Protein AF-0000000086506359 (afdb_homodimer)

Foldseek 3Di:
DDQADEQDQAPLDDPQWQDWRAQAADDPVADDPGDHQPVSLVVCVVVPDQQLRYAYEDEQKKQKFFAPALVDAPGRGGTDPDFDAADPPRDTRIAQNLRVLQQQVQWDKDADPRSGWIWTGDRRMIITGDDLRSVLVVLVVSLVSNHNFYWYQAQVSAQQVCPRNVCRGSNVVVSRQVSQVVVVVVVCVVVVVPDDCPPPPPPDPPPPPDRCPPDDPPPPPRDDTGTDGCNVD/DDQADEQDQADLDDPQWQDWRAQQADDPVADDPGDHQPVSLVVCVVVPDQQLRYAYEDEQKKQKFFAPALVDAPGRGGTDPDFDAADPPRDTRIAQNLRVLQQQVQWDKDADPRSGWIWTGDRRMIIIGDDLRSVLVVLVVSLVSNHQFYWYAFQVSAQQVCPRNVCRGSNVVVSRQVSQVVVVVVVCVVVVPPDDCPPPPPPDPPPPPDDCPPPDPPPPPGGDTGTDGCNPD

pLDDT: mean 75.71, std 24.97, range [23.3, 98.69]

InterPro domains:
  IPR001223 Glycoside hydrolase family 18, catalytic domain [PF00704] (2-158)
  IPR001223 Glycoside hydrolase family 18, catalytic domain [PS51910] (1-183)
  IPR017853 Glycoside hydrolase superfamily [SSF51445] (2-178)
  IPR029070 Chitinase insertion domain superfamily [G3DSA:3.10.50.10] (62-129)
  IPR029070 Chitinase insertion domain superfamily [SSF54556] (66-129)
  IPR050314 Glycosyl hydrolase family 18 [PTHR11177] (21-198)

Secondary structure (DSSP, 8-state):
--SEEEEE----PPTTB---SS-SS--TTSSS----HHHHHHHHHHTT--GGGEEEEE---EEEEEBS-TT--STT-BB-S---B-SSS--TTEE-HHHHHHHHTTSEEEEETTTTEEEEEETTEEEE---HHHHHHHHHHHHHHT-SEEEES-GGGS-SSSSSSSS-SSHHHHHHHHHHHHHHHHHHHHHTTTS---------------STT-----SS----EEEEE----/--SEEEEE----PPTTB---SS-SS--TTSSS----HHHHHHHHHHTT--GGGEEEEE---EEEEEBS-TT--STT-BB-S---B-SSS--TTEE-HHHHHHHHTTSEEEEETTTTEEEEEETTEEEE---HHHHHHHHHHHHHHT-SEEEES-GGGS-SSSSSSSS-SSHHHHHHHHHHHHHHHHHHHHHTTTS---------------STT-----SS----EEEEE----

Organism: NCBI:txid100452

Sequence (466 aa):
FVDYVFVESKDLTIPRIASFYGPLYHNPKLPGKSNNVYISLRFWSNSGMPNSKLVMCVTALGHYVRLKDASKYQPGASCTNDVLSGSTYNLNESLAFPEVCEMMKSSQKYFDHIQKNPYLVRGTEWVGYTDTESLYERIKLMNRLGLAGIALTKMDEDDFSGNSCQAGKFPLLTFIRKATSRAIAAHKQMQSASAESTTRKQMGLLTCVGSDWFCGFQNGLLATLIAVGHFVMFVDYVFVESKDLTIPRIASFYGPLYHNPKLPGKSNNVYISLRFWSNSGMPNSKLVMCVTALGHYVRLKDASKYQPGASCTNDVLSGSTYNLNESLAFPEVCEMMKSSQKYFDHIQKNPYLVRGTEWVGYTDTESLYERIKLMNRLGLAGIALTKMDEDDFSGNSCQAGKFPLLTFIRKATSRAIAAHKQMQSASAESTTRKQMGLLTCVGSDWFCGFQNGLLATLIAVGHFVM

Radius of gyration: 22.86 Å; Cα contacts (8 Å, |Δi|>4): 946; chains: 2; bounding box: 61×58×54 Å

Nearest PDB structures (foldseek):
  4ay1-assembly2_B  TM=9.426E-01  e=1.175E-16  Homo sapiens
  5xep-assembly2_F  TM=9.222E-01  e=1.606E-15  Mus musculus
  2dsv-assembly1_A  TM=9.164E-01  e=2.642E-15  Ovis aries
  3alg-assembly1_A  TM=8.411E-01  e=9.790E-12  Nicotiana tabacum
  3alf-assembly1_A  TM=8.329E-01  e=1.042E-11  Nicotiana tabacum

Structure (mmCIF, N/CA/C/O backbone):
data_AF-0000000086506359-model_v1
#
loop_
_entity.id
_entity.type
_entity.pdbx_description
1 polymer 'GH18 domain-containing protein'
#
loop_
_atom_site.group_PDB
_atom_site.id
_atom_site.type_symbol
_atom_site.label_atom_id
_atom_site.label_alt_id
_atom_site.label_comp_id
_atom_site.label_asym_id
_atom_site.label_entity_id
_atom_site.label_seq_id
_atom_site.pdbx_PDB_ins_code
_atom_site.Cartn_x
_atom_site.Cartn_y
_atom_site.Cartn_z
_atom_site.occupancy
_atom_site.B_iso_or_equiv
_atom_site.auth_seq_id
_atom_site.auth_comp_id
_atom_site.auth_asym_id
_atom_site.auth_atom_id
_atom_site.pdbx_PDB_model_num
ATOM 1 N N . PHE A 1 1 ? 16.547 -10.945 5.848 1 55.19 1 PHE A N 1
ATOM 2 C CA . PHE A 1 1 ? 15.547 -11.648 5.051 1 55.19 1 PHE A CA 1
ATOM 3 C C . PHE A 1 1 ? 14.945 -10.719 4 1 55.19 1 PHE A C 1
ATOM 5 O O . PHE A 1 1 ? 14.852 -11.078 2.824 1 55.19 1 PHE A O 1
ATOM 12 N N . VAL A 1 2 ? 14.508 -9.539 4.363 1 65.94 2 VAL A N 1
ATOM 13 C CA . VAL A 1 2 ? 13.977 -8.531 3.451 1 65.94 2 VAL A CA 1
ATOM 14 C C . VAL A 1 2 ? 14.828 -7.27 3.521 1 65.94 2 VAL A C 1
ATOM 16 O O . VAL A 1 2 ? 15.594 -7.082 4.473 1 65.94 2 VAL A O 1
ATOM 19 N N . ASP A 1 3 ? 14.812 -6.527 2.449 1 72.19 3 ASP A N 1
ATOM 20 C CA . ASP A 1 3 ? 15.609 -5.305 2.443 1 72.19 3 ASP A CA 1
ATOM 21 C C . ASP A 1 3 ? 14.914 -4.199 3.236 1 72.19 3 ASP A C 1
ATOM 23 O O . ASP A 1 3 ? 15.562 -3.494 4.02 1 72.19 3 ASP A O 1
ATOM 27 N N . TYR A 1 4 ? 13.625 -4.176 3.066 1 78.38 4 TYR A N 1
ATOM 28 C CA . TYR A 1 4 ? 12.867 -3.146 3.77 1 78.38 4 TYR A CA 1
ATOM 29 C C . TYR A 1 4 ? 11.477 -3.646 4.137 1 78.38 4 TYR A C 1
ATOM 31 O O . TYR A 1 4 ? 10.906 -4.484 3.432 1 78.38 4 TYR A O 1
ATOM 39 N N . VAL A 1 5 ? 11.039 -3.088 5.223 1 78.69 5 VAL A N 1
ATOM 40 C CA . VAL A 1 5 ? 9.648 -3.277 5.645 1 78.69 5 VAL A CA 1
ATOM 41 C C . VAL A 1 5 ? 8.945 -1.926 5.727 1 78.69 5 VAL A C 1
ATOM 43 O O . VAL A 1 5 ? 9.398 -1.023 6.434 1 78.69 5 VAL A O 1
ATOM 46 N N . PHE A 1 6 ? 7.977 -1.829 4.945 1 80.62 6 PHE A N 1
ATOM 47 C CA . PHE A 1 6 ? 7.141 -0.635 4.984 1 80.62 6 PHE A CA 1
ATOM 48 C C . PHE A 1 6 ? 6 -0.806 5.98 1 80.62 6 PHE A C 1
ATOM 50 O O . PHE A 1 6 ? 5.137 -1.667 5.797 1 80.62 6 PHE A O 1
ATOM 57 N N . VAL A 1 7 ? 6.023 0.008 6.977 1 82 7 VAL A N 1
ATOM 58 C CA . VAL A 1 7 ? 5.047 -0.121 8.055 1 82 7 VAL A CA 1
ATOM 59 C C . VAL A 1 7 ? 3.924 0.895 7.855 1 82 7 VAL A C 1
ATOM 61 O O . VAL A 1 7 ? 4.117 2.092 8.078 1 82 7 VAL A O 1
ATOM 64 N N . GLU A 1 8 ? 2.857 0.382 7.344 1 79.31 8 GLU A N 1
ATOM 65 C CA . GLU A 1 8 ? 1.671 1.216 7.184 1 79.31 8 GLU A CA 1
ATOM 66 C C . GLU A 1 8 ? 0.712 1.04 8.359 1 79.31 8 GLU A C 1
ATOM 68 O O . GLU A 1 8 ? 0.239 -0.068 8.617 1 79.31 8 GLU A O 1
ATOM 73 N N . SER A 1 9 ? 0.662 2.104 9.125 1 70.31 9 SER A N 1
ATOM 74 C CA . SER A 1 9 ? -0.276 2.092 10.242 1 70.31 9 SER A CA 1
ATOM 75 C C . SER A 1 9 ? -1.608 2.725 9.852 1 70.31 9 SER A C 1
ATOM 77 O O . SER A 1 9 ? -1.731 3.951 9.812 1 70.31 9 SER A O 1
ATOM 79 N N . LYS A 1 10 ? -2.416 1.849 9.312 1 62.53 10 LYS A N 1
ATOM 80 C CA . LYS A 1 10 ? -3.697 2.391 8.867 1 62.53 10 LYS A CA 1
ATOM 81 C C . LYS A 1 10 ? -4.828 1.949 9.789 1 62.53 10 LYS A C 1
ATOM 83 O O . LYS A 1 10 ? -4.637 1.084 10.648 1 62.53 10 LYS A O 1
ATOM 88 N N . ASP A 1 11 ? -5.895 2.584 9.703 1 62.69 11 ASP A N 1
ATOM 89 C CA . ASP A 1 11 ? -7.16 2.266 10.359 1 62.69 11 ASP A CA 1
ATOM 90 C C . ASP A 1 11 ? -7.012 2.285 11.875 1 62.69 11 ASP A C 1
ATOM 92 O O . ASP A 1 11 ? -7.516 1.396 12.562 1 62.69 11 ASP A O 1
ATOM 96 N N . LEU A 1 12 ? -6.273 3.135 12.211 1 71.19 12 LEU A N 1
ATOM 97 C CA . LEU A 1 12 ? -6.086 3.262 13.648 1 71.19 12 LEU A CA 1
ATOM 98 C C . LEU A 1 12 ? -7.172 4.141 14.266 1 71.19 12 LEU A C 1
ATOM 100 O O . LEU A 1 12 ? -7.074 4.535 15.43 1 71.19 12 LEU A O 1
ATOM 104 N N . THR A 1 13 ? -8.211 4.344 13.492 1 74.38 13 THR A N 1
ATOM 105 C CA . THR A 1 13 ? -9.305 5.172 13.977 1 74.38 13 THR A CA 1
ATOM 106 C C . THR A 1 13 ? -10.164 4.402 14.977 1 74.38 13 THR A C 1
ATOM 108 O O . THR A 1 13 ? -10.148 3.17 15 1 74.38 13 THR A O 1
ATOM 111 N N . ILE A 1 14 ? -10.742 5.188 15.805 1 76.5 14 ILE A N 1
ATOM 112 C CA . ILE A 1 14 ? -11.719 4.66 16.75 1 76.5 14 ILE A CA 1
ATOM 113 C C . ILE A 1 14 ? -13.133 4.945 16.25 1 76.5 14 ILE A C 1
ATOM 115 O O . ILE A 1 14 ? -13.453 6.082 15.891 1 76.5 14 ILE A O 1
ATOM 119 N N . PRO A 1 15 ? -13.953 3.91 16.156 1 81.94 15 PRO A N 1
ATOM 120 C CA . PRO A 1 15 ? -15.305 4.117 15.633 1 81.94 15 PRO A CA 1
ATOM 121 C C . PRO A 1 15 ? -16.109 5.141 16.438 1 81.94 15 PRO A C 1
ATOM 123 O O . PRO A 1 15 ? -16.047 5.145 17.672 1 81.94 15 PRO A O 1
ATOM 126 N N . ARG A 1 16 ? -16.75 6.051 15.727 1 88.38 16 ARG A N 1
ATOM 127 C CA . ARG A 1 16 ? -17.734 6.988 16.25 1 88.38 16 ARG A CA 1
ATOM 128 C C . ARG A 1 16 ? -17.062 8.055 17.125 1 88.38 16 ARG A C 1
ATOM 130 O O . ARG A 1 16 ? -17.719 8.695 17.938 1 88.38 16 ARG A O 1
ATOM 137 N N . ILE A 1 17 ? -15.797 8.188 16.969 1 92.62 17 ILE A N 1
ATOM 138 C CA . ILE A 1 17 ? -15.078 9.227 17.688 1 92.62 17 ILE A CA 1
ATOM 139 C C . ILE A 1 17 ? -14.172 9.992 16.734 1 92.62 17 ILE A C 1
ATOM 141 O O . ILE A 1 17 ? -13.703 9.43 15.734 1 92.62 17 ILE A O 1
ATOM 145 N N . ALA A 1 18 ? -14.078 11.266 17.062 1 95.38 18 ALA A N 1
ATOM 146 C CA . ALA A 1 18 ? -13.109 12.055 16.312 1 95.38 18 ALA A CA 1
ATOM 147 C C . ALA A 1 18 ? -11.68 11.602 16.609 1 95.38 18 ALA A C 1
ATOM 149 O O . ALA A 1 18 ? -11.156 11.844 17.688 1 95.38 18 ALA A O 1
ATOM 150 N N . SER A 1 19 ? -11.102 10.938 15.648 1 93.81 19 SER A N 1
ATOM 151 C CA . SER A 1 19 ? -9.766 10.367 15.812 1 93.81 19 SER A CA 1
ATOM 152 C C . SER A 1 19 ? -8.977 10.422 14.516 1 93.81 19 SER A C 1
ATOM 154 O O . SER A 1 19 ? -9.492 10.859 13.484 1 93.81 19 SER A O 1
ATOM 156 N N . PHE A 1 20 ? -7.727 10.07 14.625 1 93.44 20 PHE A N 1
ATOM 157 C CA . PHE A 1 20 ? -6.824 10.219 13.492 1 93.44 20 PHE A CA 1
ATOM 158 C C . PHE A 1 20 ? -6.543 8.867 12.844 1 93.44 20 PHE A C 1
ATOM 160 O O . PHE A 1 20 ? -6.492 7.844 13.523 1 93.44 20 PHE A O 1
ATOM 167 N N . TYR A 1 21 ? -6.305 8.828 11.516 1 89.62 21 TYR A N 1
ATOM 168 C CA . TYR A 1 21 ? -5.859 7.621 10.828 1 89.62 21 TYR A CA 1
ATOM 169 C C . TYR A 1 21 ? -4.477 7.195 11.32 1 89.62 21 TYR A C 1
ATOM 171 O O . TYR A 1 21 ? -4.184 6 11.398 1 89.62 21 TYR A O 1
ATOM 179 N N . GLY A 1 22 ? -3.607 8.141 11.656 1 88.81 22 GLY A N 1
ATOM 180 C CA . GLY A 1 22 ? -2.24 7.832 12.047 1 88.81 22 GLY A CA 1
ATOM 181 C C . GLY A 1 22 ? -1.741 8.688 13.195 1 88.81 22 GLY A C 1
ATOM 182 O O . GLY A 1 22 ? -0.822 9.492 13.023 1 88.81 22 GLY A O 1
ATOM 183 N N . PRO A 1 23 ? -2.371 8.5 14.352 1 92.38 23 PRO A N 1
ATOM 184 C CA . PRO A 1 23 ? -1.786 9.203 15.5 1 92.38 23 PRO A CA 1
ATOM 185 C C . PRO A 1 23 ? -0.349 8.773 15.781 1 92.38 23 PRO A C 1
ATOM 187 O O . PRO A 1 23 ? -0.046 7.574 15.781 1 92.38 23 PRO A O 1
ATOM 190 N N . LEU A 1 24 ? 0.532 9.766 15.977 1 94.06 24 LEU A N 1
ATOM 191 C CA . LEU A 1 24 ? 1.942 9.43 16.141 1 94.06 24 LEU A CA 1
ATOM 192 C C . LEU A 1 24 ? 2.189 8.742 17.484 1 94.06 24 LEU A C 1
ATOM 194 O O . LEU A 1 24 ? 2.938 7.762 17.547 1 94.06 24 LEU A O 1
ATOM 198 N N . TYR A 1 25 ? 1.5 9.281 18.516 1 92.94 25 TYR A N 1
ATOM 199 C CA . TYR A 1 25 ? 1.675 8.734 19.859 1 92.94 25 TYR A CA 1
ATOM 200 C C . TYR A 1 25 ? 0.328 8.43 20.516 1 92.94 25 TYR A C 1
ATOM 202 O O . TYR A 1 25 ? -0.716 8.867 20.016 1 92.94 25 TYR A O 1
ATOM 210 N N . HIS A 1 26 ? 0.43 7.672 21.578 1 88.88 26 HIS A N 1
ATOM 211 C CA . HIS A 1 26 ? -0.75 7.312 22.359 1 88.88 26 HIS A CA 1
ATOM 212 C C . HIS A 1 26 ? -1.279 8.508 23.141 1 88.88 26 HIS A C 1
ATOM 214 O O . HIS A 1 26 ? -0.5 9.266 23.734 1 88.88 26 HIS A O 1
ATOM 220 N N . ASN A 1 27 ? -2.551 8.68 22.984 1 89.38 27 ASN A N 1
ATOM 221 C CA . ASN A 1 27 ? -3.24 9.609 23.875 1 89.38 27 ASN A CA 1
ATOM 222 C C . ASN A 1 27 ? -3.98 8.875 24.984 1 89.38 27 ASN A C 1
ATOM 224 O O . ASN A 1 27 ? -5.008 8.25 24.75 1 89.38 27 ASN A O 1
ATOM 228 N N . PRO A 1 28 ? -3.551 8.977 26.203 1 86.75 28 PRO A N 1
ATOM 229 C CA . PRO A 1 28 ? -4.16 8.227 27.312 1 86.75 28 PRO A CA 1
ATOM 230 C C . PRO A 1 28 ? -5.59 8.672 27.594 1 86.75 28 PRO A C 1
ATOM 232 O O . PRO A 1 28 ? -6.336 7.957 28.266 1 86.75 28 PRO A O 1
ATOM 235 N N . LYS A 1 29 ? -6.016 9.773 27.156 1 84.69 29 LYS A N 1
ATOM 236 C CA . LYS A 1 29 ? -7.355 10.297 27.422 1 84.69 29 LYS A CA 1
ATOM 237 C C . LYS A 1 29 ? -8.383 9.68 26.484 1 84.69 29 LYS A C 1
ATOM 239 O O . LYS A 1 29 ? -9.586 9.852 26.656 1 84.69 29 LYS A O 1
ATOM 244 N N . LEU A 1 30 ? -7.93 9.055 25.484 1 85.75 30 LEU A N 1
ATOM 245 C CA . LEU A 1 30 ? -8.836 8.438 24.531 1 85.75 30 LEU A CA 1
ATOM 246 C C . LE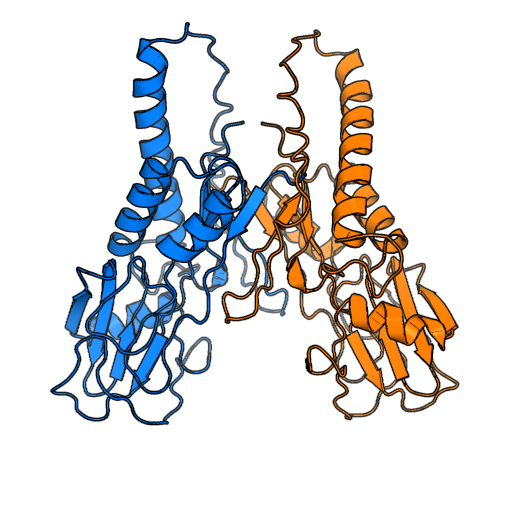U A 1 30 ? -9.086 6.977 24.891 1 85.75 30 LEU A C 1
ATOM 248 O O . LEU A 1 30 ? -8.211 6.305 25.422 1 85.75 30 LEU A O 1
ATOM 252 N N . PRO A 1 31 ? -10.227 6.531 24.594 1 76.06 31 PRO A N 1
ATOM 253 C CA . PRO A 1 31 ? -10.562 5.145 24.922 1 76.06 31 PRO A CA 1
ATOM 254 C C . PRO A 1 31 ? -9.789 4.137 24.078 1 76.06 31 PRO A C 1
ATOM 256 O O . PRO A 1 31 ? -9.391 4.445 22.953 1 76.06 31 PRO A O 1
ATOM 259 N N . GLY A 1 32 ? -9.555 2.926 24.75 1 62.41 32 GLY A N 1
ATOM 260 C CA . GLY A 1 32 ? -9.008 1.759 24.078 1 62.41 32 GLY A CA 1
ATOM 261 C C . GLY A 1 32 ? -7.496 1.764 24 1 62.41 32 GLY A C 1
ATOM 262 O O . GLY A 1 32 ? -6.852 2.734 24.406 1 62.41 32 GLY A O 1
ATOM 263 N N . LYS A 1 33 ? -6.895 0.643 24.031 1 57.53 33 LYS A N 1
ATOM 264 C CA . LYS A 1 33 ? -5.465 0.497 23.781 1 57.53 33 LYS A CA 1
ATOM 265 C C . LYS A 1 33 ? -5.105 0.974 22.375 1 57.53 33 LYS A C 1
ATOM 267 O O . LYS A 1 33 ? -5.363 0.276 21.391 1 57.53 33 LYS A O 1
ATOM 272 N N . SER A 1 34 ? -4.844 2.291 22.297 1 62.84 34 SER A N 1
ATOM 273 C CA . SER A 1 34 ? -4.871 2.816 20.922 1 62.84 34 SER A CA 1
ATOM 274 C C . SER A 1 34 ? -3.553 2.557 20.203 1 62.84 34 SER A C 1
ATOM 276 O O . SER A 1 34 ? -2.48 2.844 20.75 1 62.84 34 SER A O 1
ATOM 278 N N . ASN A 1 35 ? -3.631 1.765 19.234 1 74.62 35 ASN A N 1
ATOM 279 C CA . ASN A 1 35 ? -2.555 1.605 18.266 1 74.62 35 ASN A CA 1
ATOM 280 C C . ASN A 1 35 ? -2.166 2.939 17.641 1 74.62 35 ASN A C 1
ATOM 282 O O . ASN A 1 35 ? -3.016 3.812 17.453 1 74.62 35 ASN A O 1
ATOM 286 N N . ASN A 1 36 ? -0.891 3.182 17.688 1 85.75 36 ASN A N 1
ATOM 287 C CA . ASN A 1 36 ? -0.333 4.379 17.062 1 85.75 36 ASN A CA 1
ATOM 288 C C . ASN A 1 36 ? 0.908 4.051 16.234 1 85.75 36 ASN A C 1
ATOM 290 O O . ASN A 1 36 ? 1.372 2.91 16.219 1 85.75 36 ASN A O 1
ATOM 294 N N . VAL A 1 37 ? 1.368 5.027 15.547 1 88.56 37 VAL A N 1
ATOM 295 C CA . VAL A 1 37 ? 2.475 4.836 14.617 1 88.56 37 VAL A CA 1
ATOM 296 C C . VAL A 1 37 ? 3.723 4.395 15.383 1 88.56 37 VAL A C 1
ATOM 298 O O . VAL A 1 37 ? 4.406 3.453 14.977 1 88.56 37 VAL A O 1
ATOM 301 N N . TYR A 1 38 ? 3.977 5.004 16.531 1 90.25 38 TYR A N 1
ATOM 302 C CA . TYR A 1 38 ? 5.168 4.715 17.328 1 90.25 38 TYR A CA 1
ATOM 303 C C . TYR A 1 38 ? 5.168 3.264 17.797 1 90.25 38 TYR A C 1
ATOM 305 O O . TYR A 1 38 ? 6.16 2.551 17.625 1 90.25 38 TYR A O 1
ATOM 313 N N . ILE A 1 39 ? 4.105 2.846 18.312 1 83.69 39 ILE A N 1
ATOM 314 C CA . ILE A 1 39 ? 4.012 1.488 18.844 1 83.69 39 ILE A CA 1
ATOM 315 C C . ILE A 1 39 ? 4.141 0.484 17.688 1 83.69 39 ILE A C 1
ATOM 317 O O . ILE A 1 39 ? 4.734 -0.583 17.859 1 83.69 39 ILE A O 1
ATOM 321 N N . SER A 1 40 ? 3.562 0.804 16.562 1 82.94 40 SER A N 1
ATOM 322 C CA . SER A 1 40 ? 3.654 -0.071 15.406 1 82.94 40 SER A CA 1
ATOM 323 C C . SER A 1 40 ? 5.105 -0.256 14.969 1 82.94 40 SER A C 1
ATOM 325 O O . SER A 1 40 ? 5.535 -1.377 14.688 1 82.94 40 SER A O 1
ATOM 327 N N . LEU A 1 41 ? 5.836 0.79 14.906 1 84.88 41 LEU A N 1
ATOM 328 C CA . LEU A 1 41 ? 7.246 0.724 14.547 1 84.88 41 LEU A CA 1
ATOM 329 C C . LEU A 1 41 ? 8.039 -0.046 15.602 1 84.88 41 LEU A C 1
ATOM 331 O O . LEU A 1 41 ? 8.875 -0.884 15.258 1 84.88 41 LEU A O 1
ATOM 335 N N . ARG A 1 42 ? 7.738 0.146 16.844 1 84 42 ARG A N 1
ATOM 336 C CA . ARG A 1 42 ? 8.461 -0.507 17.938 1 84 42 ARG A CA 1
ATOM 337 C C . ARG A 1 42 ? 8.18 -2.006 17.953 1 84 42 ARG A C 1
ATOM 339 O O . ARG A 1 42 ? 9.047 -2.799 18.344 1 84 42 ARG A O 1
ATOM 346 N N . PHE A 1 43 ? 7.055 -2.301 17.578 1 78.75 43 PHE A N 1
ATOM 347 C CA . PHE A 1 43 ? 6.723 -3.717 17.5 1 78.75 43 PHE A CA 1
ATOM 348 C C . PHE A 1 43 ? 7.711 -4.449 16.594 1 78.75 43 PHE A C 1
ATOM 350 O O . PHE A 1 43 ? 8.242 -5.496 16.969 1 78.75 43 PHE A O 1
ATOM 357 N N . TRP A 1 44 ? 7.891 -3.898 15.414 1 78.69 44 TRP A N 1
ATOM 358 C CA . TRP A 1 44 ? 8.828 -4.504 14.477 1 78.69 44 TRP A CA 1
ATOM 359 C C . TRP A 1 44 ? 10.242 -4.504 15.039 1 78.69 44 TRP A C 1
ATOM 361 O O . TRP A 1 44 ? 10.938 -5.52 14.969 1 78.69 44 TRP A O 1
ATOM 371 N N . SER A 1 45 ? 10.609 -3.385 15.617 1 80.5 45 SER A N 1
ATOM 372 C CA . SER A 1 45 ? 11.945 -3.268 16.203 1 80.5 45 SER A CA 1
ATOM 373 C C . SER A 1 45 ? 12.148 -4.277 17.328 1 80.5 45 SER A C 1
ATOM 375 O O . SER A 1 45 ? 13.172 -4.953 17.375 1 80.5 45 SER A O 1
ATOM 377 N N . ASN A 1 46 ? 11.211 -4.414 18.156 1 78.94 46 ASN A N 1
ATOM 378 C CA . ASN A 1 46 ? 11.289 -5.312 19.297 1 78.94 46 ASN A CA 1
ATOM 379 C C . ASN A 1 46 ? 11.242 -6.777 18.875 1 78.94 46 ASN A C 1
ATOM 381 O O . ASN A 1 46 ? 11.648 -7.66 19.625 1 78.94 46 ASN A O 1
ATOM 385 N N . SER A 1 47 ? 10.75 -6.938 17.688 1 72.31 47 SER A N 1
ATOM 386 C CA . SER A 1 47 ? 10.664 -8.297 17.156 1 72.31 47 SER A CA 1
ATOM 387 C C . SER A 1 47 ? 11.938 -8.672 16.406 1 72.31 47 SER A C 1
ATOM 389 O O . SER A 1 47 ? 11.984 -9.703 15.727 1 72.31 47 SER A O 1
ATOM 391 N N . GLY A 1 48 ? 12.945 -7.738 16.406 1 74.69 48 GLY A N 1
ATOM 392 C CA . GLY A 1 48 ? 14.258 -8.086 15.883 1 74.69 48 GLY A CA 1
ATOM 393 C C . GLY A 1 48 ? 14.57 -7.418 14.555 1 74.69 48 GLY A C 1
ATOM 394 O O . GLY A 1 48 ? 15.68 -7.543 14.039 1 74.69 48 GLY A O 1
ATOM 395 N N . MET A 1 49 ? 13.617 -6.766 14.008 1 76.62 49 MET A N 1
ATOM 396 C CA . MET A 1 49 ? 13.867 -6.051 12.758 1 76.62 49 MET A CA 1
ATOM 397 C C . MET A 1 49 ? 14.719 -4.812 13 1 76.62 49 MET A C 1
ATOM 399 O O . MET A 1 49 ? 14.344 -3.934 13.781 1 76.62 49 MET A O 1
ATOM 403 N N . PRO A 1 50 ? 15.914 -4.801 12.359 1 82.69 50 PRO A N 1
ATOM 404 C CA . PRO A 1 50 ? 16.688 -3.572 12.508 1 82.69 50 PRO A CA 1
ATOM 405 C C . PRO A 1 50 ? 15.93 -2.328 12.07 1 82.69 50 PRO A C 1
ATOM 407 O O . PRO A 1 50 ? 15.258 -2.348 11.031 1 82.69 50 PRO A O 1
ATOM 410 N N . ASN A 1 51 ? 16.047 -1.252 12.789 1 86.12 51 ASN A N 1
ATOM 411 C CA . ASN A 1 51 ? 15.391 0.003 12.445 1 86.12 51 ASN A CA 1
ATOM 412 C C . ASN A 1 51 ? 15.797 0.5 11.062 1 86.12 51 ASN A C 1
ATOM 414 O O . ASN A 1 51 ? 14.992 1.103 10.352 1 86.12 51 ASN A O 1
ATOM 418 N N . SER A 1 52 ? 16.984 0.22 10.648 1 82.81 52 SER A N 1
ATOM 419 C CA . SER A 1 52 ? 17.531 0.689 9.383 1 82.81 52 SER A CA 1
ATOM 420 C C . SER A 1 52 ? 16.875 -0.01 8.203 1 82.81 52 SER A C 1
ATOM 422 O O . SER A 1 52 ? 17.125 0.341 7.047 1 82.81 52 SER A O 1
ATOM 424 N N . LYS A 1 53 ? 15.938 -0.916 8.492 1 78.31 53 LYS A N 1
ATOM 425 C CA . LYS A 1 53 ? 15.195 -1.599 7.438 1 78.31 53 LYS A CA 1
ATOM 426 C C . LYS A 1 53 ? 13.719 -1.218 7.469 1 78.31 53 LYS A C 1
ATOM 428 O O . LYS A 1 53 ? 12.938 -1.671 6.629 1 78.31 53 LYS A O 1
ATOM 433 N N . LEU A 1 54 ? 13.328 -0.437 8.375 1 83.94 54 LEU A N 1
ATOM 434 C CA . LEU A 1 54 ? 11.938 -0.039 8.531 1 83.94 54 LEU A CA 1
ATOM 435 C C . LEU A 1 54 ? 11.672 1.301 7.855 1 83.94 54 LEU A C 1
ATOM 437 O O . LEU A 1 54 ? 12.477 2.227 7.961 1 83.94 54 LEU A O 1
ATOM 441 N N . VAL A 1 55 ? 10.633 1.37 7.098 1 84.44 55 VAL A N 1
ATOM 442 C CA . VAL A 1 55 ? 10.156 2.604 6.48 1 84.44 55 VAL A CA 1
ATOM 443 C C . VAL A 1 55 ? 8.789 2.98 7.059 1 84.44 55 VAL A C 1
ATOM 445 O O . VAL A 1 55 ? 7.863 2.168 7.051 1 84.44 55 VAL A O 1
ATOM 448 N N . MET A 1 56 ? 8.703 4.113 7.574 1 87.56 56 MET A N 1
ATOM 449 C CA . MET A 1 56 ? 7.434 4.609 8.102 1 87.56 56 MET A CA 1
ATOM 450 C C . MET A 1 56 ? 6.523 5.074 6.965 1 87.56 56 MET A C 1
ATOM 452 O O . MET A 1 56 ? 6.895 5.957 6.191 1 87.56 56 MET A O 1
ATOM 456 N N . CYS A 1 57 ? 5.398 4.523 6.926 1 86.38 57 CYS A N 1
ATOM 457 C CA . CYS A 1 57 ? 4.434 4.949 5.922 1 86.38 57 CYS A CA 1
ATOM 458 C C . CYS A 1 57 ? 3.424 5.926 6.512 1 86.38 57 CYS A C 1
ATOM 460 O O . CYS A 1 57 ? 2.959 5.738 7.641 1 86.38 57 CYS A O 1
ATOM 462 N N . VAL A 1 58 ? 3.135 6.953 5.715 1 89.38 58 VAL A N 1
ATOM 463 C CA . VAL A 1 58 ? 2.188 7.973 6.156 1 89.38 58 VAL A CA 1
ATOM 464 C C . VAL A 1 58 ? 1.123 8.188 5.082 1 89.38 58 VAL A C 1
ATOM 466 O O . VAL A 1 58 ? 1.424 8.164 3.887 1 89.38 58 VAL A O 1
ATOM 469 N N . THR A 1 59 ? -0.076 8.367 5.504 1 88.5 59 THR A N 1
ATOM 470 C CA . THR A 1 59 ? -1.159 8.602 4.559 1 88.5 59 THR A CA 1
ATOM 471 C C . THR A 1 59 ? -1.418 10.102 4.395 1 88.5 59 THR A C 1
ATOM 473 O O . THR A 1 59 ? -1.255 10.867 5.344 1 88.5 59 THR A O 1
ATOM 476 N N . ALA A 1 60 ? -1.886 10.469 3.193 1 89.62 60 ALA A N 1
ATOM 477 C CA . ALA A 1 60 ? -2.311 11.844 2.941 1 89.62 60 ALA A CA 1
ATOM 478 C C . ALA A 1 60 ? -3.807 12.008 3.191 1 89.62 60 ALA A C 1
ATOM 480 O O . ALA A 1 60 ? -4.34 13.117 3.088 1 89.62 60 ALA A O 1
ATOM 481 N N . LEU A 1 61 ? -4.449 10.898 3.57 1 91.69 61 LEU A N 1
ATOM 482 C CA . LEU A 1 61 ? -5.879 10.953 3.842 1 91.69 61 LEU A CA 1
ATOM 483 C C . LEU A 1 61 ? -6.148 11.523 5.23 1 91.69 61 LEU A C 1
ATOM 485 O O . LEU A 1 61 ? -5.395 11.258 6.172 1 91.69 61 LEU A O 1
ATOM 489 N N . GLY A 1 62 ? -7.18 12.211 5.324 1 95.25 62 GLY A N 1
ATOM 490 C CA . GLY A 1 62 ? -7.711 12.633 6.609 1 95.25 62 GLY A CA 1
ATOM 491 C C . GLY A 1 62 ? -8.969 11.891 7.008 1 95.25 62 GLY A C 1
ATOM 492 O O . GLY A 1 62 ? -9.797 11.562 6.16 1 95.25 62 GLY A O 1
ATOM 493 N N . HIS A 1 63 ? -9.078 11.586 8.258 1 95.94 63 HIS A N 1
ATOM 494 C CA . HIS A 1 63 ? -10.305 11.008 8.789 1 95.94 63 HIS A CA 1
ATOM 495 C C . HIS A 1 63 ? -11.398 12.062 8.914 1 95.94 63 HIS A C 1
ATOM 497 O O . HIS A 1 63 ? -11.242 13.039 9.656 1 95.94 63 HIS A O 1
ATOM 503 N N . TYR A 1 64 ? -12.492 11.891 8.211 1 97.31 64 TYR A N 1
ATOM 504 C CA . TYR A 1 64 ? -13.547 12.883 8.047 1 97.31 64 TYR A CA 1
ATOM 505 C C . TYR A 1 64 ? -14.852 12.406 8.672 1 97.31 64 TYR A C 1
ATOM 507 O O . TYR A 1 64 ? -15.484 11.477 8.164 1 97.31 64 TYR A O 1
ATOM 515 N N . VAL A 1 65 ? -15.281 13.094 9.789 1 97.81 65 VAL A N 1
ATOM 516 C CA . VAL A 1 65 ? -16.438 12.625 10.539 1 97.81 65 VAL A CA 1
ATOM 517 C C . VAL A 1 65 ? -17.328 13.805 10.914 1 97.81 65 VAL A C 1
ATOM 519 O O . VAL A 1 65 ? -16.938 14.961 10.758 1 97.81 65 VAL A O 1
ATOM 522 N N . ARG A 1 66 ? -18.562 13.414 11.344 1 98.5 66 ARG A N 1
ATOM 523 C CA . ARG A 1 66 ? -19.5 14.422 11.844 1 98.5 66 ARG A CA 1
ATOM 524 C C . ARG A 1 66 ? -19.625 14.344 13.359 1 98.5 66 ARG A C 1
ATOM 526 O O . ARG A 1 66 ? -19.969 13.297 13.906 1 98.5 66 ARG A O 1
ATOM 533 N N . LEU A 1 67 ? -19.359 15.469 13.992 1 98.31 67 LEU A N 1
ATOM 534 C CA . LEU A 1 67 ? -19.5 15.578 15.438 1 98.31 67 LEU A CA 1
ATOM 535 C C . LEU A 1 67 ? -20.953 15.562 15.859 1 98.31 67 LEU A C 1
ATOM 537 O O . LEU A 1 67 ? -21.812 16.125 15.164 1 98.31 67 LEU A O 1
ATOM 541 N N . LYS A 1 68 ? -21.234 14.953 16.984 1 98.25 68 LYS A N 1
ATOM 542 C CA . LYS A 1 68 ? -22.578 15.031 17.562 1 98.25 68 LYS A CA 1
ATOM 543 C C . LYS A 1 68 ? -22.859 16.438 18.094 1 98.25 68 LYS A C 1
ATOM 545 O O . LYS A 1 68 ? -24 16.891 18.078 1 98.25 68 LYS A O 1
ATOM 550 N N . ASP A 1 69 ? -21.812 17.078 18.625 1 97.94 69 ASP A N 1
ATOM 551 C CA . ASP A 1 69 ? -21.875 18.406 19.234 1 97.94 69 ASP A CA 1
ATOM 552 C C . ASP A 1 69 ? -20.703 19.281 18.75 1 97.94 69 ASP A C 1
ATOM 554 O O . ASP A 1 69 ? -19.547 19 19.062 1 97.94 69 ASP A O 1
ATOM 558 N N . ALA A 1 70 ? -21.031 20.391 18.078 1 97 70 ALA A N 1
ATOM 559 C CA . ALA A 1 70 ? -20.031 21.25 17.484 1 97 70 ALA A CA 1
ATOM 560 C C . ALA A 1 70 ? -19.156 21.906 18.547 1 97 70 ALA A C 1
ATOM 562 O O . ALA A 1 70 ? -18.031 22.344 18.266 1 97 70 ALA A O 1
ATOM 563 N N . SER A 1 71 ? -19.641 22 19.734 1 97.44 71 SER A N 1
ATOM 564 C CA . SER A 1 71 ? -18.875 22.641 20.797 1 97.44 71 SER A CA 1
ATOM 565 C C . SER A 1 71 ? -17.844 21.688 21.391 1 97.44 71 SER A C 1
ATOM 567 O O . SER A 1 71 ? -16.938 22.125 22.109 1 97.44 71 SER A O 1
ATOM 569 N N . LYS A 1 72 ? -17.969 20.453 21.141 1 97.69 72 LYS A N 1
ATOM 570 C CA . LYS A 1 72 ? -17.016 19.422 21.547 1 97.69 72 LYS A CA 1
ATOM 571 C C . LYS A 1 72 ? -16.234 18.906 20.344 1 97.69 72 LYS A C 1
ATOM 573 O O . LYS A 1 72 ? -16.688 17.984 19.656 1 97.69 72 LYS A O 1
ATOM 578 N N . TYR A 1 73 ? -15.07 19.422 20.141 1 97.62 73 TYR A N 1
ATOM 579 C CA . TYR A 1 73 ? -14.422 19.125 18.875 1 97.62 73 TYR A CA 1
ATOM 580 C C . TYR A 1 73 ? -13.008 18.609 19.094 1 97.62 73 TYR A C 1
ATOM 582 O O . TYR A 1 73 ? -12.273 18.375 18.125 1 97.62 73 TYR A O 1
ATOM 590 N N . GLN A 1 74 ? -12.578 18.438 20.344 1 96.75 74 GLN A N 1
ATOM 591 C CA . GLN A 1 74 ? -11.258 17.875 20.594 1 96.75 74 GLN A CA 1
ATOM 592 C C . GLN A 1 74 ? -11.203 16.406 20.188 1 96.75 74 GLN A C 1
ATOM 594 O O . GLN A 1 74 ? -12.227 15.719 20.188 1 96.75 74 GLN A O 1
ATOM 599 N N . PRO A 1 75 ? -9.992 15.961 19.75 1 95.88 75 PRO A N 1
ATOM 600 C CA . PRO A 1 75 ? -9.898 14.516 19.5 1 95.88 75 PRO A CA 1
ATOM 601 C C . PRO A 1 75 ? -10.523 13.68 20.609 1 95.88 75 PRO A C 1
ATOM 603 O O . PRO A 1 75 ? -10.32 13.961 21.797 1 95.88 75 PRO A O 1
ATOM 606 N N . GLY A 1 76 ? -11.281 12.672 20.219 1 94.12 76 GLY A N 1
ATOM 607 C CA . GLY A 1 76 ? -12.016 11.875 21.188 1 94.12 76 GLY A CA 1
ATOM 608 C C . GLY A 1 76 ? -13.484 12.227 21.266 1 94.12 76 GLY A C 1
ATOM 609 O O . GLY A 1 76 ? -14.281 11.484 21.844 1 94.12 76 GLY A O 1
ATOM 610 N N . ALA A 1 77 ? -13.875 13.344 20.688 1 96.31 77 ALA A N 1
ATOM 611 C CA . ALA A 1 77 ? -15.273 13.773 20.703 1 96.31 77 ALA A CA 1
ATOM 612 C C . ALA A 1 77 ? -16.172 12.758 20.016 1 96.31 77 ALA A C 1
ATOM 614 O O . ALA A 1 77 ? -15.773 12.117 19.047 1 96.31 77 ALA A O 1
ATOM 615 N N . SER A 1 78 ? -17.438 12.648 20.484 1 96.31 78 SER A N 1
ATOM 616 C CA . SER A 1 78 ? -18.422 11.719 19.922 1 96.31 78 SER A CA 1
ATOM 617 C C . SER A 1 78 ? -18.891 12.18 18.547 1 96.31 78 SER A C 1
ATOM 619 O O . SER A 1 78 ? -19.094 13.375 18.328 1 96.31 78 SER A O 1
ATOM 621 N N . CYS A 1 79 ? -19.047 11.211 17.672 1 97.12 79 CYS A N 1
ATOM 622 C CA . CYS A 1 79 ? -19.453 11.492 16.312 1 97.12 79 CYS A CA 1
ATOM 623 C C . CYS A 1 79 ? -20.734 10.742 15.961 1 97.12 79 CYS A C 1
ATOM 625 O O . CYS A 1 79 ? -21.078 9.75 16.609 1 97.12 79 CYS A O 1
ATOM 627 N N . THR A 1 80 ? -21.406 11.219 14.992 1 97.38 80 THR A N 1
ATOM 628 C CA . THR A 1 80 ? -22.578 10.523 14.477 1 97.38 80 THR A CA 1
ATOM 629 C C . THR A 1 80 ? -22.172 9.336 13.602 1 97.38 80 THR A C 1
ATOM 631 O O . THR A 1 80 ? -20.984 9.094 13.406 1 97.38 80 THR A O 1
ATOM 634 N N . ASN A 1 81 ? -23.234 8.656 13.117 1 94 81 ASN A N 1
ATOM 635 C CA . ASN A 1 81 ? -22.969 7.523 12.234 1 94 81 ASN A CA 1
ATOM 636 C C . ASN A 1 81 ? -23 7.938 10.766 1 94 81 ASN A C 1
ATOM 638 O O . ASN A 1 81 ? -22.938 7.086 9.875 1 94 81 ASN A O 1
ATOM 642 N N . ASP A 1 82 ? -23.062 9.211 10.531 1 93.88 82 ASP A N 1
ATOM 643 C CA . ASP A 1 82 ? -23.094 9.688 9.148 1 93.88 82 ASP A CA 1
ATOM 644 C C . ASP A 1 82 ? -21.781 9.375 8.438 1 93.88 82 ASP A C 1
ATOM 646 O O . ASP A 1 82 ? -20.703 9.516 9.016 1 93.88 82 ASP A O 1
ATOM 650 N N . VAL A 1 83 ? -21.922 8.898 7.289 1 92.5 83 VAL A N 1
ATOM 651 C CA . VAL A 1 83 ? -20.734 8.68 6.453 1 92.5 83 VAL A CA 1
ATOM 652 C C . VAL A 1 83 ? -20.5 9.891 5.562 1 92.5 83 VAL A C 1
ATOM 654 O O . VAL A 1 83 ? -21.281 10.164 4.645 1 92.5 83 VAL A O 1
ATOM 657 N N . LEU A 1 84 ? -19.484 10.641 5.84 1 95.06 84 LEU A N 1
ATOM 658 C CA . LEU A 1 84 ? -19.141 11.828 5.07 1 95.06 84 LEU A CA 1
ATOM 659 C C . LEU A 1 84 ? -18.109 11.5 3.99 1 95.06 84 LEU A C 1
ATOM 661 O O . LEU A 1 84 ? -17.328 10.562 4.137 1 95.06 84 LEU A O 1
ATOM 665 N N . SER A 1 85 ? -18.156 12.25 2.885 1 94.94 85 SER A N 1
ATOM 666 C CA . SER A 1 85 ? -17.172 12.125 1.809 1 94.94 85 SER A CA 1
ATOM 667 C C . SER A 1 85 ? -16.922 13.477 1.136 1 94.94 85 SER A C 1
ATOM 669 O O . SER A 1 85 ? -17.766 14.375 1.217 1 94.94 85 SER A O 1
ATOM 671 N N . GLY A 1 86 ? -15.766 13.617 0.579 1 92.69 86 GLY A N 1
ATOM 672 C CA . GLY A 1 86 ? -15.484 14.797 -0.223 1 92.69 86 GLY A CA 1
ATOM 673 C C . GLY A 1 86 ? -16.125 14.75 -1.596 1 92.69 86 GLY A C 1
ATOM 674 O O . GLY A 1 86 ? -16.641 13.711 -2.016 1 92.69 86 GLY A O 1
ATOM 675 N N . SER A 1 87 ? -16.078 15.828 -2.238 1 89 87 SER A N 1
ATOM 676 C CA . SER A 1 87 ? -16.781 15.945 -3.516 1 89 87 SER A CA 1
ATOM 677 C C . SER A 1 87 ? -15.914 15.43 -4.664 1 89 87 SER A C 1
ATOM 679 O O . SER A 1 87 ? -16.438 15.008 -5.695 1 89 87 SER A O 1
ATOM 681 N N . THR A 1 88 ? -14.656 15.398 -4.504 1 84.75 88 THR A N 1
ATOM 682 C CA . THR A 1 88 ? -13.758 15.102 -5.613 1 84.75 88 THR A CA 1
ATOM 683 C C . THR A 1 88 ? -13.422 13.617 -5.648 1 84.75 88 THR A C 1
ATOM 685 O O . THR A 1 88 ? -13.562 12.961 -6.684 1 84.75 88 THR A O 1
ATOM 688 N N . TYR A 1 89 ? -13.047 12.984 -4.531 1 80.94 89 TYR A N 1
ATOM 689 C CA . TYR A 1 89 ? -12.578 11.602 -4.492 1 80.94 89 TYR A CA 1
ATOM 690 C C . TYR A 1 89 ? -13.672 10.664 -4.004 1 80.94 89 TYR A C 1
ATOM 692 O O . TYR A 1 89 ? -13.609 9.453 -4.227 1 80.94 89 TYR A O 1
ATOM 700 N N . ASN A 1 90 ? -14.602 11.172 -3.289 1 89.56 90 ASN A N 1
ATOM 701 C CA . ASN A 1 90 ? -15.766 10.43 -2.812 1 89.56 90 ASN A CA 1
ATOM 702 C C . ASN A 1 90 ? -15.359 9.211 -1.998 1 89.56 90 ASN A C 1
ATOM 704 O O . ASN A 1 90 ? -15.867 8.109 -2.229 1 89.56 90 ASN A O 1
ATOM 708 N N . LEU A 1 91 ? -14.398 9.367 -1.118 1 87.69 91 LEU A N 1
ATOM 709 C CA . LEU A 1 91 ? -13.969 8.312 -0.209 1 87.69 91 LEU A CA 1
ATOM 710 C C . LEU A 1 91 ? -14.758 8.359 1.094 1 87.69 91 LEU A C 1
ATOM 712 O O . LEU A 1 91 ? -14.898 9.422 1.703 1 87.69 91 LEU A O 1
ATOM 716 N N . ASN A 1 92 ? -15.242 7.215 1.557 1 90.06 92 ASN A N 1
ATOM 717 C CA . ASN A 1 92 ? -16 7.145 2.797 1 90.06 92 ASN A CA 1
ATOM 718 C C . ASN A 1 92 ? -15.156 7.539 4.004 1 90.06 92 ASN A C 1
ATOM 720 O O . ASN A 1 92 ? -14.078 6.988 4.211 1 90.06 92 ASN A O 1
ATOM 724 N N . GLU A 1 93 ? -15.656 8.57 4.734 1 94.06 93 GLU A N 1
ATOM 725 C CA . GLU A 1 93 ? -15.078 9.031 5.996 1 94.06 93 GLU A CA 1
ATOM 726 C C . GLU A 1 93 ? -13.648 9.523 5.809 1 94.06 93 GLU A C 1
ATOM 728 O O . GLU A 1 93 ? -12.812 9.391 6.707 1 94.06 93 GLU A O 1
ATOM 733 N N . SER A 1 94 ? -13.422 9.969 4.59 1 94.19 94 SER A N 1
ATOM 734 C CA . SER A 1 94 ? -12.055 10.391 4.305 1 94.19 94 SER A CA 1
ATOM 735 C C . SER A 1 94 ? -12.023 11.57 3.34 1 94.19 94 SER A C 1
ATOM 737 O O . SER A 1 94 ? -12.891 11.695 2.471 1 94.19 94 SER A O 1
ATOM 739 N N . LEU A 1 95 ? -11.07 12.422 3.533 1 96.38 95 LEU A N 1
ATOM 740 C CA . LEU A 1 95 ? -10.719 13.461 2.574 1 96.38 95 LEU A CA 1
ATOM 741 C C . LEU A 1 95 ? -9.273 13.305 2.102 1 96.38 95 LEU A C 1
ATOM 743 O O . LEU A 1 95 ? -8.375 13.094 2.912 1 96.38 95 LEU A O 1
ATOM 747 N N . ALA A 1 96 ? -9.117 13.336 0.799 1 91.62 96 ALA A N 1
ATOM 748 C CA . ALA A 1 96 ? -7.762 13.492 0.287 1 91.62 96 ALA A CA 1
ATOM 749 C C . ALA A 1 96 ? -7.215 14.883 0.598 1 91.62 96 ALA A C 1
ATOM 751 O O . ALA A 1 96 ? -7.977 15.797 0.938 1 91.62 96 ALA A O 1
ATOM 752 N N . PHE A 1 97 ? -5.918 15.031 0.491 1 95.62 97 PHE A N 1
ATOM 753 C CA . PHE A 1 97 ? -5.273 16.25 0.974 1 95.62 97 PHE A CA 1
ATOM 754 C C . PHE A 1 97 ? -5.785 17.469 0.215 1 95.62 97 PHE A C 1
ATOM 756 O O . PHE A 1 97 ? -6.008 18.531 0.807 1 95.62 97 PHE A O 1
ATOM 763 N N . PRO A 1 98 ? -6.039 17.422 -1.186 1 92.94 98 PRO A N 1
ATOM 764 C CA . PRO A 1 98 ? -6.613 18.594 -1.859 1 92.94 98 PRO A CA 1
ATOM 765 C C . PRO A 1 98 ? -7.973 18.984 -1.292 1 92.94 98 PRO A C 1
ATOM 767 O O . PRO A 1 98 ? -8.297 20.172 -1.241 1 92.94 98 PRO A O 1
ATOM 770 N N . GLU A 1 99 ? -8.719 18.031 -0.878 1 97.19 99 GLU A N 1
ATOM 771 C CA . GLU A 1 99 ? -10.023 18.297 -0.279 1 97.19 99 GLU A CA 1
ATOM 772 C C . GLU A 1 99 ? -9.867 18.922 1.11 1 97.19 99 GLU A C 1
ATOM 774 O O . GLU A 1 99 ? -10.656 19.781 1.503 1 97.19 99 GLU A O 1
ATOM 779 N N . VAL A 1 100 ? -8.875 18.422 1.846 1 98.25 100 VAL A N 1
ATOM 780 C CA . VAL A 1 100 ? -8.57 19.031 3.141 1 98.25 100 VAL A CA 1
ATOM 781 C C . VAL A 1 100 ? -8.234 20.5 2.961 1 98.25 100 VAL A C 1
ATOM 783 O O . VAL A 1 100 ? -8.711 21.359 3.717 1 98.25 100 VAL A O 1
ATOM 786 N N . CYS A 1 101 ? -7.438 20.812 1.972 1 97.62 101 CYS A N 1
ATOM 787 C CA . CYS A 1 101 ? -7.035 22.188 1.694 1 97.62 101 CYS A CA 1
ATOM 788 C C . CYS A 1 101 ? -8.25 23.062 1.372 1 97.62 101 CYS A C 1
ATOM 790 O O . CYS A 1 101 ? -8.32 24.203 1.803 1 97.62 101 CYS A O 1
ATOM 792 N N . GLU A 1 102 ? -9.141 22.531 0.661 1 97.12 102 GLU A N 1
ATOM 793 C CA . GLU A 1 102 ? -10.359 23.281 0.349 1 97.12 102 GLU A CA 1
ATOM 794 C C . GLU A 1 102 ? -11.18 23.547 1.607 1 97.12 102 GLU A C 1
ATOM 796 O O . GLU A 1 102 ? -11.68 24.656 1.803 1 97.12 102 GLU A O 1
ATOM 801 N N . MET A 1 103 ? -11.328 22.562 2.422 1 97.69 103 MET A N 1
ATOM 802 C CA . MET A 1 103 ? -12.078 22.719 3.662 1 97.69 103 MET A CA 1
ATOM 803 C C . MET A 1 103 ? -11.414 23.734 4.582 1 97.69 103 MET A C 1
ATOM 805 O O . MET A 1 103 ? -12.086 24.438 5.324 1 97.69 103 MET A O 1
ATOM 809 N N . MET A 1 104 ? -10.125 23.75 4.562 1 97.69 104 MET A N 1
ATOM 810 C CA . MET A 1 104 ? -9.328 24.594 5.445 1 97.69 104 MET A CA 1
ATOM 811 C C . MET A 1 104 ? -9.68 26.062 5.266 1 97.69 104 MET A C 1
ATOM 813 O O . MET A 1 104 ? -9.617 26.844 6.223 1 97.69 104 MET A O 1
ATOM 817 N N . LYS A 1 105 ? -10.141 26.484 4.152 1 96.06 105 LYS A N 1
ATOM 818 C CA . LYS A 1 105 ? -10.438 27.859 3.814 1 96.06 105 LYS A CA 1
ATOM 819 C C . LYS A 1 105 ? -11.586 28.406 4.66 1 96.06 105 LYS A C 1
ATOM 821 O O . LYS A 1 105 ? -11.719 29.625 4.832 1 96.06 105 LYS A O 1
ATOM 826 N N . SER A 1 106 ? -12.406 27.562 5.195 1 97.75 106 SER A N 1
ATOM 827 C CA . SER A 1 106 ? -13.57 28 5.953 1 97.75 106 SER A CA 1
ATOM 828 C C . SER A 1 106 ? -13.664 27.266 7.293 1 97.75 106 SER A C 1
ATOM 830 O O . SER A 1 106 ? -14.758 27.047 7.812 1 97.75 106 SER A O 1
ATOM 832 N N . SER A 1 107 ? -12.555 26.812 7.723 1 98.31 107 SER A N 1
ATOM 833 C CA . SER A 1 107 ? -12.531 26.031 8.953 1 98.31 107 SER A CA 1
ATOM 834 C C . SER A 1 107 ? -11.594 26.641 9.984 1 98.31 107 SER A C 1
ATOM 836 O O . SER A 1 107 ? -10.766 27.5 9.648 1 98.31 107 SER A O 1
ATOM 838 N N . GLN A 1 108 ? -11.805 26.234 11.242 1 98.12 108 GLN A N 1
ATOM 839 C CA . GLN A 1 108 ? -10.812 26.484 12.281 1 98.12 108 GLN A CA 1
ATOM 840 C C . GLN A 1 108 ? -9.789 25.344 12.344 1 98.12 108 GLN A C 1
ATOM 842 O O . GLN A 1 108 ? -10.156 24.172 12.281 1 98.12 108 GLN A O 1
ATOM 847 N N . LYS A 1 109 ? -8.562 25.734 12.414 1 98.31 109 LYS A N 1
ATOM 848 C CA . LYS A 1 109 ? -7.48 24.75 12.445 1 98.31 109 LYS A CA 1
ATOM 849 C C . LYS A 1 109 ? -6.93 24.594 13.859 1 98.31 109 LYS A C 1
ATOM 851 O O . LYS A 1 109 ? -6.699 25.578 14.555 1 98.31 109 LYS A O 1
ATOM 856 N N . TYR A 1 110 ? -6.711 23.359 14.273 1 98.31 110 TYR A N 1
ATOM 857 C CA . TYR A 1 110 ? -6.117 23 15.555 1 98.31 110 TYR A CA 1
ATOM 858 C C . TYR A 1 110 ? -5.008 21.969 15.375 1 98.31 110 TYR A C 1
ATOM 860 O O . TYR A 1 110 ? -4.852 21.391 14.297 1 98.31 110 TYR A O 1
ATOM 868 N N . PHE A 1 111 ? -4.18 21.797 16.438 1 97.69 111 PHE A N 1
ATOM 869 C CA . PHE A 1 111 ? -3.123 20.797 16.453 1 97.69 111 PHE A CA 1
ATOM 870 C C . PHE A 1 111 ? -3.131 20.031 17.766 1 97.69 111 PHE A C 1
ATOM 872 O O . PHE A 1 111 ? -3.146 20.625 18.844 1 97.69 111 PHE A O 1
ATOM 879 N N . ASP A 1 112 ? -3.268 18.781 17.625 1 97.38 112 ASP A N 1
ATOM 880 C CA . ASP A 1 112 ? -3.129 17.906 18.797 1 97.38 112 ASP A CA 1
ATOM 881 C C . ASP A 1 112 ? -1.657 17.688 19.141 1 97.38 112 ASP A C 1
ATOM 883 O O . ASP A 1 112 ? -0.959 16.953 18.438 1 97.38 112 ASP A O 1
ATOM 887 N N . HIS A 1 113 ? -1.223 18.172 20.281 1 95.75 113 HIS A N 1
ATOM 888 C CA . HIS A 1 113 ? 0.196 18.141 20.625 1 95.75 113 HIS A CA 1
ATOM 889 C C . HIS A 1 113 ? 0.595 16.797 21.219 1 95.75 113 HIS A C 1
ATOM 891 O O . HIS A 1 113 ? 1.784 16.484 21.344 1 95.75 113 HIS A O 1
ATOM 897 N N . ILE A 1 114 ? -0.355 16 21.547 1 94.69 114 ILE A N 1
ATOM 898 C CA . ILE A 1 114 ? -0.054 14.672 22.062 1 94.69 114 ILE A CA 1
ATOM 899 C C . ILE A 1 114 ? 0.139 13.695 20.906 1 94.69 114 ILE A C 1
ATOM 901 O O . ILE A 1 114 ? 1.207 13.094 20.766 1 94.69 114 ILE A O 1
ATOM 905 N N . GLN A 1 115 ? -0.815 13.648 20.047 1 94.88 115 GLN A N 1
ATOM 906 C CA . GLN A 1 115 ? -0.772 12.68 18.953 1 94.88 115 GLN A CA 1
ATOM 907 C C . GLN A 1 115 ? -0.065 13.258 17.734 1 94.88 115 GLN A C 1
ATOM 909 O O . GLN A 1 115 ? 0.179 12.547 16.766 1 94.88 115 GLN A O 1
ATOM 914 N N . LYS A 1 116 ? 0.268 14.547 17.797 1 96.88 116 LYS A N 1
ATOM 915 C CA . LYS A 1 116 ? 1.04 15.266 16.781 1 96.88 116 LYS A CA 1
ATOM 916 C C . LYS A 1 116 ? 0.329 15.25 15.438 1 96.88 116 LYS A C 1
ATOM 918 O O . LYS A 1 116 ? 0.951 14.984 14.406 1 96.88 116 LYS A O 1
ATOM 923 N N . ASN A 1 117 ? -0.955 15.484 15.453 1 96.56 117 ASN A N 1
ATOM 924 C CA . ASN A 1 117 ? -1.766 15.594 14.242 1 96.56 117 ASN A CA 1
ATOM 925 C C . ASN A 1 117 ? -2.609 16.875 14.25 1 96.56 117 ASN A C 1
ATOM 927 O O . ASN A 1 117 ? -3.135 17.266 15.297 1 96.56 117 ASN A O 1
ATOM 931 N N . PRO A 1 118 ? -2.764 17.5 13.07 1 98.19 118 PRO A N 1
ATOM 932 C CA . PRO A 1 118 ? -3.713 18.609 12.938 1 98.19 118 PRO A CA 1
ATOM 933 C C . PRO A 1 118 ? -5.145 18.141 12.695 1 98.19 118 PRO A C 1
ATOM 935 O O . PRO A 1 118 ? -5.359 16.984 12.289 1 98.19 118 PRO A O 1
ATOM 938 N N . TYR A 1 119 ? -6.086 19.031 12.984 1 98.62 119 TYR A N 1
ATOM 939 C CA . TYR A 1 119 ? -7.473 18.766 12.609 1 98.62 119 TYR A CA 1
ATOM 940 C C . TYR A 1 119 ? -8.219 20.078 12.336 1 98.62 119 TYR A C 1
ATOM 942 O O . TYR A 1 119 ? -7.824 21.141 12.82 1 98.62 119 TYR A O 1
ATOM 950 N N . LEU A 1 120 ? -9.195 19.984 11.492 1 98.69 120 LEU A N 1
ATOM 951 C CA . LEU A 1 120 ? -10.07 21.094 11.133 1 98.69 120 LEU A CA 1
ATOM 952 C C . LEU A 1 120 ? -11.469 20.891 11.711 1 98.69 120 LEU A C 1
ATOM 954 O O . LEU A 1 120 ? -11.945 19.766 11.82 1 98.69 120 LEU A O 1
ATOM 958 N N . VAL A 1 121 ? -12.086 22.031 12.062 1 98.69 121 VAL A N 1
ATOM 959 C CA . VAL A 1 121 ? -13.477 22.016 12.516 1 98.69 121 VAL A CA 1
ATOM 960 C C . VAL A 1 121 ? -14.281 23.047 11.734 1 98.69 121 VAL A C 1
ATOM 962 O O . VAL A 1 121 ? -13.898 24.219 11.664 1 98.69 121 VAL A O 1
ATOM 965 N N . ARG A 1 122 ? -15.312 22.641 11.094 1 98.38 122 ARG A N 1
ATOM 966 C CA . ARG A 1 122 ? -16.281 23.484 10.391 1 98.38 122 ARG A CA 1
ATOM 967 C C . ARG A 1 122 ? -17.703 23.078 10.742 1 98.38 122 ARG A C 1
ATOM 969 O O . ARG A 1 122 ? -18.266 22.156 10.148 1 98.38 122 ARG A O 1
ATOM 976 N N . GLY A 1 123 ? -18.266 23.859 11.742 1 97.94 123 GLY A N 1
ATOM 977 C CA . GLY A 1 123 ? -19.516 23.375 12.305 1 97.94 123 GLY A CA 1
ATOM 978 C C . GLY A 1 123 ? -19.391 22.016 12.977 1 97.94 123 GLY A C 1
ATOM 979 O O . GLY A 1 123 ? -18.594 21.859 13.906 1 97.94 123 GLY A O 1
ATOM 980 N N . THR A 1 124 ? -20.203 21.031 12.461 1 98.44 124 THR A N 1
ATOM 981 C CA . THR A 1 124 ? -20.125 19.688 13.023 1 98.44 124 THR A CA 1
ATOM 982 C C . THR A 1 124 ? -19.172 18.812 12.203 1 98.44 124 THR A C 1
ATOM 984 O O . THR A 1 124 ? -18.953 17.641 12.547 1 98.44 124 THR A O 1
ATOM 987 N N . GLU A 1 125 ? -18.625 19.391 11.211 1 98.5 125 GLU A N 1
ATOM 988 C CA . GLU A 1 125 ? -17.688 18.609 10.414 1 98.5 125 GLU A CA 1
ATOM 989 C C . GLU A 1 125 ? -16.281 18.672 11.016 1 98.5 125 GLU A C 1
ATOM 991 O O . GLU A 1 125 ? -15.828 19.719 11.469 1 98.5 125 GLU A O 1
ATOM 996 N N . TRP A 1 126 ? -15.648 17.516 11.086 1 98.62 126 TRP A N 1
ATOM 997 C CA . TRP A 1 126 ? -14.328 17.344 11.688 1 98.62 126 TRP A CA 1
ATOM 998 C C . TRP A 1 126 ? -13.438 16.484 10.789 1 98.62 126 TRP A C 1
ATOM 1000 O O . TRP A 1 126 ? -13.867 15.461 10.266 1 98.62 126 TRP A O 1
ATOM 1010 N N . VAL A 1 127 ? -12.172 16.969 10.586 1 98.44 127 VAL A N 1
ATOM 1011 C CA . VAL A 1 127 ? -11.234 16.125 9.836 1 98.44 127 VAL A CA 1
ATOM 1012 C C . VAL A 1 127 ? -9.859 16.156 10.508 1 98.44 127 VAL A C 1
ATOM 1014 O O . VAL A 1 127 ? -9.289 17.234 10.703 1 98.44 127 VAL A O 1
ATOM 1017 N N . GLY A 1 128 ? -9.406 15.039 11 1 97.31 128 GLY A N 1
ATOM 1018 C CA . GLY A 1 128 ? -8.008 14.852 11.383 1 97.31 128 GLY A CA 1
ATOM 1019 C C . GLY A 1 128 ? -7.133 14.414 10.227 1 97.31 128 GLY A C 1
ATOM 1020 O O . GLY A 1 128 ? -7.449 13.453 9.531 1 97.31 128 GLY A O 1
ATOM 1021 N N . TYR A 1 129 ? -6.051 15.164 10.039 1 96.81 129 TYR A N 1
ATOM 1022 C CA . TYR A 1 129 ? -5.312 14.938 8.805 1 96.81 129 TYR A CA 1
ATOM 1023 C C . TYR A 1 129 ? -3.812 15.086 9.031 1 96.81 129 TYR A C 1
ATOM 1025 O O . TYR A 1 129 ? -3.355 15.172 10.172 1 96.81 129 TYR A O 1
ATOM 1033 N N . THR A 1 130 ? -3.076 14.891 7.906 1 95.06 130 THR A N 1
ATOM 1034 C CA . THR A 1 130 ? -1.628 15.062 7.891 1 95.06 130 THR A CA 1
ATOM 1035 C C . THR A 1 130 ? -1.244 16.344 7.145 1 95.06 130 THR A C 1
ATOM 1037 O O . THR A 1 130 ? -1.809 16.641 6.094 1 95.06 130 THR A O 1
ATOM 1040 N N . ASP A 1 131 ? -0.35 17.094 7.75 1 94.88 131 ASP A N 1
ATOM 1041 C CA . ASP A 1 131 ? 0.209 18.266 7.07 1 94.88 131 ASP A CA 1
ATOM 1042 C C . ASP A 1 131 ? 1.719 18.344 7.281 1 94.88 131 ASP A C 1
ATOM 1044 O O . ASP A 1 131 ? 2.342 17.391 7.742 1 94.88 131 ASP A O 1
ATOM 1048 N N . THR A 1 132 ? 2.324 19.453 6.871 1 92.75 132 THR A N 1
ATOM 1049 C CA . THR A 1 132 ? 3.777 19.578 6.934 1 92.75 132 THR A CA 1
ATOM 1050 C C . THR A 1 132 ? 4.258 19.594 8.383 1 92.75 132 THR A C 1
ATOM 1052 O O . THR A 1 132 ? 5.34 19.094 8.688 1 92.75 132 THR A O 1
ATOM 1055 N N . GLU A 1 133 ? 3.436 20.094 9.289 1 93.56 133 GLU A N 1
ATOM 1056 C CA . GLU A 1 133 ? 3.82 20.109 10.695 1 93.56 133 GLU A CA 1
ATOM 1057 C C . GLU A 1 133 ? 3.84 18.703 11.289 1 93.56 133 GLU A C 1
ATOM 1059 O O . GLU A 1 133 ? 4.785 18.328 11.984 1 93.56 133 GLU A O 1
ATOM 1064 N N . SER A 1 134 ? 2.781 17.984 11.047 1 96.12 134 SER A N 1
ATOM 1065 C CA . SER A 1 134 ? 2.756 16.625 11.547 1 96.12 134 SER A CA 1
ATOM 1066 C C . SER A 1 134 ? 3.836 15.766 10.883 1 96.12 134 SER A C 1
ATOM 1068 O O . SER A 1 134 ? 4.406 14.875 11.516 1 96.12 134 SER A O 1
ATOM 1070 N N . LEU A 1 135 ? 4.117 16.016 9.633 1 93 135 LEU A N 1
ATOM 1071 C CA . LEU A 1 135 ? 5.18 15.305 8.938 1 93 135 LEU A CA 1
ATOM 1072 C C . LEU A 1 135 ? 6.539 15.617 9.555 1 93 135 LEU A C 1
ATOM 1074 O O . LEU A 1 135 ? 7.402 14.742 9.633 1 93 135 LEU A O 1
ATOM 1078 N N . TYR A 1 136 ? 6.727 16.828 9.922 1 91.62 136 TYR A N 1
ATOM 1079 C CA . TYR A 1 136 ? 7.973 17.188 10.594 1 91.62 136 TYR A CA 1
ATOM 1080 C C . TYR A 1 136 ? 8.188 16.344 11.844 1 91.62 136 TYR A C 1
ATOM 1082 O O . TYR A 1 136 ? 9.281 15.828 12.078 1 91.62 136 TYR A O 1
ATOM 1090 N N . GLU A 1 137 ? 7.168 16.156 12.625 1 94 137 GLU A N 1
ATOM 1091 C CA . GLU A 1 137 ? 7.254 15.344 13.836 1 94 137 GLU A CA 1
ATOM 1092 C C . GLU A 1 137 ? 7.566 13.883 13.492 1 94 137 GLU A C 1
ATOM 1094 O O . GLU A 1 137 ? 8.305 13.219 14.227 1 94 137 GLU A O 1
ATOM 1099 N N . ARG A 1 138 ? 7.027 13.469 12.445 1 92.25 138 ARG A N 1
ATOM 1100 C CA . ARG A 1 138 ? 7.27 12.102 12.008 1 92.25 138 ARG A CA 1
ATOM 1101 C C . ARG A 1 138 ? 8.703 11.93 11.508 1 92.25 138 ARG A C 1
ATOM 1103 O O . ARG A 1 138 ? 9.336 10.898 11.766 1 92.25 138 ARG A O 1
ATOM 1110 N N . ILE A 1 139 ? 9.172 12.898 10.812 1 88.69 139 ILE A N 1
ATOM 1111 C CA . ILE A 1 139 ? 10.547 12.844 10.328 1 88.69 139 ILE A CA 1
ATOM 1112 C C . ILE A 1 139 ? 11.508 12.891 11.508 1 88.69 139 ILE A C 1
ATOM 1114 O O . ILE A 1 139 ? 12.531 12.203 11.516 1 88.69 139 ILE A O 1
ATOM 1118 N N . LYS A 1 140 ? 11.203 13.688 12.5 1 90.12 140 LYS A N 1
ATOM 1119 C CA . LYS A 1 140 ? 12 13.695 13.727 1 90.12 140 LYS A CA 1
ATOM 1120 C C . LYS A 1 140 ? 12.055 12.305 14.359 1 90.12 140 LYS A C 1
ATOM 1122 O O . LYS A 1 140 ? 13.117 11.852 14.781 1 90.12 140 LYS A O 1
ATOM 1127 N N . LEU A 1 141 ? 10.891 11.703 14.461 1 92.38 141 LEU A N 1
ATOM 1128 C CA . LEU A 1 141 ? 10.828 10.352 15.008 1 92.38 141 LEU A CA 1
ATOM 1129 C C . LEU A 1 141 ? 11.656 9.383 14.164 1 92.38 141 LEU A C 1
ATOM 1131 O O . LEU A 1 141 ? 12.383 8.547 14.711 1 92.38 141 LEU A O 1
ATOM 1135 N N . MET A 1 142 ? 11.453 9.453 12.844 1 89.56 142 MET A N 1
ATOM 1136 C CA . MET A 1 142 ? 12.219 8.625 11.922 1 89.56 142 MET A CA 1
ATOM 1137 C C . MET A 1 142 ? 13.711 8.727 12.203 1 89.56 142 MET A C 1
ATOM 1139 O O . MET A 1 142 ? 14.406 7.711 12.289 1 89.56 142 MET A O 1
ATOM 1143 N N . ASN A 1 143 ? 14.195 9.945 12.375 1 86 143 ASN A N 1
ATOM 1144 C CA . ASN A 1 143 ? 15.609 10.188 12.641 1 86 143 ASN A CA 1
ATOM 1145 C C . ASN A 1 143 ? 16.016 9.648 14.008 1 86 143 ASN A C 1
ATOM 1147 O O . ASN A 1 143 ? 17.078 9.023 14.141 1 86 143 ASN A O 1
ATOM 1151 N N . ARG A 1 144 ? 15.25 9.844 14.961 1 90.5 144 ARG A N 1
ATOM 1152 C CA . ARG A 1 144 ? 15.539 9.398 16.312 1 90.5 144 ARG A CA 1
ATOM 1153 C C . ARG A 1 144 ? 15.656 7.879 16.375 1 90.5 144 ARG A C 1
ATOM 1155 O O . ARG A 1 144 ? 16.531 7.344 17.062 1 90.5 144 ARG A O 1
ATOM 1162 N N . LEU A 1 145 ? 14.828 7.188 15.633 1 90.81 145 LEU A N 1
ATOM 1163 C CA . LEU A 1 145 ? 14.805 5.73 15.664 1 90.81 145 LEU A CA 1
ATOM 1164 C C . LEU A 1 145 ? 15.82 5.145 14.688 1 90.81 145 LEU A C 1
ATOM 1166 O O . LEU A 1 145 ? 16.125 3.951 14.742 1 90.81 145 LEU A O 1
ATOM 1170 N N . GLY A 1 146 ? 16.297 5.996 13.797 1 87.69 146 GLY A N 1
ATOM 1171 C CA . GLY A 1 146 ? 17.219 5.496 12.789 1 87.69 146 GLY A CA 1
ATOM 1172 C C . GLY A 1 146 ? 16.531 4.648 11.727 1 87.69 146 GLY A C 1
ATOM 1173 O O . GLY A 1 146 ? 17.062 3.609 11.32 1 87.69 146 GLY A O 1
ATOM 1174 N N . LEU A 1 147 ? 15.312 5.035 11.305 1 86.56 147 LEU A N 1
ATOM 1175 C CA . LEU A 1 147 ? 14.57 4.293 10.289 1 86.56 147 LEU A CA 1
ATOM 1176 C C . LEU A 1 147 ? 15.188 4.492 8.906 1 86.56 147 LEU A C 1
ATOM 1178 O O . LEU A 1 147 ? 15.938 5.445 8.688 1 86.56 147 LEU A O 1
ATOM 1182 N N . ALA A 1 148 ? 14.844 3.564 8.039 1 81.38 148 ALA A N 1
ATOM 1183 C CA . ALA A 1 148 ? 15.344 3.617 6.664 1 81.38 148 ALA A CA 1
ATOM 1184 C C . ALA A 1 148 ? 14.75 4.805 5.91 1 81.38 148 ALA A C 1
ATOM 1186 O O . ALA A 1 148 ? 15.383 5.355 5.008 1 81.38 148 ALA A O 1
ATOM 1187 N N . GLY A 1 149 ? 13.539 5.121 6.293 1 82.94 149 GLY A N 1
ATOM 1188 C CA . GLY A 1 149 ? 12.906 6.219 5.578 1 82.94 149 GLY A CA 1
ATOM 1189 C C . GLY A 1 149 ? 11.453 6.418 5.961 1 82.94 149 GLY A C 1
ATOM 1190 O O . GLY A 1 149 ? 10.992 5.883 6.973 1 82.94 149 GLY A O 1
ATOM 1191 N N . ILE A 1 150 ? 10.836 7.289 5.203 1 87.19 150 ILE A N 1
ATOM 1192 C CA . ILE A 1 150 ? 9.422 7.617 5.309 1 87.19 150 ILE A CA 1
ATOM 1193 C C . ILE A 1 150 ? 8.789 7.629 3.918 1 87.19 150 ILE A C 1
ATOM 1195 O O . ILE A 1 150 ? 9.422 8.055 2.945 1 87.19 150 ILE A O 1
ATOM 1199 N N . ALA A 1 151 ? 7.586 7.129 3.869 1 84.31 151 ALA A N 1
ATOM 1200 C CA . ALA A 1 151 ? 6.918 7.016 2.576 1 84.31 151 ALA A CA 1
ATOM 1201 C C . ALA A 1 151 ? 5.469 7.488 2.666 1 84.31 151 ALA A C 1
ATOM 1203 O O . ALA A 1 151 ? 4.793 7.254 3.67 1 84.31 151 ALA A O 1
ATOM 1204 N N . LEU A 1 152 ? 5.105 8.156 1.6 1 85.56 152 LEU A N 1
ATOM 1205 C CA . LEU A 1 152 ? 3.686 8.438 1.43 1 85.56 152 LEU A CA 1
ATOM 1206 C C . LEU A 1 152 ? 2.965 7.254 0.795 1 85.56 152 LEU A C 1
ATOM 1208 O O . LEU A 1 152 ? 3.412 6.727 -0.224 1 85.56 152 LEU A O 1
ATOM 1212 N N . THR A 1 153 ? 1.928 6.848 1.356 1 79.62 153 THR A N 1
ATOM 1213 C CA . THR A 1 153 ? 1.268 5.605 0.966 1 79.62 153 THR A CA 1
ATOM 1214 C C . THR A 1 153 ? 0.694 5.719 -0.444 1 79.62 153 THR A C 1
ATOM 1216 O O . THR A 1 153 ? 0.746 4.762 -1.218 1 79.62 153 THR A O 1
ATOM 1219 N N . LYS A 1 154 ? 0.092 6.871 -0.736 1 77.06 154 LYS A N 1
ATOM 1220 C CA . LYS A 1 154 ? -0.489 7.113 -2.053 1 77.06 154 LYS A CA 1
ATOM 1221 C C . LYS A 1 154 ? -0.205 8.539 -2.527 1 77.06 154 LYS A C 1
ATOM 1223 O O . LYS A 1 154 ? -0.634 9.5 -1.894 1 77.06 154 LYS A O 1
ATOM 1228 N N . MET A 1 155 ? 0.394 8.609 -3.654 1 76.06 155 MET A N 1
ATOM 1229 C CA . MET A 1 155 ? 0.78 9.93 -4.148 1 76.06 155 MET A CA 1
ATOM 1230 C C . MET A 1 155 ? -0.439 10.703 -4.633 1 76.06 155 MET A C 1
ATOM 1232 O O . MET A 1 155 ? -0.486 11.93 -4.512 1 76.06 155 MET A O 1
ATOM 1236 N N . ASP A 1 156 ? -1.4 9.93 -5.129 1 74.25 156 ASP A N 1
ATOM 1237 C CA . ASP A 1 156 ? -2.551 10.609 -5.719 1 74.25 156 ASP A CA 1
ATOM 1238 C C . ASP A 1 156 ? -3.475 11.164 -4.637 1 74.25 156 ASP A C 1
ATOM 1240 O O . ASP A 1 156 ? -4.43 11.883 -4.938 1 74.25 156 ASP A O 1
ATOM 1244 N N . GLU A 1 157 ? -3.168 10.836 -3.424 1 82.88 157 GLU A N 1
ATOM 1245 C CA . GLU A 1 157 ? -3.906 11.406 -2.303 1 82.88 157 GLU A CA 1
ATOM 1246 C C . GLU A 1 157 ? -3.328 12.758 -1.897 1 82.88 157 GLU A C 1
ATOM 1248 O O . GLU A 1 157 ? -3.936 13.492 -1.11 1 82.88 157 GLU A O 1
ATOM 1253 N N . ASP A 1 158 ? -2.154 13.117 -2.4 1 87.06 158 ASP A N 1
ATOM 1254 C CA . ASP A 1 158 ? -1.551 14.438 -2.283 1 87.06 158 ASP A CA 1
ATOM 1255 C C . ASP A 1 158 ? -2.088 15.383 -3.357 1 87.06 158 ASP A C 1
ATOM 1257 O O . ASP A 1 158 ? -2.787 14.953 -4.277 1 87.06 158 ASP A O 1
ATOM 1261 N N . ASP A 1 159 ? -1.837 16.703 -3.189 1 87.62 159 ASP A N 1
ATOM 1262 C CA . ASP A 1 159 ? -2.266 17.672 -4.191 1 87.62 159 ASP A CA 1
ATOM 1263 C C . ASP A 1 159 ? -1.356 17.641 -5.418 1 87.62 159 ASP A C 1
ATOM 1265 O O . ASP A 1 159 ? -0.451 18.469 -5.551 1 87.62 159 ASP A O 1
ATOM 1269 N N . PHE A 1 160 ? -1.69 16.734 -6.32 1 78.25 160 PHE A N 1
ATOM 1270 C CA . PHE A 1 160 ? -0.836 16.5 -7.48 1 78.25 160 PHE A CA 1
ATOM 1271 C C . PHE A 1 160 ? -0.995 17.625 -8.508 1 78.25 160 PHE A C 1
ATOM 1273 O O . PHE A 1 160 ? -0.103 17.844 -9.32 1 78.25 160 PHE A O 1
ATOM 1280 N N . SER A 1 161 ? -2.08 18.328 -8.516 1 78.94 161 SER A N 1
ATOM 1281 C CA . SER A 1 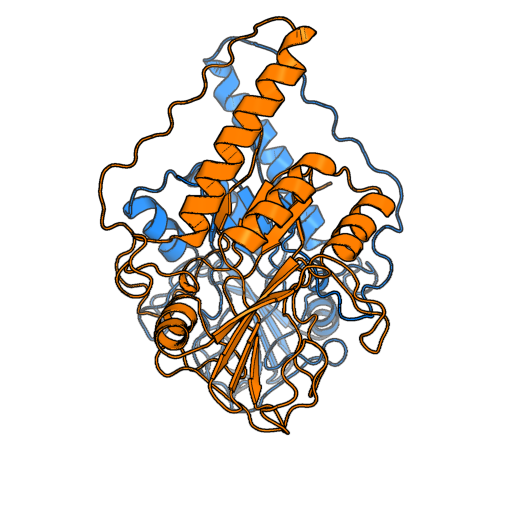161 ? -2.305 19.438 -9.438 1 78.94 161 SER A CA 1
ATOM 1282 C C . SER A 1 161 ? -1.589 20.703 -8.977 1 78.94 161 SER A C 1
ATOM 1284 O O . SER A 1 161 ? -1.207 21.531 -9.797 1 78.94 161 SER A O 1
ATOM 1286 N N . GLY A 1 162 ? -1.476 20.859 -7.664 1 86.5 162 GLY A N 1
ATOM 1287 C CA . GLY A 1 162 ? -0.895 22.047 -7.074 1 86.5 162 GLY A CA 1
A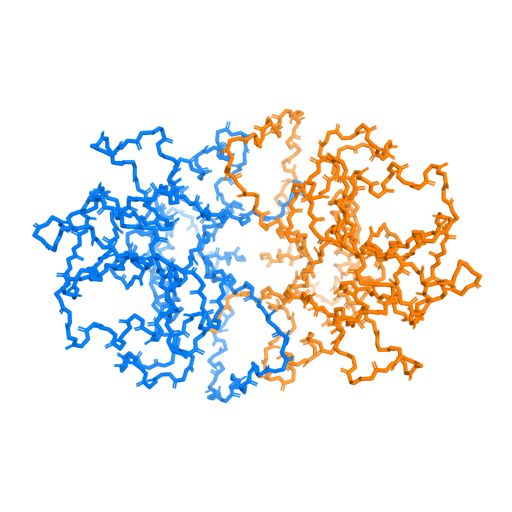TOM 1288 C C . GLY A 1 162 ? -1.866 23.219 -7.004 1 86.5 162 GLY A C 1
ATOM 1289 O O . GLY A 1 162 ? -1.49 24.312 -6.613 1 86.5 162 GLY A O 1
ATOM 1290 N N . ASN A 1 163 ? -3.119 23.016 -7.266 1 89.44 163 ASN A N 1
ATOM 1291 C CA . ASN A 1 163 ? -4.082 24.109 -7.379 1 89.44 163 ASN A CA 1
ATOM 1292 C C . ASN A 1 163 ? -4.953 24.219 -6.133 1 89.44 163 ASN A C 1
ATOM 1294 O O . ASN A 1 163 ? -5.602 25.234 -5.914 1 89.44 163 ASN A O 1
ATOM 1298 N N . SER A 1 164 ? -4.977 23.219 -5.293 1 92.69 164 SER A N 1
ATOM 1299 C CA . SER A 1 164 ? -5.898 23.188 -4.164 1 92.69 164 SER A CA 1
ATOM 1300 C C . SER A 1 164 ? -5.262 23.766 -2.912 1 92.69 164 SER A C 1
ATOM 1302 O O . SER A 1 164 ? -5.91 24.5 -2.164 1 92.69 164 SER A O 1
ATOM 1304 N N . CYS A 1 165 ? -4.012 23.484 -2.67 1 94.75 165 CYS A N 1
ATOM 1305 C CA . CYS A 1 165 ? -3.357 23.859 -1.42 1 94.75 165 CYS A CA 1
ATOM 1306 C C . CYS A 1 165 ? -2.502 25.109 -1.603 1 94.75 165 CYS A C 1
ATOM 1308 O O . CYS A 1 165 ? -1.998 25.672 -0.628 1 94.75 165 CYS A O 1
ATOM 1310 N N . GLN A 1 166 ? -2.32 25.562 -2.816 1 91.88 166 GLN A N 1
ATOM 1311 C CA . GLN A 1 166 ? -1.506 26.734 -3.131 1 91.88 166 GLN A CA 1
ATOM 1312 C C . GLN A 1 166 ? -0.095 26.594 -2.566 1 91.88 166 GLN A C 1
ATOM 1314 O O . GLN A 1 166 ? 0.445 27.531 -1.983 1 91.88 166 GLN A O 1
ATOM 1319 N N . ALA A 1 167 ? 0.427 25.469 -2.568 1 91.75 167 ALA A N 1
ATOM 1320 C CA . ALA A 1 167 ? 1.761 25.156 -2.059 1 91.75 167 ALA A CA 1
ATOM 1321 C C . ALA A 1 167 ? 2.564 24.359 -3.078 1 91.75 167 ALA A C 1
ATOM 1323 O O . ALA A 1 167 ? 3.445 23.578 -2.709 1 91.75 167 ALA A O 1
ATOM 1324 N N . GLY A 1 168 ? 2.129 24.516 -4.41 1 88.44 168 GLY A N 1
ATOM 1325 C CA . GLY A 1 168 ? 2.797 23.75 -5.457 1 88.44 168 GLY A CA 1
ATOM 1326 C C . GLY A 1 168 ? 2.307 22.328 -5.566 1 88.44 168 GLY A C 1
ATOM 1327 O O . GLY A 1 168 ? 1.425 21.906 -4.816 1 88.44 168 GLY A O 1
ATOM 1328 N N . LYS A 1 169 ? 2.883 21.547 -6.484 1 82.56 169 LYS A N 1
ATOM 1329 C CA . LYS A 1 169 ? 2.486 20.156 -6.703 1 82.56 169 LYS A CA 1
ATOM 1330 C C . LYS A 1 169 ? 3.053 19.25 -5.613 1 82.56 169 LYS A C 1
ATOM 1332 O O . LYS A 1 169 ? 4.199 19.406 -5.195 1 82.56 169 LYS A O 1
ATOM 1337 N N . PHE A 1 170 ? 2.295 18.312 -5.219 1 84.44 170 PHE A N 1
ATOM 1338 C CA . PHE A 1 170 ? 2.689 17.312 -4.242 1 84.44 170 PHE A CA 1
ATOM 1339 C C . PHE A 1 170 ? 3.328 17.969 -3.021 1 84.44 170 PHE A C 1
ATOM 1341 O O . PHE A 1 170 ? 4.445 17.625 -2.637 1 84.44 170 PHE A O 1
ATOM 1348 N N . PRO A 1 171 ? 2.598 18.859 -2.373 1 91.62 171 PRO A N 1
ATOM 1349 C CA . PRO A 1 171 ? 3.219 19.609 -1.279 1 91.62 171 PRO A CA 1
ATOM 1350 C C . PRO A 1 171 ? 3.695 18.719 -0.141 1 91.62 171 PRO A C 1
ATOM 1352 O O . PRO A 1 171 ? 4.73 18.984 0.471 1 91.62 171 PRO A O 1
ATOM 1355 N N . LEU A 1 172 ? 2.924 17.609 0.224 1 90.94 172 LEU A N 1
ATOM 1356 C CA . LEU A 1 172 ? 3.354 16.734 1.3 1 90.94 172 LEU A CA 1
ATOM 1357 C C . LEU A 1 172 ? 4.602 15.945 0.897 1 90.94 172 LEU A C 1
ATOM 1359 O O . LEU A 1 172 ? 5.559 15.859 1.668 1 90.94 172 LEU A O 1
ATOM 1363 N N . LEU A 1 173 ? 4.547 15.43 -0.256 1 85 173 LEU A N 1
ATOM 1364 C CA . LEU A 1 173 ? 5.688 14.672 -0.76 1 85 173 LEU A CA 1
ATOM 1365 C C . LEU A 1 173 ? 6.922 15.562 -0.882 1 85 173 LEU A C 1
ATOM 1367 O O . LEU A 1 173 ? 8.031 15.141 -0.545 1 85 173 LEU A O 1
ATOM 1371 N N . THR A 1 174 ? 6.742 16.75 -1.398 1 83.5 174 THR A N 1
ATOM 1372 C CA . THR A 1 174 ? 7.836 17.703 -1.528 1 83.5 174 THR A CA 1
ATOM 1373 C C . THR A 1 174 ? 8.438 18.031 -0.163 1 83.5 174 THR A C 1
ATOM 1375 O O . THR A 1 174 ? 9.656 18.125 -0.022 1 83.5 174 THR A O 1
ATOM 1378 N N . PHE A 1 175 ? 7.613 18.234 0.784 1 88.25 175 PHE A N 1
ATOM 1379 C CA . PHE A 1 175 ? 8.094 18.5 2.135 1 88.25 175 PHE A CA 1
ATOM 1380 C C . PHE A 1 175 ? 8.938 17.344 2.648 1 88.25 175 PHE A C 1
ATOM 1382 O O . PHE A 1 175 ? 10.008 17.547 3.221 1 88.25 175 PHE A O 1
ATOM 1389 N N . ILE A 1 176 ? 8.406 16.078 2.457 1 86.5 176 ILE A N 1
ATOM 1390 C CA . ILE A 1 176 ? 9.133 14.891 2.9 1 86.5 176 ILE A CA 1
ATOM 1391 C C . ILE A 1 176 ? 10.523 14.875 2.273 1 86.5 176 ILE A C 1
ATOM 1393 O O . ILE A 1 176 ? 11.523 14.672 2.969 1 86.5 176 ILE A O 1
ATOM 1397 N N . ARG A 1 177 ? 10.555 15.133 1.064 1 80.31 177 ARG A N 1
ATOM 1398 C CA . ARG A 1 177 ? 11.82 15.117 0.339 1 80.31 177 ARG A CA 1
ATOM 1399 C C . ARG A 1 177 ? 12.781 16.156 0.899 1 80.31 177 ARG A C 1
ATOM 1401 O O . ARG A 1 177 ? 13.938 15.836 1.204 1 80.31 177 ARG A O 1
ATOM 1408 N N . LYS A 1 178 ? 12.367 17.312 1.01 1 78.5 178 LYS A N 1
ATOM 1409 C CA . LYS A 1 178 ? 13.211 18.422 1.468 1 78.5 178 LYS A CA 1
ATOM 1410 C C . LYS A 1 178 ? 13.656 18.203 2.91 1 78.5 178 LYS A C 1
ATOM 1412 O O . LYS A 1 178 ? 14.828 18.406 3.242 1 78.5 178 LYS A O 1
ATOM 1417 N N . ALA A 1 179 ? 12.742 17.766 3.689 1 81 179 ALA A N 1
ATOM 1418 C CA . ALA A 1 179 ? 13.031 17.625 5.117 1 81 179 ALA A CA 1
ATOM 1419 C C . ALA A 1 179 ? 13.969 16.438 5.367 1 81 179 ALA A C 1
ATOM 1421 O O . ALA A 1 179 ? 14.789 16.484 6.289 1 81 179 ALA A O 1
ATOM 1422 N N . THR A 1 180 ? 13.789 15.375 4.594 1 78.88 180 THR A N 1
ATOM 1423 C CA . THR A 1 180 ? 14.641 14.211 4.793 1 78.88 180 THR A CA 1
ATOM 1424 C C . THR A 1 180 ? 16.047 14.461 4.242 1 78.88 180 THR A C 1
ATOM 1426 O O . THR A 1 180 ? 17.031 13.93 4.766 1 78.88 180 THR A O 1
ATOM 1429 N N . SER A 1 181 ? 16.172 15.125 3.117 1 67.5 181 SER A N 1
ATOM 1430 C CA . SER A 1 181 ? 17.469 15.469 2.561 1 67.5 181 SER A CA 1
ATOM 1431 C C . SER A 1 181 ? 18.281 16.312 3.539 1 67.5 181 SER A C 1
ATOM 1433 O O . SER A 1 181 ? 19.5 16.125 3.676 1 67.5 181 SER A O 1
ATOM 1435 N N . ARG A 1 182 ? 17.656 17.172 4.172 1 56.5 182 ARG A N 1
ATOM 1436 C CA . ARG A 1 182 ? 18.312 18.031 5.152 1 56.5 182 ARG A CA 1
ATOM 1437 C C . ARG A 1 182 ? 18.781 17.234 6.363 1 56.5 182 ARG A C 1
ATOM 1439 O O . ARG A 1 182 ? 19.875 17.453 6.879 1 56.5 182 ARG A O 1
ATOM 1446 N N . ALA A 1 183 ? 17.938 16.328 6.727 1 54.5 183 ALA A N 1
ATOM 1447 C CA . ALA A 1 183 ? 18.266 15.5 7.879 1 54.5 183 ALA A CA 1
ATOM 1448 C C . ALA A 1 183 ? 19.469 14.609 7.582 1 54.5 183 ALA A C 1
ATOM 1450 O O . ALA A 1 183 ? 20.328 14.414 8.438 1 54.5 183 ALA A O 1
ATOM 1451 N N . ILE A 1 184 ? 19.484 14.07 6.375 1 50.66 184 ILE A N 1
ATOM 1452 C CA . ILE A 1 184 ? 20.609 13.242 5.953 1 50.66 184 ILE A CA 1
ATOM 1453 C C . ILE A 1 184 ? 21.891 14.086 5.934 1 50.66 184 ILE A C 1
ATOM 1455 O O . ILE A 1 184 ? 22.938 13.633 6.391 1 50.66 184 ILE A O 1
ATOM 1459 N N . ALA A 1 185 ? 21.672 15.266 5.41 1 46.72 185 ALA A N 1
ATOM 1460 C CA . ALA A 1 185 ? 22.828 16.156 5.395 1 46.72 185 ALA A CA 1
ATOM 1461 C C . ALA A 1 185 ? 23.312 16.453 6.812 1 46.72 185 ALA A C 1
ATOM 1463 O O . ALA A 1 185 ? 24.516 16.484 7.062 1 46.72 185 ALA A O 1
ATOM 1464 N N . ALA A 1 186 ? 22.359 16.516 7.723 1 44.59 186 ALA A N 1
ATOM 1465 C CA . ALA A 1 186 ? 22.734 16.797 9.109 1 44.59 186 ALA A CA 1
ATOM 1466 C C . ALA A 1 186 ? 23.375 15.562 9.758 1 44.59 186 ALA A C 1
ATOM 1468 O O . ALA A 1 186 ? 24.328 15.688 10.531 1 44.59 186 ALA A O 1
ATOM 1469 N N . HIS A 1 187 ? 22.828 14.414 9.461 1 42.62 187 HIS A N 1
ATOM 1470 C CA . HIS A 1 187 ? 23.344 13.164 10.008 1 42.62 187 HIS A CA 1
ATOM 1471 C C . HIS A 1 187 ? 24.75 12.867 9.469 1 42.62 187 HIS A C 1
ATOM 1473 O O . HIS A 1 187 ? 25.609 12.398 10.211 1 42.62 187 HIS A O 1
ATOM 1479 N N . LYS A 1 188 ? 24.922 13.031 8.148 1 44.41 188 LYS A N 1
ATOM 1480 C CA . LYS A 1 188 ? 26.25 12.867 7.578 1 44.41 188 LYS A CA 1
ATOM 1481 C C . LYS A 1 188 ? 27.266 13.797 8.242 1 44.41 188 LYS A C 1
ATOM 1483 O O . LYS A 1 188 ? 28.422 13.438 8.43 1 44.41 188 LYS A O 1
ATOM 1488 N N . GLN A 1 189 ? 26.797 14.945 8.477 1 41 189 GLN A N 1
ATOM 1489 C CA . GLN A 1 189 ? 27.703 15.859 9.156 1 41 189 GLN A CA 1
ATOM 1490 C C . GLN A 1 189 ? 28.078 15.336 10.547 1 41 189 GLN A C 1
ATOM 1492 O O . GLN A 1 189 ? 29.203 15.523 11 1 41 189 GLN A O 1
ATOM 1497 N N . MET A 1 190 ? 27.125 14.648 11.117 1 36.41 190 MET A N 1
ATOM 1498 C CA . MET A 1 190 ? 27.469 14.141 12.445 1 36.41 190 MET A CA 1
ATOM 1499 C C . MET A 1 190 ? 28.344 12.898 12.352 1 36.41 190 MET A C 1
ATOM 1501 O O . MET A 1 190 ? 29.203 12.68 13.203 1 36.41 190 MET A O 1
ATOM 1505 N N . GLN A 1 191 ? 27.953 12.008 11.391 1 36.81 191 GLN A N 1
ATOM 1506 C CA . GLN A 1 191 ? 28.812 10.836 11.258 1 36.81 191 GLN A CA 1
ATOM 1507 C C . GLN A 1 191 ? 30.188 11.227 10.727 1 36.81 191 GLN A C 1
ATOM 1509 O O . GLN A 1 191 ? 31.156 10.469 10.883 1 36.81 191 GLN A O 1
ATOM 1514 N N . SER A 1 192 ? 30.281 12.18 9.859 1 36.12 192 SER A N 1
ATOM 1515 C CA . SER A 1 192 ? 31.594 12.562 9.359 1 36.12 192 SER A CA 1
ATOM 1516 C C . SER A 1 192 ? 32.531 12.945 10.5 1 36.12 192 SER A C 1
ATOM 1518 O O . SER A 1 192 ? 33.719 13.203 10.281 1 36.12 192 SER A O 1
ATOM 1520 N N . ALA A 1 193 ? 32.188 13.32 11.836 1 34.62 193 ALA A N 1
ATOM 1521 C CA . ALA A 1 193 ? 33.312 13.555 12.734 1 34.62 193 ALA A CA 1
ATOM 1522 C C . ALA A 1 193 ? 34.156 12.289 12.891 1 34.62 193 ALA A C 1
ATOM 1524 O O . ALA A 1 193 ? 35.344 12.367 13.164 1 34.62 193 ALA A O 1
ATOM 1525 N N . SER A 1 194 ? 33.656 11.094 13.109 1 30.22 194 SER A N 1
ATOM 1526 C CA . SER A 1 194 ? 34.625 10.039 13.328 1 30.22 194 SER A CA 1
ATOM 1527 C C . SER A 1 194 ? 35.094 9.43 12.008 1 30.22 194 SER A C 1
ATOM 1529 O O . SER A 1 194 ? 36.156 8.828 11.938 1 30.22 194 SER A O 1
ATOM 1531 N N . ALA A 1 195 ? 34.219 8.891 11.086 1 33.78 195 ALA A N 1
ATOM 1532 C CA . ALA A 1 195 ? 34.812 8.039 10.047 1 33.78 195 ALA A CA 1
ATOM 1533 C C . ALA A 1 195 ? 35.438 8.883 8.945 1 33.78 195 ALA A C 1
ATOM 1535 O O . ALA A 1 195 ? 35.062 10.031 8.727 1 33.78 195 ALA A O 1
ATOM 1536 N N . GLU A 1 196 ? 36.688 8.617 8.375 1 27.16 196 GLU A N 1
ATOM 1537 C CA . GLU A 1 196 ? 37.469 9.039 7.223 1 27.16 196 GLU A CA 1
ATOM 1538 C C . GLU A 1 196 ? 36.594 9.242 5.996 1 27.16 196 GLU A C 1
ATOM 1540 O O . GLU A 1 196 ? 35.562 8.578 5.84 1 27.16 196 GLU A O 1
ATOM 1545 N N . SER A 1 197 ? 36.781 10.312 5.105 1 29.36 197 SER A N 1
ATOM 1546 C CA . SER A 1 197 ? 36.25 11.031 3.959 1 29.36 197 SER A CA 1
ATOM 1547 C C . SER A 1 197 ? 35.906 10.07 2.826 1 29.36 197 SER A C 1
ATOM 1549 O O . SER A 1 197 ? 36.094 10.391 1.653 1 29.36 197 SER A O 1
ATOM 1551 N N . THR A 1 198 ? 35.688 8.734 2.986 1 26.75 198 THR A N 1
ATOM 1552 C CA . THR A 1 198 ? 35.594 8.156 1.651 1 26.75 198 THR A CA 1
ATOM 1553 C C . THR A 1 198 ? 34.375 8.727 0.917 1 26.75 198 THR A C 1
ATOM 1555 O O . THR A 1 198 ? 33.25 8.609 1.395 1 26.75 198 THR A O 1
ATOM 1558 N N . THR A 1 199 ? 34.625 9.773 0.137 1 24.95 199 THR A N 1
ATOM 1559 C CA . THR A 1 199 ? 33.812 10.578 -0.761 1 24.95 199 THR A CA 1
ATOM 1560 C C . THR A 1 199 ? 32.875 9.695 -1.593 1 24.95 199 THR A C 1
ATOM 1562 O O . THR A 1 199 ? 33.344 8.984 -2.492 1 24.95 199 THR A O 1
ATOM 1565 N N . ARG A 1 200 ? 32.219 8.836 -1.073 1 24.19 200 ARG A N 1
ATOM 1566 C CA . ARG A 1 200 ? 31.344 8.234 -2.072 1 24.19 200 ARG A CA 1
ATOM 1567 C C . ARG A 1 200 ? 30.5 9.305 -2.773 1 24.19 200 ARG A C 1
ATOM 1569 O O . ARG A 1 200 ? 29.922 10.172 -2.119 1 24.19 200 ARG A O 1
ATOM 1576 N N . LYS A 1 201 ? 30.859 9.664 -3.988 1 23.86 201 LYS A N 1
ATOM 1577 C CA . LYS A 1 201 ? 30.203 10.547 -4.941 1 23.86 201 LYS A CA 1
ATOM 1578 C C . LYS A 1 201 ? 28.688 10.43 -4.844 1 23.86 201 LYS A C 1
ATOM 1580 O O . LYS A 1 201 ? 28.141 9.328 -4.898 1 23.86 201 LYS A O 1
ATOM 1585 N N . GLN A 1 202 ? 28.078 11.273 -4.094 1 24.73 202 GLN A N 1
ATOM 1586 C CA . GLN A 1 202 ? 26.641 11.531 -4.09 1 24.73 202 GLN A CA 1
ATOM 1587 C C . GLN A 1 202 ? 26.078 11.555 -5.508 1 24.73 202 GLN A C 1
ATOM 1589 O O . GLN A 1 202 ? 26.562 12.305 -6.363 1 24.73 202 GLN A O 1
ATOM 1594 N N . MET A 1 203 ? 25.922 10.43 -6.09 1 24.09 203 MET A N 1
ATOM 1595 C CA . MET A 1 203 ? 25.266 10.523 -7.395 1 24.09 203 MET A CA 1
ATOM 1596 C C . MET A 1 203 ? 24.203 11.617 -7.398 1 24.09 203 MET A C 1
ATOM 1598 O O . MET A 1 203 ? 23.438 11.758 -6.438 1 24.09 203 MET A O 1
ATOM 1602 N N . GLY A 1 204 ? 24.516 12.742 -8.062 1 23.42 204 GLY A N 1
ATOM 1603 C CA . GLY A 1 204 ? 23.703 13.922 -8.305 1 23.42 204 GLY A CA 1
ATOM 1604 C C . GLY A 1 204 ? 22.219 13.609 -8.484 1 23.42 204 GLY A C 1
ATOM 1605 O O . GLY A 1 204 ? 21.875 12.531 -8.961 1 23.42 204 GLY A O 1
ATOM 1606 N N . LEU A 1 205 ? 21.453 14.188 -7.559 1 24.55 205 LEU A N 1
ATOM 1607 C CA . LEU A 1 205 ? 20 14.383 -7.633 1 24.55 205 LEU A CA 1
ATOM 1608 C C . LEU A 1 205 ? 19.578 14.727 -9.055 1 24.55 205 LEU A C 1
ATOM 1610 O O . LEU A 1 205 ? 19.969 15.758 -9.602 1 24.55 205 LEU A O 1
ATOM 1614 N N . LEU A 1 206 ? 19.641 13.812 -9.922 1 23.3 206 LEU A N 1
ATOM 1615 C CA . LEU A 1 206 ? 19.062 14.18 -11.211 1 23.3 206 LEU A CA 1
ATOM 1616 C C . LEU A 1 206 ? 17.797 15 -11.023 1 23.3 206 LEU A C 1
ATOM 1618 O O . LEU A 1 206 ? 16.875 14.578 -10.312 1 23.3 206 LEU A O 1
ATOM 1622 N N . THR A 1 207 ? 18.016 16.344 -10.953 1 23.77 207 THR A N 1
ATOM 1623 C CA . THR A 1 207 ? 16.953 17.344 -11.07 1 23.77 207 THR A CA 1
ATOM 1624 C C . THR A 1 207 ? 16 17 -12.211 1 23.77 207 THR A C 1
ATOM 1626 O O . THR A 1 207 ? 16.406 17.031 -13.383 1 23.77 207 THR A O 1
ATOM 1629 N N . CYS A 1 208 ? 15.391 15.891 -12.18 1 26.23 208 CYS A N 1
ATOM 1630 C CA . CYS A 1 208 ? 14.383 15.766 -13.219 1 26.23 208 CYS A CA 1
ATOM 1631 C C . CYS A 1 208 ? 13.5 17.016 -13.281 1 26.23 208 CYS A C 1
ATOM 1633 O O . CYS A 1 208 ? 12.898 17.391 -12.273 1 26.23 208 CYS A O 1
ATOM 1635 N N . VAL A 1 209 ? 13.875 18 -14.062 1 23.86 209 VAL A N 1
ATOM 1636 C CA . VAL A 1 209 ? 13.148 19.219 -14.398 1 23.86 209 VAL A CA 1
ATOM 1637 C C . VAL A 1 209 ? 11.688 18.891 -14.672 1 23.86 209 VAL A C 1
ATOM 1639 O O . VAL A 1 209 ? 10.805 19.734 -14.492 1 23.86 209 VAL A O 1
ATOM 1642 N N . GLY A 1 210 ? 11.469 18.156 -15.797 1 25.34 210 GLY A N 1
ATOM 1643 C CA . GLY A 1 210 ? 10.203 18.391 -16.469 1 25.34 210 GLY A CA 1
ATOM 1644 C C . GLY A 1 210 ? 9 17.984 -15.641 1 25.34 210 GLY A C 1
ATOM 1645 O O . GLY A 1 210 ? 9.117 17.141 -14.75 1 25.34 210 GLY A O 1
ATOM 1646 N N . SER A 1 211 ? 7.977 18.953 -15.617 1 27 211 SER A N 1
ATOM 1647 C CA . SER A 1 211 ? 6.691 19.188 -14.961 1 27 211 SER A CA 1
ATOM 1648 C C . SER A 1 211 ? 5.828 17.922 -14.984 1 27 211 SER A C 1
ATOM 1650 O O . SER A 1 211 ? 5.141 17.625 -14.008 1 27 211 SER A O 1
ATOM 1652 N N . ASP A 1 212 ? 5.445 17.5 -16.234 1 25.84 212 ASP A N 1
ATOM 1653 C CA . ASP A 1 212 ? 4.172 16.891 -16.609 1 25.84 212 ASP A CA 1
ATOM 1654 C C . ASP A 1 212 ? 4.137 15.406 -16.234 1 25.84 212 ASP A C 1
ATOM 1656 O O . ASP A 1 212 ? 3.971 14.547 -17.094 1 25.84 212 ASP A O 1
ATOM 1660 N N . TRP A 1 213 ? 4.977 15.102 -15.523 1 27.48 213 TRP A N 1
ATOM 1661 C CA . TRP A 1 213 ? 4.957 13.648 -15.375 1 27.48 213 TRP A CA 1
ATOM 1662 C C . TRP A 1 213 ? 3.564 13.164 -14.984 1 27.48 213 TRP A C 1
ATOM 1664 O O . TRP A 1 213 ? 3.291 11.961 -15.016 1 27.48 213 TRP A O 1
ATOM 1674 N N . PHE A 1 214 ? 2.904 13.922 -14.086 1 29.27 214 PHE A N 1
ATOM 1675 C CA . PHE A 1 214 ? 1.694 13.359 -13.5 1 29.27 214 PHE A CA 1
ATOM 1676 C C . PHE A 1 214 ? 0.544 13.383 -14.492 1 29.27 214 PHE A C 1
ATOM 1678 O O . PHE A 1 214 ? -0.132 14.398 -14.648 1 29.27 214 PHE A O 1
ATOM 1685 N N . CYS A 1 215 ? 0.726 13.18 -15.695 1 29.16 215 CYS A N 1
ATOM 1686 C CA . CYS A 1 215 ? -0.527 13.047 -16.438 1 29.16 215 CYS A CA 1
ATOM 1687 C C . CYS A 1 215 ? -1.557 12.273 -15.617 1 29.16 215 CYS A C 1
ATOM 1689 O O . CYS A 1 215 ? -1.206 11.336 -14.898 1 29.16 215 CYS A O 1
ATOM 1691 N N . GLY A 1 216 ? -2.752 12.836 -15.539 1 26.84 216 GLY A N 1
ATOM 1692 C CA . GLY A 1 216 ? -4.004 12.43 -14.922 1 26.84 216 GLY A CA 1
ATOM 1693 C C . GLY A 1 216 ? -4.234 10.93 -14.961 1 26.84 216 GLY A C 1
ATOM 1694 O O . GLY A 1 216 ? -4.141 10.312 -16.016 1 26.84 216 GLY A O 1
ATOM 1695 N N . PHE A 1 217 ? -3.857 10.25 -14 1 30.3 217 PHE A N 1
ATOM 1696 C CA . PHE A 1 217 ? -4.148 8.898 -13.531 1 30.3 217 PHE A CA 1
ATOM 1697 C C . PHE A 1 217 ? -5.629 8.578 -13.711 1 30.3 217 PHE A C 1
ATOM 1699 O O . PHE A 1 217 ? -6.41 8.703 -12.766 1 30.3 217 PHE A O 1
ATOM 1706 N N . GLN A 1 218 ? -6.32 9.047 -14.539 1 27.58 218 GLN A N 1
ATOM 1707 C CA . GLN A 1 218 ? -7.746 8.75 -14.648 1 27.58 218 GLN A CA 1
ATOM 1708 C C . GLN A 1 218 ? -8.008 7.25 -14.547 1 27.58 218 GLN A C 1
ATOM 1710 O O . GLN A 1 218 ? -9.016 6.828 -13.977 1 27.58 218 GLN A O 1
ATOM 1715 N N . ASN A 1 219 ? -7.461 6.531 -15.422 1 28.09 219 ASN A N 1
ATOM 1716 C CA . ASN A 1 219 ? -8.023 5.242 -15.805 1 28.09 219 ASN A CA 1
ATOM 1717 C C . ASN A 1 219 ? -7.492 4.113 -14.93 1 28.09 219 ASN A C 1
ATOM 1719 O O . ASN A 1 219 ? -6.645 3.33 -15.359 1 28.09 219 ASN A O 1
ATOM 1723 N N . GLY A 1 220 ? -7.852 4.066 -13.602 1 29.55 220 GLY A N 1
ATOM 1724 C CA . GLY A 1 220 ? -7.793 2.896 -12.742 1 29.55 220 GLY A CA 1
ATOM 1725 C C . GLY A 1 220 ? -6.379 2.508 -12.359 1 29.55 220 GLY A C 1
ATOM 1726 O O . GLY A 1 220 ? -6.164 1.479 -11.711 1 29.55 220 GLY A O 1
ATOM 1727 N N . LEU A 1 221 ? -5.551 2.98 -13.102 1 28.98 221 LEU A N 1
ATOM 1728 C CA . LEU A 1 221 ? -4.234 2.469 -12.742 1 28.98 221 LEU A CA 1
ATOM 1729 C C . LEU A 1 221 ? -3.789 3.025 -11.391 1 28.98 221 LEU A C 1
ATOM 1731 O O . LEU A 1 221 ? -3.455 4.207 -11.281 1 28.98 221 LEU A O 1
ATOM 1735 N N . LEU A 1 222 ? -4.695 2.973 -10.281 1 32 222 LEU A N 1
ATOM 1736 C CA . LEU A 1 222 ? -4.445 3.41 -8.914 1 32 222 LEU A CA 1
ATOM 1737 C C . LEU A 1 222 ? -3.043 3.014 -8.461 1 32 222 LEU A C 1
ATOM 1739 O O . LEU A 1 222 ? -2.744 1.825 -8.32 1 32 222 LEU A O 1
ATOM 1743 N N . ALA A 1 223 ? -2.145 3.584 -8.922 1 34.56 223 ALA A N 1
ATOM 1744 C CA . ALA A 1 223 ? -0.732 3.432 -8.586 1 34.56 223 ALA A CA 1
ATOM 1745 C C . ALA A 1 223 ? -0.526 3.443 -7.074 1 34.56 223 ALA A C 1
ATOM 1747 O O . ALA A 1 223 ? -1.426 3.824 -6.32 1 34.56 223 ALA A O 1
ATOM 1748 N N . THR A 1 224 ? 0.822 3.838 -6.688 1 37.56 224 THR A N 1
ATOM 1749 C CA . THR A 1 224 ? 2.189 3.479 -6.328 1 37.56 224 THR A CA 1
ATOM 1750 C C . THR A 1 224 ? 2.6 4.152 -5.023 1 37.56 224 THR A C 1
ATOM 1752 O O . THR A 1 224 ? 2.299 5.328 -4.805 1 37.56 224 THR A O 1
ATOM 1755 N N . LEU A 1 225 ? 2.521 3.254 -3.975 1 39.09 225 LEU A N 1
ATOM 1756 C CA . LEU A 1 225 ? 3.303 3.672 -2.816 1 39.09 225 LEU A CA 1
ATOM 1757 C C . LEU A 1 225 ? 4.625 4.297 -3.248 1 39.09 225 LEU A C 1
ATOM 1759 O O . LEU A 1 225 ? 5.285 3.791 -4.16 1 39.09 225 LEU A O 1
ATOM 1763 N N . ILE A 1 226 ? 4.758 5.664 -3.076 1 37.03 226 ILE A N 1
ATOM 1764 C CA . ILE A 1 226 ? 6.023 6.34 -3.324 1 37.03 226 ILE A CA 1
ATOM 1765 C C . ILE A 1 226 ? 6.828 6.426 -2.029 1 37.03 226 ILE A C 1
ATOM 1767 O O . ILE A 1 226 ? 6.32 6.895 -1.007 1 37.03 226 ILE A O 1
ATOM 1771 N N . ALA A 1 227 ? 7.797 5.492 -1.867 1 37.75 227 ALA A N 1
ATOM 1772 C CA . ALA A 1 227 ? 8.695 5.582 -0.715 1 37.75 227 ALA A CA 1
ATOM 1773 C C . ALA A 1 227 ? 9.844 6.543 -0.99 1 37.75 227 ALA A C 1
ATOM 1775 O O . ALA A 1 227 ? 10.422 6.535 -2.08 1 37.75 227 ALA A O 1
ATOM 1776 N N . VAL A 1 228 ? 9.891 7.777 -0.263 1 36.94 228 VAL A N 1
ATOM 1777 C CA . VAL A 1 228 ? 11.062 8.648 -0.188 1 36.94 228 VAL A CA 1
ATOM 1778 C C . VAL A 1 228 ? 11.859 8.336 1.074 1 36.94 228 VAL A C 1
ATOM 1780 O O . VAL A 1 228 ? 11.289 8.148 2.148 1 36.94 228 VAL A O 1
ATOM 1783 N N . GLY A 1 229 ? 13.016 7.766 1.237 1 35.41 229 GLY A N 1
ATOM 1784 C CA . GLY A 1 229 ? 13.844 7.691 2.43 1 35.41 229 GLY A CA 1
ATOM 1785 C C . GLY A 1 229 ? 15.328 7.832 2.137 1 35.41 229 GLY A C 1
ATOM 1786 O O . GLY A 1 229 ? 15.711 8.281 1.054 1 35.41 229 GLY A O 1
ATOM 1787 N N . HIS A 1 230 ? 16.141 8.039 3.342 1 29.95 230 HIS A N 1
ATOM 1788 C CA . HIS A 1 230 ? 17.594 7.945 3.346 1 29.95 230 HIS A CA 1
ATOM 1789 C C . HIS A 1 230 ? 18.062 6.586 2.834 1 29.95 230 HIS A C 1
ATOM 1791 O O . HIS A 1 230 ? 18.625 5.793 3.59 1 29.95 230 HIS A O 1
ATOM 1797 N N . PHE A 1 231 ? 17.344 6.18 1.911 1 30.45 231 PHE A N 1
ATOM 1798 C CA . PHE A 1 231 ? 17.859 4.914 1.408 1 30.45 231 PHE A CA 1
ATOM 1799 C C . 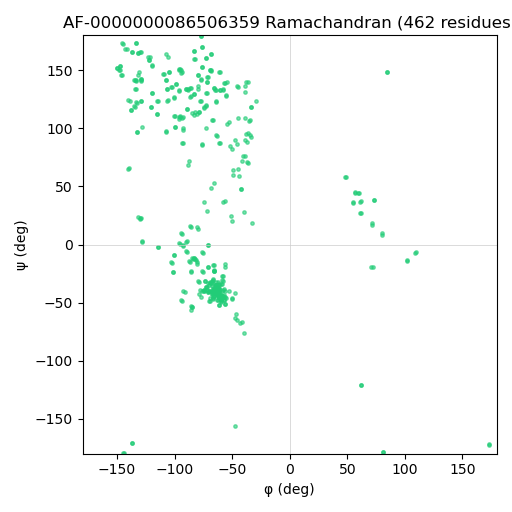PHE A 1 231 ? 19.359 5.02 1.139 1 30.45 231 PHE A C 1
ATOM 1801 O O . PHE A 1 231 ? 19.797 5.887 0.382 1 30.45 231 PHE A O 1
ATOM 1808 N N . VAL A 1 232 ? 20.047 5.301 2.121 1 25.12 232 VAL A N 1
ATOM 1809 C CA . VAL A 1 232 ? 21.5 5.473 1.963 1 25.12 232 VAL A CA 1
ATOM 1810 C C . VAL A 1 232 ? 22.078 4.281 1.205 1 25.12 232 VAL A C 1
ATOM 1812 O O . VAL A 1 232 ? 21.891 3.129 1.604 1 25.12 232 VAL A O 1
ATOM 1815 N N . MET A 1 233 ? 21.938 4.402 -0.019 1 23.84 233 MET A N 1
ATOM 1816 C CA . MET A 1 233 ? 22.906 3.551 -0.719 1 23.84 233 MET A CA 1
ATOM 1817 C C . MET A 1 233 ? 24.281 3.67 -0.099 1 23.84 233 MET A C 1
ATOM 1819 O O . MET A 1 233 ? 24.703 4.758 0.308 1 23.84 233 MET A O 1
ATOM 1823 N N . PHE B 1 1 ? 13.672 13.164 -7.469 1 56.31 1 PHE B N 1
ATOM 1824 C CA . PHE B 1 1 ? 12.664 13.68 -6.559 1 56.31 1 PHE B CA 1
ATOM 1825 C C . PHE B 1 1 ? 12.367 12.68 -5.445 1 56.31 1 PHE B C 1
ATOM 1827 O O . PHE B 1 1 ? 12.367 13.039 -4.266 1 56.31 1 PHE B O 1
ATOM 1834 N N . VAL B 1 2 ? 12.117 11.445 -5.738 1 66.75 2 VAL B N 1
ATOM 1835 C CA . VAL B 1 2 ? 11.883 10.375 -4.777 1 66.75 2 VAL B CA 1
ATOM 1836 C C . VAL B 1 2 ? 12.93 9.273 -4.953 1 66.75 2 VAL B C 1
ATOM 1838 O O . VAL B 1 2 ? 13.594 9.203 -5.992 1 66.75 2 VAL B O 1
ATOM 1841 N N . ASP B 1 3 ? 13.18 8.562 -3.895 1 72.75 3 ASP B N 1
ATOM 1842 C CA . ASP B 1 3 ? 14.172 7.5 -3.99 1 72.75 3 ASP B CA 1
ATOM 1843 C C . ASP B 1 3 ? 13.602 6.285 -4.719 1 72.75 3 ASP B C 1
ATOM 1845 O O . ASP B 1 3 ? 14.273 5.695 -5.57 1 72.75 3 ASP B O 1
ATOM 1849 N N . TYR B 1 4 ? 12.367 6.043 -4.395 1 78.69 4 TYR B N 1
ATOM 1850 C CA . TYR B 1 4 ? 11.727 4.895 -5.027 1 78.69 4 TYR B CA 1
ATOM 1851 C C . TYR B 1 4 ? 10.234 5.145 -5.238 1 78.69 4 TYR B C 1
ATOM 1853 O O . TYR B 1 4 ? 9.609 5.879 -4.473 1 78.69 4 TYR B O 1
ATOM 1861 N N . VAL B 1 5 ? 9.781 4.504 -6.281 1 79 5 VAL B N 1
ATOM 1862 C CA . VAL B 1 5 ? 8.352 4.449 -6.551 1 79 5 VAL B CA 1
ATOM 1863 C C . VAL B 1 5 ? 7.883 2.996 -6.574 1 79 5 VAL B C 1
ATOM 1865 O O . VAL B 1 5 ? 8.414 2.18 -7.332 1 79 5 VAL B O 1
ATOM 1868 N N . PHE B 1 6 ? 7.027 2.738 -5.699 1 80.75 6 PHE B N 1
ATOM 1869 C CA . PHE B 1 6 ? 6.41 1.418 -5.664 1 80.75 6 PHE B CA 1
ATOM 1870 C C . PHE B 1 6 ? 5.16 1.384 -6.539 1 80.75 6 PHE B C 1
ATOM 1872 O O . PHE B 1 6 ? 4.191 2.096 -6.27 1 80.75 6 PHE B O 1
ATOM 1879 N N . VAL B 1 7 ? 5.211 0.571 -7.547 1 82.06 7 VAL B N 1
ATOM 1880 C CA . VAL B 1 7 ? 4.117 0.522 -8.516 1 82.06 7 VAL B CA 1
ATOM 1881 C C . VAL B 1 7 ? 3.213 -0.67 -8.211 1 82.06 7 VAL B C 1
ATOM 1883 O O . VAL B 1 7 ? 3.584 -1.818 -8.469 1 82.06 7 VAL B O 1
ATOM 1886 N N . GLU B 1 8 ? 2.141 -0.34 -7.586 1 79.25 8 GLU B N 1
ATOM 1887 C CA . GLU B 1 8 ? 1.133 -1.361 -7.316 1 79.25 8 GLU B CA 1
ATOM 1888 C C . GLU B 1 8 ? 0.042 -1.359 -8.383 1 79.25 8 GLU B C 1
ATOM 1890 O O . GLU B 1 8 ? -0.627 -0.346 -8.594 1 79.25 8 GLU B O 1
ATOM 1895 N N . SER B 1 9 ? 0.078 -2.43 -9.141 1 69.69 9 SER B N 1
ATOM 1896 C CA . SER B 1 9 ? -0.959 -2.582 -10.156 1 69.69 9 SER B CA 1
ATOM 1897 C C . SER B 1 9 ? -2.135 -3.396 -9.625 1 69.69 9 SER B C 1
ATOM 1899 O O . SER B 1 9 ? -2.074 -4.629 -9.586 1 69.69 9 SER B O 1
ATOM 1901 N N . LYS B 1 10 ? -3.027 -2.646 -9.016 1 61.88 10 LYS B N 1
ATOM 1902 C CA . LYS B 1 10 ? -4.16 -3.357 -8.43 1 61.88 10 LYS B CA 1
ATOM 1903 C C . LYS B 1 10 ? -5.422 -3.164 -9.258 1 61.88 10 LYS B C 1
ATOM 1905 O O . LYS B 1 10 ? -5.465 -2.305 -10.148 1 61.88 10 LYS B O 1
ATOM 1910 N N . ASP B 1 11 ? -6.332 -4 -9.062 1 62.41 11 ASP B N 1
ATOM 1911 C CA . ASP B 1 11 ? -7.688 -3.916 -9.594 1 62.41 11 ASP B CA 1
ATOM 1912 C C . ASP B 1 11 ? -7.676 -3.936 -11.125 1 62.41 11 ASP B C 1
ATOM 1914 O O . ASP B 1 11 ? -8.367 -3.145 -11.766 1 62.41 11 ASP B O 1
ATOM 1918 N N . LEU B 1 12 ? -6.84 -4.672 -11.523 1 70.88 12 LEU B N 1
ATOM 1919 C CA . LEU B 1 12 ? -6.77 -4.789 -12.977 1 70.88 12 LEU B CA 1
ATOM 1920 C C . LEU B 1 12 ? -7.742 -5.852 -13.484 1 70.88 12 LEU B C 1
ATOM 1922 O O . LEU B 1 12 ? -7.688 -6.238 -14.656 1 70.88 12 LEU B O 1
ATOM 1926 N N . THR B 1 13 ? -8.648 -6.203 -12.602 1 74.56 13 THR B N 1
ATOM 1927 C CA . THR B 1 13 ? -9.633 -7.211 -12.977 1 74.56 13 THR B CA 1
ATOM 1928 C C . THR B 1 13 ? -10.703 -6.609 -13.883 1 74.56 13 THR B C 1
ATOM 1930 O O . THR B 1 13 ? -10.898 -5.395 -13.898 1 74.56 13 THR B O 1
ATOM 1933 N N . ILE B 1 14 ? -11.227 -7.488 -14.656 1 76.44 14 ILE B N 1
ATOM 1934 C CA . ILE B 1 14 ? -12.375 -7.141 -15.492 1 76.44 14 ILE B CA 1
ATOM 1935 C C . ILE B 1 14 ? -13.656 -7.664 -14.844 1 76.44 14 ILE B C 1
ATOM 1937 O O . ILE B 1 14 ? -13.742 -8.836 -14.469 1 76.44 14 ILE B O 1
ATOM 1941 N N . PRO B 1 15 ? -14.633 -6.785 -14.656 1 81.69 15 PRO B N 1
ATOM 1942 C CA . PRO B 1 15 ? -15.867 -7.215 -13.992 1 81.69 15 PRO B CA 1
ATOM 1943 C C . PRO B 1 15 ? -16.547 -8.367 -14.727 1 81.69 15 PRO B C 1
ATOM 1945 O O . PRO B 1 15 ? -16.625 -8.375 -15.953 1 81.69 15 PRO B O 1
ATOM 1948 N N . ARG B 1 16 ? -16.953 -9.383 -13.969 1 88.12 16 ARG B N 1
ATOM 1949 C CA . ARG B 1 16 ? -17.812 -10.477 -14.398 1 88.12 16 ARG B CA 1
ATOM 1950 C C . ARG B 1 16 ? -17.062 -11.422 -15.336 1 88.12 16 ARG B C 1
ATOM 1952 O O . ARG B 1 16 ? -17.688 -12.18 -16.078 1 88.12 16 ARG B O 1
ATOM 1959 N N . ILE B 1 17 ? -15.789 -11.336 -15.336 1 92.5 17 ILE B N 1
ATOM 1960 C CA . ILE B 1 17 ? -14.992 -12.273 -16.125 1 92.5 17 ILE B CA 1
ATOM 1961 C C . ILE B 1 17 ? -13.875 -12.852 -15.266 1 92.5 17 ILE B C 1
ATOM 1963 O O . ILE B 1 17 ? -13.406 -12.203 -14.328 1 92.5 17 ILE B O 1
ATOM 1967 N N . ALA B 1 18 ? -13.57 -14.07 -15.617 1 95.31 18 ALA B N 1
ATOM 1968 C CA . ALA B 1 18 ? -12.406 -14.68 -14.977 1 95.31 18 ALA B CA 1
ATOM 1969 C C . ALA B 1 18 ? -11.117 -13.984 -15.414 1 95.31 18 ALA B C 1
ATOM 1971 O O . ALA B 1 18 ? -10.695 -14.125 -16.562 1 95.31 18 ALA B O 1
ATOM 1972 N N . SER B 1 19 ? -10.562 -13.227 -14.516 1 93.75 19 SER B N 1
ATOM 1973 C CA . SER B 1 19 ? -9.367 -12.445 -14.812 1 93.75 19 SER B CA 1
ATOM 1974 C C . SER B 1 19 ? -8.453 -12.352 -13.602 1 93.75 19 SER B C 1
ATOM 1976 O O . SER B 1 19 ? -8.781 -12.859 -12.523 1 93.75 19 SER B O 1
ATOM 1978 N N . PHE B 1 20 ? -7.309 -11.789 -13.836 1 93.31 20 PHE B N 1
ATOM 1979 C CA . PHE B 1 20 ? -6.281 -11.766 -12.805 1 93.31 20 PHE B CA 1
ATOM 1980 C C . PHE B 1 20 ? -6.172 -10.383 -12.172 1 93.31 20 PHE B C 1
ATOM 1982 O O . PHE B 1 20 ? -6.371 -9.375 -12.852 1 93.31 20 PHE B O 1
ATOM 1989 N N . TYR B 1 21 ? -5.809 -10.289 -10.875 1 89.44 21 TYR B N 1
ATOM 1990 C CA . TYR B 1 21 ? -5.508 -9.016 -10.234 1 89.44 21 TYR B CA 1
ATOM 1991 C C . TYR B 1 21 ? -4.277 -8.367 -10.859 1 89.44 21 TYR B C 1
ATOM 1993 O O . TYR B 1 21 ? -4.203 -7.141 -10.969 1 89.44 21 TYR B O 1
ATOM 2001 N N . GLY B 1 22 ? -3.305 -9.148 -11.281 1 88.62 22 GLY B N 1
ATOM 2002 C CA . GLY B 1 22 ? -2.059 -8.609 -11.812 1 88.62 22 GLY B CA 1
ATOM 2003 C C . GLY B 1 22 ? -1.541 -9.375 -13.016 1 88.62 22 GLY B C 1
ATOM 2004 O O . GLY B 1 22 ? -0.486 -10.008 -12.945 1 88.62 22 GLY B O 1
ATOM 2005 N N . PRO B 1 23 ? -2.312 -9.312 -14.109 1 92.19 23 PRO B N 1
ATOM 2006 C CA . PRO B 1 23 ? -1.735 -9.914 -15.312 1 92.19 23 PRO B CA 1
ATOM 2007 C C . PRO B 1 23 ? -0.431 -9.242 -15.734 1 92.19 23 PRO B C 1
ATOM 2009 O O . PRO B 1 23 ? -0.342 -8.016 -15.758 1 92.19 23 PRO B O 1
ATOM 2012 N N . LEU B 1 24 ? 0.586 -10.07 -16.031 1 93.88 24 LEU B N 1
ATOM 2013 C CA . LEU B 1 24 ? 1.894 -9.5 -16.328 1 93.88 24 LEU B CA 1
ATOM 2014 C C . LEU B 1 24 ? 1.878 -8.789 -17.688 1 93.88 24 LEU B C 1
ATOM 2016 O O . LEU B 1 24 ? 2.432 -7.699 -17.828 1 93.88 24 LEU B O 1
ATOM 2020 N N . TYR B 1 25 ? 1.19 -9.461 -18.656 1 92.81 25 TYR B N 1
ATOM 2021 C CA . TYR B 1 25 ? 1.126 -8.906 -20 1 92.81 25 TYR B CA 1
ATOM 2022 C C . TYR B 1 25 ? -0.313 -8.844 -20.5 1 92.81 25 TYR B C 1
ATOM 2024 O O . TYR B 1 25 ? -1.208 -9.445 -19.906 1 92.81 25 TYR B O 1
ATOM 2032 N N . HIS B 1 26 ? -0.461 -8.086 -21.578 1 88.69 26 HIS B N 1
ATOM 2033 C CA . HIS B 1 26 ? -1.763 -7.938 -22.219 1 88.69 26 HIS B CA 1
ATOM 2034 C C . HIS B 1 26 ? -2.158 -9.211 -22.953 1 88.69 26 HIS B C 1
ATOM 2036 O O . HIS B 1 26 ? -1.326 -9.828 -23.625 1 88.69 26 HIS B O 1
ATOM 2042 N N . ASN B 1 27 ? -3.352 -9.609 -22.656 1 89.19 27 ASN B N 1
ATOM 2043 C CA . ASN B 1 27 ? -3.963 -10.648 -23.484 1 89.19 27 ASN B CA 1
ATOM 2044 C C . ASN B 1 27 ? -4.926 -10.055 -24.5 1 89.19 27 ASN B C 1
ATOM 2046 O O . ASN B 1 27 ? -6.016 -9.602 -24.141 1 89.19 27 ASN B O 1
ATOM 2050 N N . PRO B 1 28 ? -4.613 -10.086 -25.766 1 86.62 28 PRO B N 1
ATOM 2051 C CA . PRO B 1 28 ? -5.449 -9.461 -26.797 1 86.62 28 PRO B CA 1
ATOM 2052 C C . PRO B 1 28 ? -6.809 -10.141 -26.938 1 86.62 28 PRO B C 1
ATOM 2054 O O . PRO B 1 28 ? -7.73 -9.562 -27.516 1 86.62 28 PRO B O 1
ATOM 2057 N N . LYS B 1 29 ? -6.988 -11.305 -26.469 1 84.38 29 LYS B N 1
ATOM 2058 C CA . LYS B 1 29 ? -8.242 -12.047 -26.609 1 84.38 29 LYS B CA 1
ATOM 2059 C C . LYS B 1 29 ? -9.258 -11.609 -25.547 1 84.38 29 LYS B C 1
ATOM 2061 O O . LYS B 1 29 ? -10.43 -11.992 -25.609 1 84.38 29 LYS B O 1
ATOM 2066 N N . LEU B 1 30 ? -8.812 -10.906 -24.609 1 85.56 30 LEU B N 1
ATOM 2067 C CA . LEU B 1 30 ? -9.711 -10.453 -23.547 1 85.56 30 LEU B CA 1
ATOM 2068 C C . LEU B 1 30 ? -10.25 -9.055 -23.859 1 85.56 30 LEU B C 1
ATOM 2070 O O . LEU B 1 30 ? -9.562 -8.25 -24.5 1 85.56 30 LEU B O 1
ATOM 2074 N N . PRO B 1 31 ? -11.414 -8.82 -23.438 1 75.75 31 PRO B N 1
ATOM 2075 C CA . PRO B 1 31 ? -12.016 -7.512 -23.719 1 75.75 31 PRO B CA 1
ATOM 2076 C C . PRO B 1 31 ? -11.344 -6.379 -22.953 1 75.75 31 PRO B C 1
ATOM 2078 O O . PRO B 1 31 ? -10.773 -6.609 -21.875 1 75.75 31 PRO B O 1
ATOM 2081 N N . GLY B 1 32 ? -11.391 -5.133 -23.625 1 62.28 32 GLY B N 1
ATOM 2082 C CA . GLY B 1 32 ? -10.984 -3.889 -23 1 62.28 32 GLY B CA 1
ATOM 2083 C C . GLY B 1 32 ? -9.492 -3.635 -23.078 1 62.28 32 GLY B C 1
ATOM 2084 O O . GLY B 1 32 ? -8.742 -4.488 -23.562 1 62.28 32 GLY B O 1
ATOM 2085 N N . LYS B 1 33 ? -9.094 -2.422 -23.141 1 57.53 33 LYS B N 1
ATOM 2086 C CA . LYS B 1 33 ? -7.688 -2.037 -23.047 1 57.53 33 LYS B CA 1
ATOM 2087 C C . LYS B 1 33 ? -7.105 -2.455 -21.688 1 57.53 33 LYS B C 1
ATOM 2089 O O . LYS B 1 33 ? -7.398 -1.843 -20.672 1 57.53 33 LYS B O 1
ATOM 2094 N N . SER B 1 34 ? -6.625 -3.699 -21.672 1 62.56 34 SER B N 1
ATOM 2095 C CA . SER B 1 34 ? -6.414 -4.242 -20.328 1 62.56 34 SER B CA 1
ATOM 2096 C C . SER B 1 34 ? -5.102 -3.75 -19.734 1 62.56 34 SER B C 1
ATOM 2098 O O . SER B 1 34 ? -4.047 -3.855 -20.375 1 62.56 34 SER B O 1
ATOM 2100 N N . ASN B 1 35 ? -5.211 -2.973 -18.75 1 74.31 35 ASN B N 1
ATOM 2101 C CA . ASN B 1 35 ? -4.094 -2.617 -17.891 1 74.31 35 ASN B CA 1
ATOM 2102 C C . ASN B 1 35 ? -3.412 -3.855 -17.312 1 74.31 35 ASN B C 1
ATOM 2104 O O . ASN B 1 35 ? -4.07 -4.863 -17.047 1 74.31 35 ASN B O 1
ATOM 2108 N N . ASN B 1 36 ? -2.129 -3.867 -17.5 1 85.12 36 ASN B N 1
ATOM 2109 C CA . ASN B 1 36 ? -1.308 -4.941 -16.953 1 85.12 36 ASN B CA 1
ATOM 2110 C C . ASN B 1 36 ? -0.063 -4.398 -16.25 1 85.12 36 ASN B C 1
ATOM 2112 O O . ASN B 1 36 ? 0.195 -3.193 -16.281 1 85.12 36 ASN B O 1
ATOM 2116 N N . VAL B 1 37 ? 0.624 -5.266 -15.641 1 88.38 37 VAL B N 1
ATOM 2117 C CA . VAL B 1 37 ? 1.771 -4.879 -14.828 1 88.38 37 VAL B CA 1
ATOM 2118 C C . VAL B 1 37 ? 2.838 -4.234 -15.711 1 88.38 37 VAL B C 1
ATOM 2120 O O . VAL B 1 37 ? 3.387 -3.186 -15.367 1 88.38 37 VAL B O 1
ATOM 2123 N N . TYR B 1 38 ? 3.076 -4.797 -16.906 1 90 38 TYR B N 1
ATOM 2124 C CA . TYR B 1 38 ? 4.109 -4.312 -17.812 1 90 38 TYR B CA 1
ATOM 2125 C C . TYR B 1 38 ? 3.814 -2.887 -18.266 1 90 38 TYR B C 1
ATOM 2127 O O . TYR B 1 38 ? 4.68 -2.014 -18.188 1 90 38 TYR B O 1
ATOM 2135 N N . ILE B 1 39 ? 2.639 -2.66 -18.656 1 83.25 39 ILE B N 1
ATOM 2136 C CA . ILE B 1 39 ? 2.26 -1.344 -19.156 1 83.25 39 ILE B CA 1
ATOM 2137 C C . ILE B 1 39 ? 2.33 -0.323 -18.016 1 83.25 39 ILE B C 1
ATOM 2139 O O . ILE B 1 39 ? 2.711 0.83 -18.234 1 83.25 39 ILE B O 1
ATOM 2143 N N . SER B 1 40 ? 1.943 -0.735 -16.844 1 82.94 40 SER B N 1
ATOM 2144 C CA . SER B 1 40 ? 2.004 0.152 -15.688 1 82.94 40 SER B CA 1
ATOM 2145 C C . SER B 1 40 ? 3.436 0.589 -15.398 1 82.94 40 SER B C 1
ATOM 2147 O O . SER B 1 40 ? 3.691 1.768 -15.148 1 82.94 40 SER B O 1
ATOM 2149 N N . LEU B 1 41 ? 4.336 -0.307 -15.43 1 84.62 41 LEU B N 1
ATOM 2150 C CA . LEU B 1 41 ? 5.746 0.006 -15.219 1 84.62 41 LEU B CA 1
ATOM 2151 C C . LEU B 1 41 ? 6.281 0.893 -16.328 1 84.62 41 LEU B C 1
ATOM 2153 O O . LEU B 1 41 ? 6.992 1.866 -16.078 1 84.62 41 LEU B O 1
ATOM 2157 N N . ARG B 1 42 ? 5.891 0.646 -17.547 1 83.75 42 ARG B N 1
ATOM 2158 C CA . ARG B 1 42 ? 6.367 1.406 -18.688 1 83.75 42 ARG B CA 1
ATOM 2159 C C . ARG B 1 42 ? 5.836 2.834 -18.672 1 83.75 42 ARG B C 1
ATOM 2161 O O . ARG B 1 42 ? 6.504 3.76 -19.141 1 83.75 42 ARG B O 1
ATOM 2168 N N . PHE B 1 43 ? 4.711 2.947 -18.172 1 78.75 43 PHE B N 1
ATOM 2169 C CA . PHE B 1 43 ? 4.148 4.285 -18.031 1 78.75 43 PHE B CA 1
ATOM 2170 C C . PHE B 1 43 ? 5.082 5.188 -17.234 1 78.75 43 PHE B C 1
ATOM 2172 O O . PHE B 1 43 ? 5.383 6.309 -17.656 1 78.75 43 PHE B O 1
ATOM 2179 N N . TRP B 1 44 ? 5.477 4.68 -16.109 1 78.62 44 TRP B N 1
ATOM 2180 C CA . TRP B 1 44 ? 6.391 5.445 -15.258 1 78.62 44 TRP B CA 1
ATOM 2181 C C . TRP B 1 44 ? 7.719 5.688 -15.969 1 78.62 44 TRP B C 1
ATOM 2183 O O . TRP B 1 44 ? 8.234 6.805 -15.961 1 78.62 44 TRP B O 1
ATOM 2193 N N . SER B 1 45 ? 8.219 4.633 -16.578 1 80.5 45 SER B N 1
ATOM 2194 C CA . SER B 1 45 ? 9.477 4.738 -17.297 1 80.5 45 SER B CA 1
ATOM 2195 C C . SER B 1 45 ? 9.383 5.762 -18.438 1 80.5 45 SER B C 1
ATOM 2197 O O . SER B 1 45 ? 10.273 6.605 -18.594 1 80.5 45 SER B O 1
ATOM 2199 N N . ASN B 1 46 ? 8.352 5.727 -19.156 1 79.12 46 ASN B N 1
ATOM 2200 C CA . ASN B 1 46 ? 8.156 6.613 -20.297 1 79.12 46 ASN B CA 1
ATOM 2201 C C . ASN B 1 46 ? 7.902 8.055 -19.844 1 79.12 46 ASN B C 1
ATOM 2203 O O . ASN B 1 46 ? 8.07 8.984 -20.641 1 79.12 46 ASN B O 1
ATOM 2207 N N . SER B 1 47 ? 7.527 8.141 -18.625 1 72.56 47 SER B N 1
ATOM 2208 C CA . SER B 1 47 ? 7.273 9.469 -18.078 1 72.56 47 SER B CA 1
ATOM 2209 C C . SER B 1 47 ? 8.531 10.062 -17.453 1 72.56 47 SER B C 1
ATOM 2211 O O . SER B 1 47 ? 8.477 11.086 -16.766 1 72.56 47 SER B O 1
ATOM 2213 N N . GLY B 1 48 ? 9.672 9.312 -17.547 1 74.81 48 GLY B N 1
ATOM 2214 C CA . GLY B 1 48 ? 10.953 9.891 -17.172 1 74.81 48 GLY B CA 1
ATOM 2215 C C . GLY B 1 48 ? 11.508 9.289 -15.891 1 74.81 48 GLY B C 1
ATOM 2216 O O . GLY B 1 48 ? 12.633 9.609 -15.484 1 74.81 48 GLY B O 1
ATOM 2217 N N . MET B 1 49 ? 10.75 8.484 -15.258 1 76.81 49 MET B N 1
ATOM 2218 C CA . MET B 1 49 ? 11.25 7.836 -14.047 1 76.81 49 MET B CA 1
ATOM 2219 C C . MET B 1 49 ? 12.273 6.762 -14.398 1 76.81 49 MET B C 1
ATOM 2221 O O . MET B 1 49 ? 11.977 5.828 -15.141 1 76.81 49 MET B O 1
ATOM 2225 N N . PRO B 1 50 ? 13.516 6.957 -13.867 1 83.19 50 PRO B N 1
ATOM 2226 C CA . PRO B 1 50 ? 14.477 5.879 -14.109 1 83.19 50 PRO B CA 1
ATOM 2227 C C . PRO B 1 50 ? 13.992 4.527 -13.602 1 83.19 50 PRO B C 1
ATOM 2229 O O . PRO B 1 50 ? 13.438 4.441 -12.508 1 83.19 50 PRO B O 1
ATOM 2232 N N . ASN B 1 51 ? 14.211 3.477 -14.352 1 86.12 51 ASN B N 1
ATOM 2233 C CA . ASN B 1 51 ? 13.805 2.131 -13.953 1 86.12 51 ASN B CA 1
ATOM 2234 C C . ASN B 1 51 ? 14.438 1.719 -12.633 1 86.12 51 ASN B C 1
ATOM 2236 O O . ASN B 1 51 ? 13.828 0.989 -11.844 1 86.12 51 ASN B O 1
ATOM 2240 N N . SER B 1 52 ? 15.609 2.205 -12.328 1 82.88 52 SER B N 1
ATOM 2241 C CA . SER B 1 52 ? 16.359 1.846 -11.133 1 82.88 52 SER B CA 1
ATOM 2242 C C . SER B 1 52 ? 15.711 2.434 -9.883 1 82.88 52 SER B C 1
ATOM 2244 O O . SER B 1 52 ? 16.141 2.139 -8.758 1 82.88 52 SER B O 1
ATOM 2246 N N . LYS B 1 53 ? 14.602 3.162 -10.07 1 78.5 53 LYS B N 1
ATOM 2247 C CA . LYS B 1 53 ? 13.875 3.719 -8.93 1 78.5 53 LYS B CA 1
ATOM 2248 C C . LYS B 1 53 ? 12.484 3.092 -8.812 1 78.5 53 LYS B C 1
ATOM 2250 O O . LYS B 1 53 ? 11.727 3.412 -7.895 1 78.5 53 LYS B O 1
ATOM 2255 N N . LEU B 1 54 ? 12.148 2.252 -9.688 1 83.94 54 LEU B N 1
ATOM 2256 C CA . LEU B 1 54 ? 10.836 1.62 -9.703 1 83.94 54 LEU B CA 1
ATOM 2257 C C . LEU B 1 54 ? 10.875 0.26 -9.016 1 83.94 54 LEU B C 1
ATOM 2259 O O . LEU B 1 54 ? 11.82 -0.51 -9.211 1 83.94 54 LEU B O 1
ATOM 2263 N N . VAL B 1 55 ? 9.945 0.02 -8.164 1 84.38 55 VAL B N 1
ATOM 2264 C CA . VAL B 1 55 ? 9.758 -1.271 -7.508 1 84.38 55 VAL B CA 1
ATOM 2265 C C . VAL B 1 55 ? 8.43 -1.882 -7.941 1 84.38 55 VAL B C 1
ATOM 2267 O O . VAL B 1 55 ? 7.379 -1.244 -7.832 1 84.38 55 VAL B O 1
ATOM 2270 N N . MET B 1 56 ? 8.477 -3.021 -8.461 1 87.5 56 MET B N 1
ATOM 2271 C CA . MET B 1 56 ? 7.266 -3.732 -8.852 1 87.5 56 MET B CA 1
ATOM 2272 C C . MET B 1 56 ? 6.574 -4.34 -7.637 1 87.5 56 MET B C 1
ATOM 2274 O O . MET B 1 56 ? 7.172 -5.137 -6.91 1 87.5 56 MET B O 1
ATOM 2278 N N . CYS B 1 57 ? 5.387 -3.998 -7.469 1 86.38 57 CYS B N 1
ATOM 2279 C CA . CYS B 1 57 ? 4.613 -4.574 -6.371 1 86.38 57 CYS B CA 1
ATOM 2280 C C . CYS B 1 57 ? 3.73 -5.711 -6.867 1 86.38 57 CYS B C 1
ATOM 2282 O O . CYS B 1 57 ? 3.119 -5.609 -7.934 1 86.38 57 CYS B O 1
ATOM 2284 N N . VAL B 1 58 ? 3.701 -6.77 -6.055 1 89.25 58 VAL B N 1
ATOM 2285 C CA . VAL B 1 58 ? 2.902 -7.938 -6.406 1 89.25 58 VAL B CA 1
ATOM 2286 C C . VAL B 1 58 ? 2.008 -8.32 -5.23 1 89.25 58 VAL B C 1
ATOM 2288 O O . VAL B 1 58 ? 2.42 -8.234 -4.07 1 89.25 58 VAL B O 1
ATOM 2291 N N . THR B 1 59 ? 0.819 -8.719 -5.535 1 88.31 59 THR B N 1
ATOM 2292 C CA . THR B 1 59 ? -0.102 -9.133 -4.48 1 88.31 59 THR B CA 1
ATOM 2293 C C . THR B 1 59 ? -0.08 -10.648 -4.309 1 88.31 59 THR B C 1
ATOM 2295 O O . THR B 1 59 ? 0.123 -11.391 -5.273 1 88.31 59 THR B O 1
ATOM 2298 N N . ALA B 1 60 ? -0.355 -11.078 -3.07 1 89.38 60 ALA B N 1
ATOM 2299 C CA . ALA B 1 60 ? -0.51 -12.508 -2.789 1 89.38 60 ALA B CA 1
ATOM 2300 C C . ALA B 1 60 ? -1.974 -12.93 -2.885 1 89.38 60 ALA B C 1
ATOM 2302 O O . ALA B 1 60 ? -2.295 -14.109 -2.744 1 89.38 60 ALA B O 1
ATOM 2303 N N . LEU B 1 61 ? -2.828 -11.945 -3.18 1 91.56 61 LEU B N 1
ATOM 2304 C CA . LEU B 1 61 ? -4.25 -12.25 -3.307 1 91.56 61 LEU B CA 1
ATOM 2305 C C . LEU B 1 61 ? -4.555 -12.867 -4.664 1 91.56 61 LEU B C 1
ATOM 2307 O O . LEU B 1 61 ? -3.961 -12.484 -5.676 1 91.56 61 LEU B O 1
ATOM 2311 N N . GLY B 1 62 ? -5.469 -13.727 -4.656 1 95.19 62 GLY B N 1
ATOM 2312 C CA . GLY B 1 62 ? -6.047 -14.242 -5.887 1 95.19 62 GLY B CA 1
ATOM 2313 C C . GLY B 1 62 ? -7.449 -13.727 -6.148 1 95.19 62 GLY B C 1
ATOM 2314 O O . GLY B 1 62 ? -8.234 -13.547 -5.215 1 95.19 62 GLY B O 1
ATOM 2315 N N . HIS B 1 63 ? -7.73 -13.453 -7.383 1 95.81 63 HIS B N 1
ATOM 2316 C CA . HIS B 1 63 ? -9.086 -13.094 -7.785 1 95.81 63 HIS B CA 1
ATOM 2317 C C . HIS B 1 63 ? -9.992 -14.32 -7.812 1 95.81 63 HIS B C 1
ATOM 2319 O O . HIS B 1 63 ? -9.742 -15.266 -8.57 1 95.81 63 HIS B O 1
ATOM 2325 N N . TYR B 1 64 ? -11.016 -14.336 -6.992 1 97.25 64 TYR B N 1
ATOM 2326 C CA . TYR B 1 64 ? -11.859 -15.5 -6.73 1 97.25 64 TYR B CA 1
ATOM 2327 C C . TYR B 1 64 ? -13.289 -15.258 -7.215 1 97.25 64 TYR B C 1
ATOM 2329 O O . TYR B 1 64 ? -14.016 -14.453 -6.637 1 97.25 64 TYR B O 1
ATOM 2337 N N . VAL B 1 65 ? -13.711 -16.016 -8.281 1 97.75 65 VAL B N 1
ATOM 2338 C CA . VAL B 1 65 ? -15 -15.75 -8.914 1 97.75 65 VAL B CA 1
ATOM 2339 C C . VAL B 1 65 ? -15.711 -17.078 -9.203 1 97.75 65 VAL B C 1
ATOM 2341 O O . VAL B 1 65 ? -15.109 -18.141 -9.102 1 97.75 65 VAL B O 1
ATOM 2344 N N . ARG B 1 66 ? -17.016 -16.906 -9.492 1 98.5 66 ARG B N 1
ATOM 2345 C CA . ARG B 1 66 ? -17.812 -18.062 -9.898 1 98.5 66 ARG B CA 1
ATOM 2346 C C . ARG B 1 66 ? -18.109 -18.031 -11.398 1 98.5 66 ARG B C 1
ATOM 2348 O O . ARG B 1 66 ? -18.688 -17.062 -11.898 1 98.5 66 ARG B O 1
ATOM 2355 N N . LEU B 1 67 ? -17.734 -19.094 -12.07 1 98.31 67 LEU B N 1
ATOM 2356 C CA . LEU B 1 67 ? -17.984 -19.234 -13.5 1 98.31 67 LEU B CA 1
ATOM 2357 C C . LEU B 1 67 ? -19.469 -19.469 -13.766 1 98.31 67 LEU B C 1
ATOM 2359 O O . LEU B 1 67 ? -20.141 -20.172 -12.992 1 98.31 67 LEU B O 1
ATOM 2363 N N . LYS B 1 68 ? -19.969 -18.922 -14.859 1 98.25 68 LYS B N 1
ATOM 2364 C C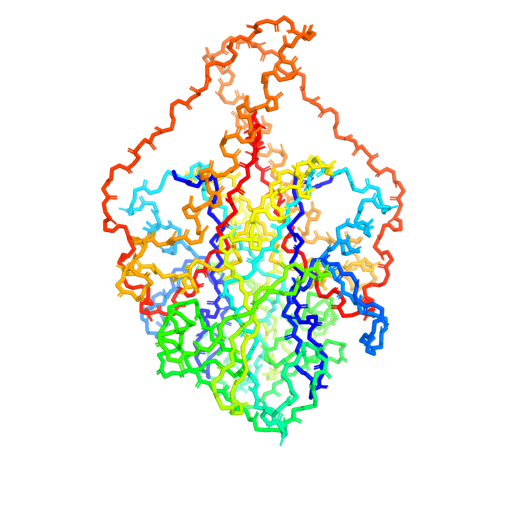A . LYS B 1 68 ? -21.328 -19.25 -15.289 1 98.25 68 LYS B CA 1
ATOM 2365 C C . LYS B 1 68 ? -21.422 -20.672 -15.812 1 98.25 68 LYS B C 1
ATOM 2367 O O . LYS B 1 68 ? -22.469 -21.328 -15.688 1 98.25 68 LYS B O 1
ATOM 2372 N N . ASP B 1 69 ? -20.328 -21.141 -16.438 1 97.94 69 ASP B N 1
ATOM 2373 C CA . ASP B 1 69 ? -20.219 -22.469 -17.047 1 97.94 69 ASP B CA 1
ATOM 2374 C C . ASP B 1 69 ? -18.891 -23.125 -16.688 1 97.94 69 ASP B C 1
ATOM 2376 O O . ASP B 1 69 ? -17.828 -22.656 -17.125 1 97.94 69 ASP B O 1
ATOM 2380 N N . ALA B 1 70 ? -18.969 -24.266 -16.016 1 97 70 ALA B N 1
ATOM 2381 C CA . ALA B 1 70 ? -17.766 -24.938 -15.531 1 97 70 ALA B CA 1
ATOM 2382 C C . ALA B 1 70 ? -16.906 -25.438 -16.688 1 97 70 ALA B C 1
ATOM 2384 O O . ALA B 1 70 ? -15.703 -25.688 -16.516 1 97 70 ALA B O 1
ATOM 2385 N N . SER B 1 71 ? -17.484 -25.625 -17.812 1 97.44 71 SER B N 1
ATOM 2386 C CA . SER B 1 71 ? -16.734 -26.141 -18.969 1 97.44 71 SER B CA 1
ATOM 2387 C C . SER B 1 71 ? -15.945 -25.031 -19.641 1 97.44 71 SER B C 1
ATOM 2389 O O . SER B 1 71 ? -15.047 -25.297 -20.453 1 97.44 71 SER B O 1
ATOM 2391 N N . LYS B 1 72 ? -16.25 -23.828 -19.375 1 97.69 72 LYS B N 1
ATOM 2392 C CA . LYS B 1 72 ? -15.523 -22.656 -19.859 1 97.69 72 LYS B CA 1
ATOM 2393 C C . LYS B 1 72 ? -14.719 -22 -18.734 1 97.69 72 LYS B C 1
ATOM 2395 O O . LYS B 1 72 ? -15.25 -21.172 -18 1 97.69 72 LYS B O 1
ATOM 2400 N N . TYR B 1 73 ? -13.484 -22.312 -18.672 1 97.56 73 TYR B N 1
ATOM 2401 C CA . TYR B 1 73 ? -12.766 -21.906 -17.469 1 97.56 73 TYR B CA 1
ATOM 2402 C C . TYR B 1 73 ? -11.492 -21.141 -17.828 1 97.56 73 TYR B C 1
ATOM 2404 O O . TYR B 1 73 ? -10.711 -20.781 -16.938 1 97.56 73 TYR B O 1
ATOM 2412 N N . GLN B 1 74 ? -11.219 -20.906 -19.109 1 96.75 74 GLN B N 1
ATOM 2413 C CA . GLN B 1 74 ? -10.055 -20.125 -19.484 1 96.75 74 GLN B CA 1
ATOM 2414 C C . GLN B 1 74 ? -10.211 -18.656 -19.062 1 96.75 74 GLN B C 1
ATOM 2416 O O . GLN B 1 74 ? -11.328 -18.156 -18.969 1 96.75 74 GLN B O 1
ATOM 2421 N N . PRO B 1 75 ? -9.055 -18.016 -18.766 1 95.81 75 PRO B N 1
ATOM 2422 C CA . PRO B 1 75 ? -9.18 -16.578 -18.5 1 95.81 75 PRO B CA 1
ATOM 2423 C C . PRO B 1 75 ? -10.055 -15.867 -19.531 1 95.81 75 PRO B C 1
ATOM 2425 O O . PRO B 1 75 ? -9.922 -16.109 -20.734 1 95.81 75 PRO B O 1
ATOM 2428 N N . GLY B 1 76 ? -10.938 -14.992 -19.062 1 94.19 76 GLY B N 1
ATOM 2429 C CA . GLY B 1 76 ? -11.891 -14.344 -19.953 1 94.19 76 GLY B CA 1
ATOM 2430 C C . GLY B 1 76 ? -13.281 -14.945 -19.875 1 94.19 76 GLY B C 1
ATOM 2431 O O . GLY B 1 76 ? -14.242 -14.352 -20.375 1 94.19 76 GLY B O 1
ATOM 2432 N N . ALA B 1 77 ? -13.406 -16.109 -19.266 1 96.25 77 ALA B N 1
ATOM 2433 C CA . ALA B 1 77 ? -14.703 -16.781 -19.156 1 96.25 77 ALA B CA 1
ATOM 2434 C C . ALA B 1 77 ? -15.695 -15.922 -18.359 1 96.25 77 ALA B C 1
ATOM 2436 O O . ALA B 1 77 ? -15.305 -15.211 -17.438 1 96.25 77 ALA B O 1
ATOM 2437 N N . SER B 1 78 ? -17 -16.031 -18.703 1 96.25 78 SER B N 1
ATOM 2438 C CA . SER B 1 78 ? -18.047 -15.289 -18.031 1 96.25 78 SER B CA 1
ATOM 2439 C C . SER B 1 78 ? -18.297 -15.812 -16.625 1 96.25 78 SER B C 1
ATOM 2441 O O . SER B 1 78 ? -18.281 -17.031 -16.391 1 96.25 78 SER B O 1
ATOM 2443 N N . CYS B 1 79 ? -18.516 -14.867 -15.719 1 97.06 79 CYS B N 1
ATOM 2444 C CA . CYS B 1 79 ? -18.734 -15.203 -14.32 1 97.06 79 CYS B CA 1
ATOM 2445 C C . CYS B 1 79 ? -20.078 -14.68 -13.836 1 97.06 79 CYS B C 1
ATOM 2447 O O . CYS B 1 79 ? -20.656 -13.766 -14.43 1 97.06 79 CYS B O 1
ATOM 2449 N N . THR B 1 80 ? -20.562 -15.258 -12.805 1 97.31 80 THR B N 1
ATOM 2450 C CA . THR B 1 80 ? -21.781 -14.766 -12.172 1 97.31 80 THR B CA 1
ATOM 2451 C C . THR B 1 80 ? -21.5 -13.523 -11.336 1 97.31 80 THR B C 1
ATOM 2453 O O . THR B 1 80 ? -20.344 -13.07 -11.258 1 97.31 80 THR B O 1
ATOM 2456 N N . ASN B 1 81 ? -22.594 -13.023 -10.742 1 94 81 ASN B N 1
ATOM 2457 C CA . ASN B 1 81 ? -22.438 -11.852 -9.883 1 94 81 ASN B CA 1
ATOM 2458 C C . ASN B 1 81 ? -22.266 -12.258 -8.422 1 94 81 ASN B C 1
ATOM 2460 O O . ASN B 1 81 ? -22.234 -11.398 -7.539 1 94 81 ASN B O 1
ATOM 2464 N N . ASP B 1 82 ? -22.078 -13.516 -8.18 1 93.94 82 ASP B N 1
ATOM 2465 C CA . ASP B 1 82 ? -21.875 -13.977 -6.809 1 93.94 82 ASP B CA 1
ATOM 2466 C C . ASP B 1 82 ? -20.578 -13.445 -6.23 1 93.94 82 ASP B C 1
ATOM 2468 O O . ASP B 1 82 ? -19.547 -13.406 -6.918 1 93.94 82 ASP B O 1
ATOM 2472 N N . VAL B 1 83 ? -20.672 -12.984 -5.07 1 92.56 83 VAL B N 1
ATOM 2473 C CA . VAL B 1 83 ? -19.469 -12.562 -4.355 1 92.56 83 VAL B CA 1
ATOM 2474 C C . VAL B 1 83 ? -18.938 -13.719 -3.512 1 92.56 83 VAL B C 1
ATOM 2476 O O . VAL B 1 83 ? -19.562 -14.109 -2.521 1 92.56 83 VAL B O 1
ATOM 2479 N N . LEU B 1 84 ? -17.828 -14.273 -3.895 1 95 84 LEU B N 1
ATOM 2480 C CA . LEU B 1 84 ? -17.219 -15.383 -3.18 1 95 84 LEU B CA 1
ATOM 2481 C C . LEU B 1 84 ? -16.156 -14.883 -2.203 1 95 84 LEU B C 1
ATOM 2483 O O . LEU B 1 84 ? -15.57 -13.82 -2.412 1 95 84 LEU B O 1
ATOM 2487 N N . SER B 1 85 ? -15.953 -15.625 -1.113 1 94.88 85 SER B N 1
ATOM 2488 C CA . SER B 1 85 ? -14.906 -15.336 -0.14 1 94.88 85 SER B CA 1
ATOM 2489 C C . SER B 1 85 ? -14.359 -16.609 0.487 1 94.88 85 SER B C 1
ATOM 2491 O O . SER B 1 85 ? -15.031 -17.641 0.484 1 94.88 85 SER B O 1
ATOM 2493 N N . GLY B 1 86 ? -13.141 -16.547 0.926 1 92.62 86 GLY B N 1
ATOM 2494 C CA . GLY B 1 86 ? -12.578 -17.656 1.684 1 92.62 86 GLY B CA 1
ATOM 2495 C C . GLY B 1 86 ? -13.078 -17.719 3.115 1 92.62 86 GLY B C 1
ATOM 2496 O O . GLY B 1 86 ? -13.719 -16.781 3.594 1 92.62 86 GLY B O 1
ATOM 2497 N N . SER B 1 87 ? -12.781 -18.75 3.746 1 88.88 87 SER B N 1
ATOM 2498 C CA . SER B 1 87 ? -13.305 -18.984 5.09 1 88.88 87 SER B CA 1
ATOM 2499 C C . SER B 1 87 ? -12.43 -18.312 6.145 1 88.88 87 SER B C 1
ATOM 2501 O O . SER B 1 87 ? -12.906 -17.969 7.23 1 88.88 87 SER B O 1
ATOM 2503 N N . THR B 1 88 ? -11.227 -18.078 5.848 1 84.44 88 THR B N 1
ATOM 2504 C CA . THR B 1 88 ? -10.281 -17.609 6.859 1 84.44 88 THR B CA 1
ATOM 2505 C C . THR B 1 88 ? -10.203 -16.094 6.875 1 84.44 88 THR B C 1
ATOM 2507 O O . THR B 1 88 ? -10.344 -15.469 7.926 1 84.44 88 THR B O 1
ATOM 2510 N N . TYR B 1 89 ? -10.047 -15.414 5.742 1 80.69 89 TYR B N 1
ATOM 2511 C CA . TYR B 1 89 ? -9.828 -13.977 5.668 1 80.69 89 TYR B CA 1
ATOM 2512 C C . TYR B 1 89 ? -11.117 -13.242 5.301 1 80.69 89 TYR B C 1
ATOM 2514 O O . TYR B 1 89 ? -11.242 -12.039 5.527 1 80.69 89 TYR B O 1
ATOM 2522 N N . ASN B 1 90 ? -12.023 -13.914 4.68 1 89.38 90 ASN B N 1
ATOM 2523 C CA . ASN B 1 90 ? -13.344 -13.398 4.332 1 89.38 90 ASN B CA 1
ATOM 2524 C C . ASN B 1 90 ? -13.234 -12.125 3.496 1 89.38 90 ASN B C 1
ATOM 2526 O O . ASN B 1 90 ? -13.898 -11.125 3.791 1 89.38 90 ASN B O 1
ATOM 2530 N N . LEU B 1 91 ? -12.367 -12.117 2.518 1 87.62 91 LEU B N 1
ATOM 2531 C CA . LEU B 1 91 ? -12.219 -11.008 1.58 1 87.62 91 LEU B CA 1
ATOM 2532 C C . LEU B 1 91 ? -13.125 -11.203 0.365 1 87.62 91 LEU B C 1
ATOM 2534 O O . LEU B 1 91 ? -13.141 -12.273 -0.235 1 87.62 91 LEU B O 1
ATOM 2538 N N . ASN B 1 92 ? -13.836 -10.156 -0.025 1 89.94 92 ASN B N 1
ATOM 2539 C CA . ASN B 1 92 ? -14.727 -10.234 -1.179 1 89.94 92 ASN B CA 1
ATOM 2540 C C . ASN B 1 92 ? -13.953 -10.484 -2.469 1 89.94 92 ASN B C 1
ATOM 2542 O O . ASN B 1 92 ? -13.008 -9.758 -2.783 1 89.94 92 ASN B O 1
ATOM 2546 N N . GLU B 1 93 ? -14.328 -11.586 -3.162 1 93.94 93 GLU B N 1
ATOM 2547 C CA . GLU B 1 93 ? -13.812 -11.945 -4.484 1 93.94 93 GLU B CA 1
ATOM 2548 C C . GLU B 1 93 ? -12.312 -12.188 -4.449 1 93.94 93 GLU B C 1
ATOM 2550 O O . GLU B 1 93 ? -11.609 -11.93 -5.43 1 93.94 93 GLU B O 1
ATOM 2555 N N . SER B 1 94 ? -11.883 -12.594 -3.256 1 94.12 94 SER B N 1
ATOM 2556 C CA . SER B 1 94 ? -10.438 -12.766 -3.121 1 94.12 94 SER B CA 1
ATOM 2557 C C . SER B 1 94 ? -10.109 -13.914 -2.178 1 94.12 94 SER B C 1
ATOM 2559 O O . SER B 1 94 ? -10.844 -14.18 -1.224 1 94.12 94 SER B O 1
ATOM 2561 N N . LEU B 1 95 ? -9.047 -14.586 -2.479 1 96.56 95 LEU B N 1
ATOM 2562 C CA . LEU B 1 95 ? -8.43 -15.547 -1.572 1 96.56 95 LEU B CA 1
ATOM 2563 C C . LEU B 1 95 ? -6.992 -15.133 -1.246 1 96.56 95 LEU B C 1
ATOM 2565 O O . LEU B 1 95 ? -6.227 -14.773 -2.143 1 96.56 95 LEU B O 1
ATOM 2569 N N . ALA B 1 96 ? -6.699 -15.125 0.034 1 91.44 96 ALA B N 1
ATOM 2570 C CA . ALA B 1 96 ? -5.289 -15.039 0.401 1 91.44 96 ALA B CA 1
ATOM 2571 C C . ALA B 1 96 ? -4.547 -16.312 0.027 1 91.44 96 ALA B C 1
ATOM 2573 O O . ALA B 1 96 ? -5.168 -17.359 -0.233 1 91.44 96 ALA B O 1
ATOM 2574 N N . PHE B 1 97 ? -3.238 -16.25 -0.006 1 95.44 97 PHE B N 1
ATOM 2575 C CA . PHE B 1 97 ? -2.449 -17.344 -0.567 1 95.44 97 PHE B CA 1
ATOM 2576 C C . PHE B 1 97 ? -2.662 -18.625 0.225 1 95.44 97 PHE B C 1
ATOM 2578 O O . PHE B 1 97 ? -2.758 -19.703 -0.355 1 95.44 97 PHE B O 1
ATOM 2585 N N . PRO B 1 98 ? -2.771 -18.609 1.652 1 92.5 98 PRO B N 1
ATOM 2586 C CA . PRO B 1 98 ? -3.062 -19.844 2.367 1 92.5 98 PRO B CA 1
ATOM 2587 C C . PRO B 1 98 ? -4.383 -20.484 1.938 1 92.5 98 PRO B C 1
ATOM 2589 O O . PRO B 1 98 ? -4.508 -21.703 1.909 1 92.5 98 PRO B O 1
ATOM 2592 N N . GLU B 1 99 ? -5.332 -19.656 1.611 1 97.06 99 GLU B N 1
ATOM 2593 C CA . GLU B 1 99 ? -6.621 -20.172 1.147 1 97.06 99 GLU B CA 1
ATOM 2594 C C . GLU B 1 99 ? -6.512 -20.75 -0.257 1 97.06 99 GLU B C 1
ATOM 2596 O O . GLU B 1 99 ? -7.176 -21.734 -0.577 1 97.06 99 GLU B O 1
ATOM 2601 N N . VAL B 1 100 ? -5.695 -20.109 -1.091 1 98.25 100 VAL B N 1
ATOM 2602 C CA . VAL B 1 100 ? -5.426 -20.656 -2.416 1 98.25 100 VAL B CA 1
ATOM 2603 C C . VAL B 1 100 ? -4.824 -22.047 -2.287 1 98.25 100 VAL B C 1
ATOM 2605 O O . VAL B 1 100 ? -5.223 -22.969 -2.998 1 98.25 100 VAL B O 1
ATOM 2608 N N . CYS B 1 101 ? -3.883 -22.219 -1.381 1 97.56 101 CYS B N 1
ATOM 2609 C CA . CYS B 1 101 ? -3.225 -23.5 -1.162 1 97.56 101 CYS B CA 1
ATOM 2610 C C . CYS B 1 101 ? -4.23 -24.562 -0.727 1 97.56 101 CYS B C 1
ATOM 2612 O O . CYS B 1 101 ? -4.152 -25.719 -1.16 1 97.56 101 CYS B O 1
ATOM 2614 N N . GLU B 1 102 ? -5.129 -24.188 0.079 1 97 102 GLU B N 1
ATOM 2615 C CA . GLU B 1 102 ? -6.16 -25.141 0.506 1 97 102 GLU B CA 1
ATOM 2616 C C . GLU B 1 102 ? -7.043 -25.547 -0.665 1 97 102 GLU B C 1
ATOM 2618 O O . GLU B 1 102 ? -7.355 -26.734 -0.821 1 97 102 GLU B O 1
ATOM 2623 N N . MET B 1 103 ? -7.441 -24.609 -1.457 1 97.62 103 MET B N 1
ATOM 2624 C CA . MET B 1 103 ? -8.281 -24.906 -2.615 1 97.62 103 MET B CA 1
ATOM 2625 C C . MET B 1 103 ? -7.543 -25.797 -3.609 1 97.62 103 MET B C 1
ATOM 2627 O O . MET B 1 103 ? -8.164 -26.609 -4.289 1 97.62 103 MET B O 1
ATOM 2631 N N . MET B 1 104 ? -6.273 -25.594 -3.719 1 97.69 104 MET B N 1
ATOM 2632 C CA . MET B 1 104 ? -5.434 -26.281 -4.691 1 97.69 104 MET B CA 1
ATOM 2633 C C . MET B 1 104 ? -5.508 -27.797 -4.492 1 97.69 104 MET B C 1
ATOM 2635 O O . MET B 1 104 ? -5.41 -28.562 -5.453 1 97.69 104 MET B O 1
ATOM 2639 N N . LYS B 1 105 ? -5.77 -28.281 -3.336 1 96 105 LYS B N 1
ATOM 2640 C CA . LYS B 1 105 ? -5.781 -29.703 -2.984 1 96 105 LYS B CA 1
ATOM 2641 C C . LYS B 1 105 ? -6.898 -30.438 -3.719 1 96 105 LYS B C 1
ATOM 2643 O O . LYS B 1 105 ? -6.832 -31.656 -3.893 1 96 105 LYS B O 1
ATOM 2648 N N . SER B 1 106 ? -7.906 -29.75 -4.152 1 97.69 106 SER B N 1
ATOM 2649 C CA . SER B 1 106 ? -9.047 -30.391 -4.793 1 97.69 106 SER B CA 1
ATOM 2650 C C . SER B 1 106 ? -9.398 -29.719 -6.113 1 97.69 106 SER B C 1
ATOM 2652 O O . SER B 1 106 ? -10.562 -29.688 -6.516 1 97.69 106 SER B O 1
ATOM 2654 N N . SER B 1 107 ? -8.453 -29.062 -6.641 1 98.25 107 SER B N 1
ATOM 2655 C CA . SER B 1 107 ? -8.688 -28.281 -7.855 1 98.25 107 SER B CA 1
ATOM 2656 C C . SER B 1 107 ? -7.77 -28.75 -8.984 1 98.25 107 SER B C 1
ATOM 2658 O O . SER B 1 107 ? -6.781 -29.438 -8.75 1 98.25 107 SER B O 1
ATOM 2660 N N . GLN B 1 108 ? -8.172 -28.391 -10.211 1 98.12 108 GLN B N 1
ATOM 2661 C CA . GLN B 1 108 ? -7.262 -28.469 -11.352 1 98.12 108 GLN B CA 1
ATOM 2662 C C . GLN B 1 108 ? -6.469 -27.188 -11.516 1 98.12 108 GLN B C 1
ATOM 2664 O O . GLN B 1 108 ? -7.023 -26.078 -11.414 1 98.12 108 GLN B O 1
ATOM 2669 N N . LYS B 1 109 ? -5.207 -27.344 -11.695 1 98.31 109 LYS B N 1
ATOM 2670 C CA . LYS B 1 109 ? -4.324 -26.188 -11.836 1 98.31 109 LYS B CA 1
ATOM 2671 C C . LYS B 1 109 ? -3.959 -25.953 -13.297 1 98.31 109 LYS B C 1
ATOM 2673 O O . LYS B 1 109 ? -3.637 -26.891 -14.023 1 98.31 109 LYS B O 1
ATOM 2678 N N . TYR B 1 110 ? -4.004 -24.703 -13.727 1 98.31 110 TYR B N 1
ATOM 2679 C CA . TYR B 1 110 ? -3.613 -24.266 -15.055 1 98.31 110 TYR B CA 1
ATOM 2680 C C . TYR B 1 110 ? -2.688 -23.047 -14.984 1 98.31 110 TYR B C 1
ATOM 2682 O O . TYR B 1 110 ? -2.521 -22.453 -13.922 1 98.31 110 TYR B O 1
ATOM 2690 N N . PHE B 1 111 ? -2.012 -22.75 -16.109 1 97.62 111 PHE B N 1
ATOM 2691 C CA . PHE B 1 111 ? -1.15 -21.578 -16.234 1 97.62 111 PHE B CA 1
ATOM 2692 C C . PHE B 1 111 ? -1.431 -20.828 -17.531 1 97.62 111 PHE B C 1
ATOM 2694 O O . PHE B 1 111 ? -1.459 -21.422 -18.609 1 97.62 111 PHE B O 1
ATOM 2701 N N . ASP B 1 112 ? -1.771 -19.609 -17.375 1 97.31 112 ASP B N 1
ATOM 2702 C CA . ASP B 1 112 ? -1.902 -18.75 -18.547 1 97.31 112 ASP B CA 1
ATOM 2703 C C . ASP B 1 112 ? -0.536 -18.281 -19.031 1 97.31 112 ASP B C 1
ATOM 2705 O O . ASP B 1 112 ? 0.093 -17.422 -18.406 1 97.31 112 ASP B O 1
ATOM 2709 N N . HIS B 1 113 ? -0.137 -18.703 -20.219 1 95.75 113 HIS B N 1
ATOM 2710 C CA . HIS B 1 113 ? 1.213 -18.438 -20.703 1 95.75 113 HIS B CA 1
ATOM 2711 C C . HIS B 1 113 ? 1.312 -17.047 -21.328 1 95.75 113 HIS B C 1
ATOM 2713 O O . HIS B 1 113 ? 2.412 -16.547 -21.562 1 95.75 113 HIS B O 1
ATOM 2719 N N . ILE B 1 114 ? 0.2 -16.438 -21.547 1 94.69 114 ILE B N 1
ATOM 2720 C CA . ILE B 1 114 ? 0.214 -15.07 -22.078 1 94.69 114 ILE B CA 1
ATOM 2721 C C . ILE B 1 114 ? 0.359 -14.07 -20.938 1 94.69 114 ILE B C 1
ATOM 2723 O O . ILE B 1 114 ? 1.318 -13.297 -20.906 1 94.69 114 ILE B O 1
ATOM 2727 N N . GLN B 1 115 ? -0.49 -14.172 -19.984 1 94.88 115 GLN B N 1
ATOM 2728 C CA . GLN B 1 115 ? -0.5 -13.203 -18.891 1 94.88 115 GLN B CA 1
ATOM 2729 C C . GLN B 1 115 ? 0.42 -13.648 -17.75 1 94.88 115 GLN B C 1
ATOM 2731 O O . GLN B 1 115 ? 0.638 -12.898 -16.797 1 94.88 115 GLN B O 1
ATOM 2736 N N . LYS B 1 116 ? 0.969 -14.859 -17.875 1 96.75 116 LYS B N 1
ATOM 2737 C CA . LYS B 1 116 ? 1.951 -15.422 -16.953 1 96.75 116 LYS B CA 1
ATOM 2738 C C . LYS B 1 116 ? 1.389 -15.516 -15.531 1 96.75 116 LYS B C 1
ATOM 2740 O O . LYS B 1 116 ? 2.059 -15.141 -14.57 1 96.75 116 LYS B O 1
ATOM 2745 N N . ASN B 1 117 ? 0.168 -15.969 -15.414 1 96.56 117 ASN B N 1
ATOM 2746 C CA . ASN B 1 117 ? -0.483 -16.203 -14.125 1 96.56 117 ASN B CA 1
ATOM 2747 C C . ASN B 1 117 ? -1.092 -17.594 -14.055 1 96.56 117 ASN B C 1
ATOM 2749 O O . ASN B 1 117 ? -1.645 -18.094 -15.047 1 96.56 117 ASN B O 1
ATOM 2753 N N . PRO B 1 118 ? -1.013 -18.25 -12.883 1 98.12 118 PRO B N 1
ATOM 2754 C CA . PRO B 1 118 ? -1.738 -19.5 -12.656 1 98.12 118 PRO B CA 1
ATOM 2755 C C . PRO B 1 118 ? -3.199 -19.266 -12.266 1 98.12 118 PRO B C 1
ATOM 2757 O O . PRO B 1 118 ? -3.562 -18.172 -11.828 1 98.12 118 PRO B O 1
ATOM 2760 N N . TYR B 1 119 ? -3.996 -20.328 -12.469 1 98.62 119 TYR B N 1
ATOM 2761 C CA . TYR B 1 119 ? -5.359 -20.297 -11.953 1 98.62 119 TYR B CA 1
ATOM 2762 C C . TYR B 1 119 ? -5.84 -21.703 -11.609 1 98.62 119 TYR B C 1
ATOM 2764 O O . TYR B 1 119 ? -5.324 -22.688 -12.148 1 98.62 119 TYR B O 1
ATOM 2772 N N . LEU B 1 120 ? -6.727 -21.781 -10.672 1 98.69 120 LEU B N 1
ATOM 2773 C CA . LEU B 1 120 ? -7.355 -23.031 -10.234 1 98.69 120 LEU B CA 1
ATOM 2774 C C . LEU B 1 120 ? -8.82 -23.062 -10.664 1 98.69 120 LEU B C 1
ATOM 2776 O O . LEU B 1 120 ? -9.492 -22.031 -10.703 1 98.69 120 LEU B O 1
ATOM 2780 N N . VAL B 1 121 ? -9.266 -24.297 -10.961 1 98.69 121 VAL B N 1
ATOM 2781 C CA . VAL B 1 121 ? -10.672 -24.531 -11.266 1 98.69 121 VAL B CA 1
ATOM 2782 C C . VAL B 1 121 ? -11.203 -25.688 -10.414 1 98.69 121 VAL B C 1
ATOM 2784 O O . VAL B 1 121 ? -10.625 -26.766 -10.398 1 98.69 121 VAL B O 1
ATOM 2787 N N . ARG B 1 122 ? -12.227 -25.453 -9.672 1 98.38 122 ARG B N 1
ATOM 2788 C CA . ARG B 1 122 ? -12.953 -26.438 -8.875 1 98.38 122 ARG B CA 1
ATOM 2789 C C . ARG B 1 122 ? -14.461 -26.297 -9.078 1 98.38 122 ARG B C 1
ATOM 2791 O O . ARG B 1 122 ? -15.109 -25.484 -8.414 1 98.38 122 ARG B O 1
ATOM 2798 N N . GLY B 1 123 ? -14.984 -27.172 -10.023 1 97.94 123 GLY B N 1
ATOM 2799 C CA . GLY B 1 123 ? -16.344 -26.906 -10.453 1 97.94 123 GLY B CA 1
ATOM 2800 C C . GLY B 1 123 ? -16.516 -25.562 -11.125 1 97.94 123 GLY B C 1
ATOM 2801 O O . GLY B 1 123 ? -15.867 -25.266 -12.125 1 97.94 123 GLY B O 1
ATOM 2802 N N . THR B 1 124 ? -17.422 -24.719 -10.523 1 98.44 124 THR B N 1
ATOM 2803 C CA . THR B 1 124 ? -17.641 -23.391 -11.086 1 98.44 124 THR B CA 1
ATOM 2804 C C . THR B 1 124 ? -16.781 -22.344 -10.352 1 98.44 124 THR B C 1
ATOM 2806 O O . THR B 1 124 ? -16.797 -21.172 -10.711 1 98.44 124 THR B O 1
ATOM 2809 N N . GLU B 1 125 ? -16.031 -22.812 -9.422 1 98.44 125 GLU B N 1
ATOM 2810 C CA . GLU B 1 125 ? -15.172 -21.875 -8.719 1 98.44 125 GLU B CA 1
ATOM 2811 C C . GLU B 1 125 ? -13.844 -21.688 -9.461 1 98.44 125 GLU B C 1
ATOM 2813 O O . GLU B 1 125 ? -13.273 -22.656 -9.969 1 98.44 125 GLU B O 1
ATOM 2818 N N . TRP B 1 126 ? -13.438 -20.453 -9.578 1 98.62 126 TRP B N 1
ATOM 2819 C CA . TRP B 1 126 ? -12.234 -20.047 -10.312 1 98.62 126 TRP B CA 1
ATOM 2820 C C . TRP B 1 126 ? -11.414 -19.062 -9.5 1 98.62 126 TRP B C 1
ATOM 2822 O O . TRP B 1 126 ? -11.953 -18.109 -8.93 1 98.62 126 TRP B O 1
ATOM 2832 N N . VAL B 1 127 ? -10.078 -19.297 -9.43 1 98.44 127 VAL B N 1
ATOM 2833 C CA . VAL B 1 127 ? -9.227 -18.312 -8.773 1 98.44 127 VAL B CA 1
ATOM 2834 C C . VAL B 1 127 ? -7.945 -18.109 -9.578 1 98.44 127 VAL B C 1
ATOM 2836 O O . VAL B 1 127 ? -7.219 -19.078 -9.852 1 98.44 127 VAL B O 1
ATOM 2839 N N . GLY B 1 128 ? -7.734 -16.938 -10.109 1 97.25 128 GLY B N 1
ATOM 2840 C CA . GLY B 1 128 ? -6.441 -16.516 -10.625 1 97.25 128 GLY B CA 1
ATOM 2841 C C . GLY B 1 128 ? -5.535 -15.93 -9.562 1 97.25 128 GLY B C 1
ATOM 2842 O O . GLY B 1 128 ? -5.941 -15.031 -8.82 1 97.25 128 GLY B O 1
ATOM 2843 N N . TYR B 1 129 ? -4.332 -16.469 -9.5 1 96.81 129 TYR B N 1
ATOM 2844 C CA . TYR B 1 129 ? -3.518 -16.109 -8.344 1 96.81 129 TYR B CA 1
ATOM 2845 C C . TYR B 1 129 ? -2.047 -16 -8.719 1 96.81 129 TYR B C 1
ATOM 2847 O O . TYR B 1 129 ? -1.698 -16.031 -9.906 1 96.81 129 TYR B O 1
ATOM 2855 N N . THR B 1 130 ? -1.242 -15.672 -7.68 1 94.94 130 THR B N 1
ATOM 2856 C CA . THR B 1 130 ? 0.208 -15.594 -7.816 1 94.94 130 THR B CA 1
ATOM 2857 C C . THR B 1 130 ? 0.878 -16.781 -7.125 1 94.94 130 THR B C 1
ATOM 2859 O O . THR B 1 130 ? 0.488 -17.156 -6.023 1 94.94 130 THR B O 1
ATOM 2862 N N . ASP B 1 131 ? 1.826 -17.375 -7.828 1 94.75 131 ASP B N 1
ATOM 2863 C CA . ASP B 1 131 ? 2.645 -18.422 -7.219 1 94.75 131 ASP B CA 1
ATOM 2864 C C . ASP B 1 131 ? 4.117 -18.25 -7.582 1 94.75 131 ASP B C 1
ATOM 2866 O O . ASP B 1 131 ? 4.516 -17.203 -8.094 1 94.75 131 ASP B O 1
ATOM 2870 N N . THR B 1 132 ? 4.941 -19.234 -7.25 1 92.62 132 THR B N 1
ATOM 2871 C CA . THR B 1 132 ? 6.379 -19.094 -7.457 1 92.62 132 THR B CA 1
ATOM 2872 C C . THR B 1 132 ? 6.711 -19.031 -8.945 1 92.62 132 THR B C 1
ATOM 2874 O O . THR B 1 132 ? 7.652 -18.359 -9.359 1 92.62 132 THR B O 1
ATOM 2877 N N . GLU B 1 133 ? 5.902 -19.688 -9.773 1 93.38 133 GLU B N 1
ATOM 2878 C CA . GLU B 1 133 ? 6.141 -19.641 -11.211 1 93.38 133 GLU B CA 1
ATOM 2879 C C . GLU B 1 133 ? 5.855 -18.266 -11.789 1 93.38 133 GLU B C 1
ATOM 2881 O O . GLU B 1 133 ? 6.645 -17.734 -12.57 1 93.38 133 GLU B O 1
ATOM 2886 N N . SER B 1 134 ? 4.711 -17.734 -11.438 1 95.94 134 SER B N 1
ATOM 2887 C CA . SER B 1 134 ? 4.395 -16.391 -11.914 1 95.94 134 SER B CA 1
ATOM 2888 C C . SER B 1 134 ? 5.375 -15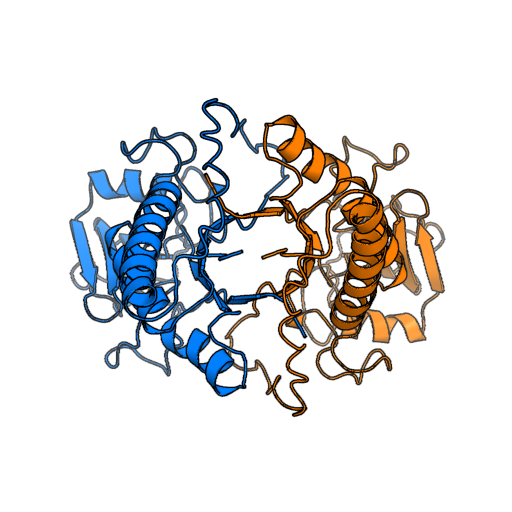.367 -11.359 1 95.94 134 SER B C 1
ATOM 2890 O O . SER B 1 134 ? 5.711 -14.398 -12.039 1 95.94 134 SER B O 1
ATOM 2892 N N . LEU B 1 135 ? 5.828 -15.57 -10.141 1 92.81 135 LEU B N 1
ATOM 2893 C CA . LEU B 1 135 ? 6.816 -14.672 -9.555 1 92.81 135 LEU B CA 1
ATOM 2894 C C . LEU B 1 135 ? 8.141 -14.75 -10.312 1 92.81 135 LEU B C 1
ATOM 2896 O O . LEU B 1 135 ? 8.828 -13.742 -10.469 1 92.81 135 LEU B O 1
ATOM 2900 N N . TYR B 1 136 ? 8.492 -15.898 -10.711 1 91.44 136 TYR B N 1
ATOM 2901 C CA . TYR B 1 136 ? 9.703 -16.047 -11.508 1 91.44 136 TYR B CA 1
ATOM 2902 C C . TYR B 1 136 ? 9.633 -15.188 -12.766 1 91.44 136 TYR B C 1
ATOM 2904 O O . TYR B 1 136 ? 10.602 -14.508 -13.109 1 91.44 136 TYR B O 1
ATOM 2912 N N . GLU B 1 137 ? 8.531 -15.203 -13.438 1 93.88 137 GLU B N 1
ATOM 2913 C CA . GLU B 1 137 ? 8.352 -14.398 -14.641 1 93.88 137 GLU B CA 1
ATOM 2914 C C . GLU B 1 137 ? 8.438 -12.906 -14.32 1 93.88 137 GLU B C 1
ATOM 2916 O O . GLU B 1 137 ? 8.977 -12.133 -15.117 1 93.88 137 GLU B O 1
ATOM 2921 N N . ARG B 1 138 ? 7.941 -12.578 -13.211 1 92 138 ARG B N 1
ATOM 2922 C CA . ARG B 1 138 ? 7.988 -11.188 -12.789 1 92 138 ARG B CA 1
ATOM 2923 C C . ARG B 1 138 ? 9.414 -10.766 -12.445 1 92 138 ARG B C 1
ATOM 2925 O O . ARG B 1 138 ? 9.828 -9.641 -12.75 1 92 138 ARG B O 1
ATOM 2932 N N . ILE B 1 139 ? 10.117 -11.625 -11.812 1 88.56 139 ILE B N 1
ATOM 2933 C CA . ILE B 1 139 ? 11.508 -11.328 -11.469 1 88.56 139 ILE B CA 1
ATOM 2934 C C . ILE B 1 139 ? 12.336 -11.227 -12.742 1 88.56 139 ILE B C 1
ATOM 2936 O O . ILE B 1 139 ? 13.219 -10.367 -12.852 1 88.56 139 ILE B O 1
ATOM 2940 N N . LYS B 1 140 ? 12.078 -12.07 -13.711 1 89.81 140 LYS B N 1
ATOM 2941 C CA . LYS B 1 140 ? 12.727 -11.953 -15.016 1 89.81 140 LYS B CA 1
ATOM 2942 C C . LYS B 1 140 ? 12.469 -10.578 -15.633 1 89.81 140 LYS B C 1
ATOM 2944 O O . LYS B 1 140 ? 13.391 -9.953 -16.156 1 89.81 140 LYS B O 1
ATOM 2949 N N . LEU B 1 141 ? 11.211 -10.18 -15.602 1 92.25 141 LEU B N 1
ATOM 2950 C CA . LEU B 1 141 ? 10.867 -8.867 -16.125 1 92.25 141 LEU B CA 1
ATOM 2951 C C . LEU B 1 141 ? 11.602 -7.762 -15.367 1 92.25 141 LEU B C 1
ATOM 2953 O O . LEU B 1 141 ? 12.109 -6.816 -15.977 1 92.25 141 LEU B O 1
ATOM 2957 N N . MET B 1 142 ? 11.547 -7.848 -14.023 1 89.44 142 MET B N 1
ATOM 2958 C CA . MET B 1 142 ? 12.25 -6.891 -13.172 1 89.44 142 MET B CA 1
ATOM 2959 C C . MET B 1 142 ? 13.711 -6.742 -13.609 1 89.44 142 MET B C 1
ATOM 2961 O O . MET B 1 142 ? 14.203 -5.625 -13.758 1 89.44 142 MET B O 1
ATOM 2965 N N . ASN B 1 143 ? 14.367 -7.855 -13.844 1 85.75 143 ASN B N 1
ATOM 2966 C CA . ASN B 1 143 ? 15.766 -7.855 -14.258 1 85.75 143 ASN B CA 1
ATOM 2967 C C . ASN B 1 143 ? 15.938 -7.266 -15.656 1 85.75 143 ASN B C 1
ATOM 2969 O O . ASN B 1 143 ? 16.844 -6.473 -15.898 1 85.75 143 ASN B O 1
ATOM 2973 N N . ARG B 1 144 ? 15.109 -7.609 -16.531 1 90.44 144 ARG B N 1
ATOM 2974 C CA . ARG B 1 144 ? 15.18 -7.129 -17.906 1 90.44 144 ARG B CA 1
ATOM 2975 C C . ARG B 1 144 ? 15.023 -5.613 -17.953 1 90.44 144 ARG B C 1
ATOM 2977 O O . ARG B 1 144 ? 15.719 -4.941 -18.719 1 90.44 144 ARG B O 1
ATOM 2984 N N . LEU B 1 145 ? 14.18 -5.059 -17.125 1 90.62 145 LEU B N 1
ATOM 2985 C CA . LEU B 1 145 ? 13.891 -3.627 -17.156 1 90.62 145 LEU B CA 1
ATOM 2986 C C . LEU B 1 145 ? 14.883 -2.865 -16.281 1 90.62 145 LEU B C 1
ATOM 2988 O O . LEU B 1 145 ? 14.969 -1.637 -16.359 1 90.62 145 LEU B O 1
ATOM 2992 N N . GLY B 1 146 ? 15.602 -3.619 -15.438 1 87.62 146 GLY B N 1
ATOM 2993 C CA . GLY B 1 146 ? 16.516 -2.963 -14.523 1 87.62 146 GLY B CA 1
ATOM 2994 C C . GLY B 1 146 ? 15.812 -2.24 -13.391 1 87.62 146 GLY B C 1
ATOM 2995 O O . GLY B 1 146 ? 16.203 -1.127 -13.023 1 87.62 146 GLY B O 1
ATOM 2996 N N . LEU B 1 147 ? 14.727 -2.826 -12.852 1 86.56 147 LEU B N 1
ATOM 2997 C CA . LEU B 1 147 ? 13.977 -2.217 -11.766 1 86.56 147 LEU B CA 1
ATOM 2998 C C . LEU B 1 147 ? 14.758 -2.297 -10.453 1 86.56 147 LEU B C 1
ATOM 3000 O O . LEU B 1 147 ? 15.68 -3.102 -10.328 1 86.56 147 LEU B O 1
ATOM 3004 N N . ALA B 1 148 ? 14.359 -1.44 -9.539 1 81.5 148 ALA B N 1
ATOM 3005 C CA . ALA B 1 148 ? 14.992 -1.397 -8.227 1 81.5 148 ALA B CA 1
ATOM 3006 C C . ALA B 1 148 ? 14.695 -2.664 -7.426 1 81.5 148 ALA B C 1
ATOM 3008 O O . ALA B 1 148 ? 15.516 -3.096 -6.605 1 81.5 148 ALA B O 1
ATOM 3009 N N . GLY B 1 149 ? 13.523 -3.184 -7.688 1 82.81 149 GLY B N 1
ATOM 3010 C CA . GLY B 1 149 ? 13.164 -4.367 -6.922 1 82.81 149 GLY B CA 1
ATOM 3011 C C . GLY B 1 149 ? 11.734 -4.812 -7.152 1 82.81 149 GLY B C 1
ATOM 3012 O O . GLY B 1 149 ? 11.086 -4.371 -8.102 1 82.81 149 GLY B O 1
ATOM 3013 N N . ILE B 1 150 ? 11.359 -5.777 -6.352 1 87 150 ILE B N 1
ATOM 3014 C CA . ILE B 1 150 ? 10.023 -6.348 -6.316 1 87 150 ILE B CA 1
ATOM 3015 C C . ILE B 1 150 ? 9.547 -6.461 -4.867 1 87 150 ILE B C 1
ATOM 3017 O O . ILE B 1 150 ? 10.336 -6.766 -3.971 1 87 150 ILE B O 1
ATOM 3021 N N . ALA B 1 151 ? 8.289 -6.164 -4.684 1 83.94 151 ALA B N 1
ATOM 3022 C CA . ALA B 1 151 ? 7.746 -6.16 -3.328 1 83.94 151 ALA B CA 1
ATOM 3023 C C . ALA B 1 151 ? 6.398 -6.875 -3.273 1 83.94 151 ALA B C 1
ATOM 3025 O O . ALA B 1 151 ? 5.594 -6.766 -4.203 1 83.94 151 ALA B O 1
ATOM 3026 N N . LEU B 1 152 ? 6.262 -7.586 -2.191 1 85.19 152 LEU B N 1
ATOM 3027 C CA . LEU B 1 152 ? 4.938 -8.109 -1.877 1 85.19 152 LEU B CA 1
ATOM 3028 C C . LEU B 1 152 ? 4.094 -7.059 -1.158 1 85.19 152 LEU B C 1
ATOM 3030 O O . LEU B 1 152 ? 4.551 -6.449 -0.187 1 85.19 152 LEU B O 1
ATOM 3034 N N . THR B 1 153 ? 2.949 -6.84 -1.608 1 79.12 153 THR B N 1
ATOM 3035 C CA . THR B 1 153 ? 2.133 -5.727 -1.141 1 79.12 153 THR B CA 1
ATOM 3036 C C . THR B 1 153 ? 1.735 -5.922 0.319 1 79.12 153 THR B C 1
ATOM 3038 O O . THR B 1 153 ? 1.688 -4.961 1.09 1 79.12 153 THR B O 1
ATOM 3041 N N . LYS B 1 154 ? 1.394 -7.156 0.665 1 76.88 154 LYS B N 1
ATOM 3042 C CA . LYS B 1 154 ? 1.003 -7.48 2.033 1 76.88 154 LYS B CA 1
ATOM 3043 C C . LYS B 1 154 ? 1.574 -8.828 2.461 1 76.88 154 LYS B C 1
ATOM 3045 O O . LYS B 1 154 ? 1.255 -9.859 1.867 1 76.88 154 LYS B O 1
ATOM 3050 N N . MET B 1 155 ? 2.279 -8.797 3.52 1 75.44 155 MET B N 1
ATOM 3051 C CA . MET B 1 155 ? 2.934 -10.023 3.963 1 75.44 155 MET B CA 1
ATOM 3052 C C . MET B 1 155 ? 1.922 -11 4.562 1 75.44 155 MET B C 1
ATOM 3054 O O . MET B 1 155 ? 2.074 -12.211 4.438 1 75.44 155 MET B O 1
ATOM 3058 N N . ASP B 1 156 ? 0.903 -10.391 5.164 1 73.94 156 ASP B N 1
ATOM 3059 C CA . ASP B 1 156 ? -0.047 -11.258 5.863 1 73.94 156 ASP B CA 1
ATOM 3060 C C . ASP B 1 156 ? -0.964 -11.977 4.875 1 73.94 156 ASP B C 1
ATOM 3062 O O . ASP B 1 156 ? -1.74 -12.852 5.266 1 73.94 156 ASP B O 1
ATOM 3066 N N . GLU B 1 157 ? -0.859 -11.602 3.646 1 82.56 157 GLU B N 1
ATOM 3067 C CA . GLU B 1 157 ? -1.6 -12.312 2.605 1 82.56 157 GLU B CA 1
ATOM 3068 C C . GLU B 1 157 ? -0.842 -13.547 2.133 1 82.56 157 GLU B C 1
ATOM 3070 O O . GLU B 1 157 ? -1.396 -14.383 1.418 1 82.56 157 GLU B O 1
ATOM 3075 N N . ASP B 1 158 ? 0.423 -13.688 2.502 1 86.81 158 ASP B N 1
ATOM 3076 C CA . ASP B 1 158 ? 1.229 -14.883 2.309 1 86.81 158 ASP B CA 1
ATOM 3077 C C . ASP B 1 158 ? 0.975 -15.906 3.42 1 86.81 158 ASP B C 1
ATOM 3079 O O . ASP B 1 158 ? 0.308 -15.594 4.41 1 86.81 158 ASP B O 1
ATOM 3083 N N . ASP B 1 159 ? 1.438 -17.156 3.213 1 87.5 159 ASP B N 1
ATOM 3084 C CA . ASP B 1 159 ? 1.288 -18.172 4.242 1 87.5 159 ASP B CA 1
ATOM 3085 C C . ASP B 1 159 ? 2.305 -17.969 5.363 1 87.5 159 ASP B C 1
ATOM 3087 O O . ASP B 1 159 ? 3.346 -18.641 5.391 1 87.5 159 ASP B O 1
ATOM 3091 N N . PHE B 1 160 ? 1.922 -17.141 6.312 1 77.75 160 PHE B N 1
ATOM 3092 C CA . PHE B 1 160 ? 2.842 -16.766 7.379 1 77.75 160 PHE B CA 1
ATOM 3093 C C . PHE B 1 160 ? 2.986 -17.891 8.398 1 77.75 160 PHE B C 1
ATOM 3095 O O . PHE B 1 160 ? 3.984 -17.953 9.117 1 77.75 160 PHE B O 1
ATOM 3102 N N . SER B 1 161 ? 2.045 -18.781 8.508 1 78.12 161 SER B N 1
ATOM 3103 C CA . SER B 1 161 ? 2.113 -19.891 9.438 1 78.12 161 SER B CA 1
ATOM 3104 C C . SER B 1 161 ? 2.984 -21.016 8.891 1 78.12 161 SER B C 1
ATOM 3106 O O . SER B 1 161 ? 3.594 -21.766 9.648 1 78.12 161 SER B O 1
ATOM 3108 N N . GLY B 1 162 ? 2.99 -21.156 7.574 1 86 162 GLY B N 1
ATOM 3109 C CA . GLY B 1 162 ? 3.701 -22.25 6.914 1 86 162 GLY B CA 1
ATOM 3110 C C . GLY B 1 162 ? 2.938 -23.562 6.926 1 86 162 GLY B C 1
ATOM 3111 O O . GLY B 1 162 ? 3.447 -24.578 6.469 1 86 162 GLY B O 1
ATOM 3112 N N . ASN B 1 163 ? 1.714 -23.578 7.336 1 89.06 163 ASN B N 1
ATOM 3113 C CA . ASN B 1 163 ? 0.969 -24.812 7.535 1 89.06 163 ASN B CA 1
ATOM 3114 C C . ASN B 1 163 ? 0.003 -25.078 6.383 1 89.06 163 ASN B C 1
ATOM 3116 O O . ASN B 1 163 ? -0.476 -26.203 6.211 1 89.06 163 ASN B O 1
ATOM 3120 N N . SER B 1 164 ? -0.297 -24.109 5.574 1 92.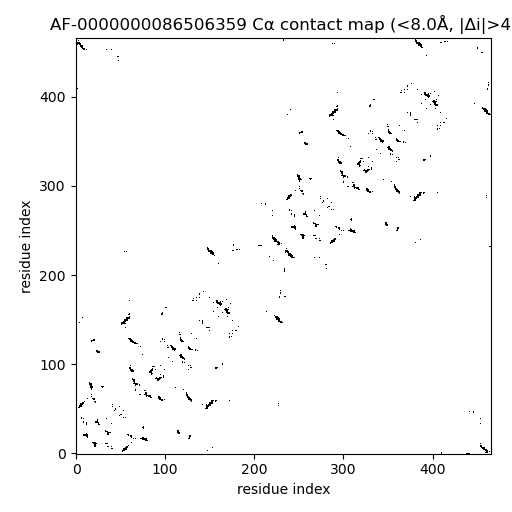38 164 SER B N 1
ATOM 3121 C CA . SER B 1 164 ? -1.326 -24.234 4.551 1 92.38 164 SER B CA 1
ATOM 3122 C C . SER B 1 164 ? -0.732 -24.719 3.229 1 92.38 164 SER B C 1
ATOM 3124 O O . SER B 1 164 ? -1.32 -25.562 2.549 1 92.38 164 SER B O 1
ATOM 3126 N N . CYS B 1 165 ? 0.43 -24.219 2.852 1 94.5 165 CYS B N 1
ATOM 3127 C CA . CYS B 1 165 ? 1.004 -24.5 1.538 1 94.5 165 CYS B CA 1
ATOM 3128 C C . CYS B 1 165 ? 2.08 -25.578 1.624 1 94.5 165 CYS B C 1
ATOM 3130 O O . CYS B 1 165 ? 2.57 -26.047 0.599 1 94.5 165 CYS B O 1
ATOM 3132 N N . GLN B 1 166 ? 2.467 -25.969 2.822 1 91.69 166 GLN B N 1
ATOM 3133 C CA . GLN B 1 166 ? 3.498 -26.969 3.047 1 91.69 166 GLN B CA 1
ATOM 3134 C C . GLN B 1 166 ? 4.797 -26.594 2.34 1 91.69 166 GLN B C 1
ATOM 3136 O O . GLN B 1 166 ? 5.43 -27.438 1.7 1 91.69 166 GLN B O 1
ATOM 3141 N N . ALA B 1 167 ? 5.113 -25.406 2.277 1 91.38 167 ALA B N 1
ATOM 3142 C CA . ALA B 1 167 ? 6.312 -24.875 1.632 1 91.38 167 ALA B CA 1
ATOM 3143 C C . ALA B 1 167 ? 7.074 -23.938 2.57 1 91.38 167 ALA B C 1
ATOM 3145 O O . ALA B 1 167 ? 7.77 -23.031 2.119 1 91.38 167 ALA B O 1
ATOM 3146 N N . GLY B 1 168 ? 6.809 -24.156 3.945 1 87.81 168 GLY B N 1
ATOM 3147 C CA . GLY B 1 168 ? 7.445 -23.281 4.926 1 87.81 168 GLY B CA 1
ATOM 3148 C C . GLY B 1 168 ? 6.73 -21.953 5.098 1 87.81 168 GLY B C 1
ATOM 3149 O O . GLY B 1 168 ? 5.723 -21.703 4.441 1 87.81 168 GLY B O 1
ATOM 3150 N N . LYS B 1 169 ? 7.254 -21.078 5.957 1 82.25 169 LYS B N 1
ATOM 3151 C CA . LYS B 1 169 ? 6.648 -19.781 6.23 1 82.25 169 LYS B CA 1
ATOM 3152 C C . LYS B 1 169 ? 6.93 -18.797 5.102 1 82.25 169 LYS B C 1
ATOM 3154 O O . LYS B 1 169 ? 8.039 -18.766 4.562 1 82.25 169 LYS B O 1
ATOM 3159 N N . PHE B 1 170 ? 5.98 -18.016 4.793 1 83.69 170 PHE B N 1
ATOM 3160 C CA . PHE B 1 170 ? 6.09 -16.969 3.789 1 83.69 170 PHE B CA 1
ATOM 3161 C C . PHE B 1 170 ? 6.703 -17.516 2.504 1 83.69 170 PHE B C 1
ATOM 3163 O O . PHE B 1 170 ? 7.703 -16.984 2.016 1 83.69 170 PHE B O 1
ATOM 3170 N N . PRO B 1 171 ? 6.07 -18.516 1.933 1 91.31 171 PRO B N 1
ATOM 3171 C CA . PRO B 1 171 ? 6.695 -19.156 0.773 1 91.31 171 PRO B CA 1
ATOM 3172 C C . PRO B 1 171 ? 6.891 -18.203 -0.399 1 91.31 171 PRO B C 1
ATOM 3174 O O . PRO B 1 171 ? 7.891 -18.297 -1.115 1 91.31 171 PRO B O 1
ATOM 3177 N N . LEU B 1 172 ? 5.906 -17.266 -0.68 1 90.75 172 LEU B N 1
ATOM 3178 C CA . LEU B 1 172 ? 6.062 -16.312 -1.785 1 90.75 172 LEU B CA 1
ATOM 3179 C C . LEU B 1 172 ? 7.191 -15.328 -1.506 1 90.75 172 LEU B C 1
ATOM 3181 O O . LEU B 1 172 ? 8.039 -15.086 -2.371 1 90.75 172 LEU B O 1
ATOM 3185 N N . LEU B 1 173 ? 7.172 -14.82 -0.349 1 84.5 173 LEU B N 1
ATOM 3186 C CA . LEU B 1 173 ? 8.211 -13.875 0.041 1 84.5 173 LEU B CA 1
ATOM 3187 C C . LEU B 1 173 ? 9.586 -14.539 0.027 1 84.5 173 LEU B C 1
ATOM 3189 O O . LEU B 1 173 ? 10.562 -13.938 -0.417 1 84.5 173 LEU B O 1
ATOM 3193 N N . THR B 1 174 ? 9.664 -15.734 0.547 1 83.06 174 THR B N 1
ATOM 3194 C CA . THR B 1 174 ? 10.914 -16.484 0.555 1 83.06 174 THR B CA 1
ATOM 3195 C C . THR B 1 174 ? 11.414 -16.719 -0.868 1 83.06 174 THR B C 1
ATOM 3197 O O . THR B 1 174 ? 12.609 -16.594 -1.136 1 83.06 174 THR B O 1
ATOM 3200 N N . PHE B 1 175 ? 10.547 -17.062 -1.722 1 88.06 175 PHE B N 1
ATOM 3201 C CA . PHE B 1 175 ? 10.922 -17.25 -3.119 1 88.06 175 PHE B CA 1
ATOM 3202 C C . PHE B 1 175 ? 11.492 -15.969 -3.703 1 88.06 175 PHE B C 1
ATOM 3204 O O . PHE B 1 175 ? 12.523 -15.992 -4.387 1 88.06 175 PHE B O 1
ATOM 3211 N N . ILE B 1 176 ? 10.781 -14.82 -3.449 1 86.12 176 ILE B N 1
ATOM 3212 C CA . ILE B 1 176 ? 11.242 -13.531 -3.953 1 86.12 176 ILE B CA 1
ATOM 3213 C C . ILE B 1 176 ? 12.664 -13.266 -3.471 1 86.12 176 ILE B C 1
ATOM 3215 O O . ILE B 1 176 ? 13.539 -12.898 -4.262 1 86.12 176 ILE B O 1
ATOM 3219 N N . ARG B 1 177 ? 12.867 -13.508 -2.27 1 80 177 ARG B N 1
ATOM 3220 C CA . ARG B 1 177 ? 14.18 -13.266 -1.677 1 80 177 ARG B CA 1
ATOM 3221 C C . ARG B 1 177 ? 15.242 -14.125 -2.346 1 80 177 ARG B C 1
ATOM 3223 O O . ARG B 1 177 ? 16.281 -13.625 -2.766 1 80 177 ARG B O 1
ATOM 3230 N N . LYS B 1 178 ? 15.023 -15.352 -2.432 1 78.06 178 LYS B N 1
ATOM 3231 C CA . LYS B 1 178 ? 15.992 -16.281 -2.986 1 78.06 178 LYS B CA 1
ATOM 3232 C C . LYS B 1 178 ? 16.25 -16.016 -4.465 1 78.06 178 LYS B C 1
ATOM 3234 O O . LYS B 1 178 ? 17.391 -16.016 -4.914 1 78.06 178 LYS B O 1
ATOM 3239 N N . ALA B 1 179 ? 15.195 -15.75 -5.137 1 80.5 179 ALA B N 1
ATOM 3240 C CA . ALA B 1 179 ? 15.305 -15.562 -6.582 1 80.5 179 ALA B CA 1
ATOM 3241 C C . ALA B 1 179 ? 15.992 -14.242 -6.918 1 80.5 179 ALA B C 1
ATOM 3243 O O . ALA B 1 179 ? 16.703 -14.141 -7.922 1 80.5 179 ALA B O 1
ATOM 3244 N N . THR B 1 180 ? 15.719 -13.211 -6.121 1 78.25 180 THR B N 1
ATOM 3245 C CA . THR B 1 180 ? 16.328 -11.914 -6.395 1 78.25 180 THR B CA 1
ATOM 3246 C C . THR B 1 180 ? 17.797 -11.914 -5.992 1 78.25 180 THR B C 1
ATOM 3248 O O . THR B 1 180 ? 18.609 -11.227 -6.613 1 78.25 180 THR B O 1
ATOM 3251 N N . SER B 1 181 ? 18.156 -12.539 -4.875 1 67 181 SER B N 1
ATOM 3252 C CA . SER B 1 181 ? 19.562 -12.648 -4.461 1 67 181 SER B CA 1
ATOM 3253 C C . SER B 1 181 ? 20.391 -13.344 -5.527 1 67 181 SER B C 1
ATOM 3255 O O . SER B 1 181 ? 21.531 -12.953 -5.785 1 67 181 SER B O 1
ATOM 3257 N N . ARG B 1 182 ? 19.859 -14.297 -6.105 1 55.94 182 ARG B N 1
ATOM 3258 C CA . ARG B 1 182 ? 20.562 -15.031 -7.156 1 55.94 182 ARG B CA 1
ATOM 3259 C C . ARG B 1 182 ? 20.75 -14.172 -8.398 1 55.94 182 ARG B C 1
ATOM 3261 O O . ARG B 1 182 ? 21.812 -14.195 -9.023 1 55.94 182 ARG B O 1
ATOM 3268 N N . ALA B 1 183 ? 19.703 -13.453 -8.664 1 54.16 183 ALA B N 1
ATOM 3269 C CA . ALA B 1 183 ? 19.781 -12.586 -9.836 1 54.16 183 ALA B CA 1
ATOM 3270 C C . ALA B 1 183 ? 20.828 -11.492 -9.648 1 54.16 183 ALA B C 1
ATOM 3272 O O . ALA B 1 183 ? 21.547 -11.141 -10.586 1 54.16 183 ALA B O 1
ATOM 3273 N N . ILE B 1 184 ? 20.859 -10.938 -8.43 1 50.66 184 ILE B N 1
ATOM 3274 C CA . ILE B 1 184 ? 21.859 -9.93 -8.117 1 50.66 184 ILE B CA 1
ATOM 3275 C C . ILE B 1 184 ? 23.266 -10.523 -8.242 1 50.66 184 ILE B C 1
ATOM 3277 O O . ILE B 1 184 ? 24.172 -9.898 -8.805 1 50.66 184 ILE B O 1
ATOM 3281 N N . ALA B 1 185 ? 23.312 -11.727 -7.73 1 46.47 185 ALA B N 1
ATOM 3282 C CA . ALA B 1 185 ? 24.594 -12.406 -7.852 1 46.47 185 ALA B CA 1
ATOM 3283 C C . ALA B 1 185 ? 24.984 -12.594 -9.312 1 46.47 185 ALA B C 1
ATOM 3285 O O . ALA B 1 185 ? 26.141 -12.422 -9.688 1 46.47 185 ALA B O 1
ATOM 3286 N N . ALA B 1 186 ? 23.969 -12.828 -10.125 1 43.78 186 ALA B N 1
ATOM 3287 C CA . ALA B 1 186 ? 24.234 -13.023 -11.547 1 43.78 186 ALA B CA 1
ATOM 3288 C C . ALA B 1 186 ? 24.562 -11.703 -12.234 1 43.78 186 ALA B C 1
ATOM 3290 O O . ALA B 1 186 ? 25.438 -11.648 -13.109 1 43.78 186 ALA B O 1
ATOM 3291 N N . HIS B 1 187 ? 23.859 -10.672 -11.859 1 41.84 187 HIS B N 1
ATOM 3292 C CA . HIS B 1 187 ? 24.078 -9.352 -12.438 1 41.84 187 HIS B CA 1
ATOM 3293 C C . HIS B 1 187 ? 25.453 -8.805 -12.039 1 41.84 187 HIS B C 1
ATOM 3295 O O . HIS B 1 187 ? 26.141 -8.18 -12.852 1 41.84 187 HIS B O 1
ATOM 3301 N N . LYS B 1 188 ? 25.797 -8.945 -10.742 1 43.59 188 LYS B N 1
ATOM 3302 C CA . LYS B 1 188 ? 27.141 -8.531 -10.312 1 43.59 188 LYS B CA 1
ATOM 3303 C C . LYS B 1 188 ? 28.219 -9.266 -11.109 1 43.59 188 LYS B C 1
ATOM 3305 O O . LYS B 1 188 ? 29.266 -8.695 -11.398 1 43.59 188 LYS B O 1
ATOM 3310 N N . GLN B 1 189 ? 27.938 -10.469 -11.344 1 40.28 189 GLN B N 1
ATOM 3311 C CA . GLN B 1 189 ? 28.922 -11.188 -12.141 1 40.28 189 GLN B CA 1
ATOM 3312 C C . GLN B 1 189 ? 29.031 -10.586 -13.539 1 40.28 189 GLN B C 1
ATOM 3314 O O . GLN B 1 189 ? 30.125 -10.555 -14.109 1 40.28 189 GLN B O 1
ATOM 3319 N N . MET B 1 190 ? 27.938 -10.086 -14.008 1 35.81 190 MET B N 1
ATOM 3320 C CA . MET B 1 190 ? 28.031 -9.5 -15.344 1 35.81 190 MET B CA 1
ATOM 3321 C C . MET B 1 190 ? 28.703 -8.133 -15.289 1 35.81 190 MET B C 1
ATOM 3323 O O . MET B 1 190 ? 29.406 -7.742 -16.219 1 35.81 190 MET B O 1
ATOM 3327 N N . GLN B 1 191 ? 28.234 -7.352 -14.273 1 36.28 191 GLN B N 1
ATOM 3328 C CA . GLN B 1 191 ? 28.891 -6.051 -14.188 1 36.28 191 GLN B CA 1
ATOM 3329 C C . GLN B 1 191 ? 30.359 -6.195 -13.781 1 36.28 191 GLN B C 1
ATOM 3331 O O . GLN B 1 191 ? 31.141 -5.262 -13.938 1 36.28 191 GLN B O 1
ATOM 3336 N N . SER B 1 192 ? 30.703 -7.141 -12.992 1 36.16 192 SER B N 1
ATOM 3337 C CA . SER B 1 192 ? 32.094 -7.289 -12.617 1 36.16 192 SER B CA 1
ATOM 3338 C C . SER B 1 192 ? 33 -7.434 -13.852 1 36.16 192 SER B C 1
ATOM 3340 O O . SER B 1 192 ? 34.219 -7.52 -13.734 1 36.16 192 SER B O 1
ATOM 3342 N N . ALA B 1 193 ? 32.625 -7.766 -15.18 1 34.03 193 ALA B N 1
ATOM 3343 C CA . ALA B 1 193 ? 33.719 -7.734 -16.141 1 34.03 193 ALA B CA 1
ATOM 3344 C C . ALA B 1 193 ? 34.344 -6.348 -16.219 1 34.03 193 ALA B C 1
ATOM 3346 O O . ALA B 1 193 ? 35.531 -6.207 -16.516 1 34.03 193 ALA B O 1
ATOM 3347 N N . SER B 1 194 ? 33.656 -5.234 -16.375 1 29.95 194 SER B N 1
ATOM 3348 C CA . SER B 1 194 ? 34.438 -4.02 -16.562 1 29.95 194 SER B CA 1
ATOM 3349 C C . SER B 1 194 ? 34.844 -3.422 -15.219 1 29.95 194 SER B C 1
ATOM 3351 O O . SER B 1 194 ? 35.812 -2.641 -15.148 1 29.95 194 SER B O 1
ATOM 3353 N N . ALA B 1 195 ? 33.938 -3.143 -14.242 1 33.5 195 ALA B N 1
ATOM 3354 C CA . ALA B 1 195 ? 34.406 -2.252 -13.18 1 33.5 195 ALA B CA 1
ATOM 3355 C C . ALA B 1 195 ? 35.25 -3.004 -12.172 1 33.5 195 ALA B C 1
ATOM 3357 O O . ALA B 1 195 ? 35.094 -4.215 -11.992 1 33.5 195 ALA B O 1
ATOM 3358 N N . GLU B 1 196 ? 36.469 -2.541 -11.68 1 27.19 196 GLU B N 1
ATOM 3359 C CA . GLU B 1 196 ? 37.406 -2.854 -10.602 1 27.19 196 GLU B CA 1
ATOM 3360 C C . GLU B 1 196 ? 36.656 -3.225 -9.32 1 27.19 196 GLU B C 1
ATOM 3362 O O . GLU B 1 196 ? 35.562 -2.711 -9.062 1 27.19 196 GLU B O 1
ATOM 3367 N N . SER B 1 197 ? 37.062 -4.301 -8.539 1 29.73 197 SER B N 1
ATOM 3368 C CA . SER B 1 197 ? 36.688 -5.117 -7.387 1 29.73 197 SER B CA 1
ATOM 3369 C C . SER B 1 197 ? 36.344 -4.254 -6.184 1 29.73 197 SER B C 1
ATOM 3371 O O . SER B 1 197 ? 36.719 -4.57 -5.051 1 29.73 197 SER B O 1
ATOM 3373 N N . THR B 1 198 ? 35.906 -2.961 -6.281 1 26.73 198 THR B N 1
ATOM 3374 C CA . THR B 1 198 ? 35.812 -2.445 -4.922 1 26.73 198 THR B CA 1
ATOM 3375 C C . THR B 1 198 ? 34.781 -3.223 -4.105 1 26.73 198 THR B C 1
ATOM 3377 O O . THR B 1 198 ? 33.625 -3.287 -4.477 1 26.73 198 THR B O 1
ATOM 3380 N N . THR B 1 199 ? 35.281 -4.238 -3.398 1 25.12 199 THR B N 1
ATOM 3381 C CA . THR B 1 199 ? 34.688 -5.18 -2.459 1 25.12 199 THR B CA 1
ATOM 3382 C C . THR B 1 199 ? 33.719 -4.457 -1.509 1 25.12 199 THR B C 1
ATOM 3384 O O . THR B 1 199 ? 34.156 -3.701 -0.638 1 25.12 199 THR B O 1
ATOM 3387 N N . ARG B 1 200 ? 32.906 -3.697 -1.939 1 24.19 200 ARG B N 1
ATOM 3388 C CA . ARG B 1 200 ? 32.031 -3.268 -0.835 1 24.19 200 ARG B CA 1
ATOM 3389 C C . ARG B 1 200 ? 31.453 -4.469 -0.096 1 24.19 200 ARG B C 1
ATOM 3391 O O . ARG B 1 200 ? 30.953 -5.402 -0.721 1 24.19 200 ARG B O 1
ATOM 3398 N N . LYS B 1 201 ? 31.953 -4.727 1.062 1 24.34 201 LYS B N 1
ATOM 3399 C CA . LYS B 1 201 ? 31.562 -5.711 2.062 1 24.34 201 LYS B CA 1
ATOM 3400 C C . LYS B 1 201 ? 30.047 -5.871 2.098 1 24.34 201 LYS B C 1
ATOM 3402 O O . LYS B 1 201 ? 29.312 -4.883 2.201 1 24.34 201 LYS B O 1
ATOM 3407 N N . GLN B 1 202 ? 29.547 -6.844 1.399 1 24.97 202 GLN B N 1
ATOM 3408 C CA . GLN B 1 202 ? 28.188 -7.352 1.543 1 24.97 202 GLN B CA 1
ATOM 3409 C C . GLN B 1 202 ? 27.766 -7.391 3.01 1 24.97 202 GLN B C 1
ATOM 3411 O O . GLN B 1 202 ? 28.453 -7.992 3.842 1 24.97 202 GLN B O 1
ATOM 3416 N N . MET B 1 203 ? 27.453 -6.285 3.537 1 24.44 203 MET B N 1
ATOM 3417 C CA . MET B 1 203 ? 26.938 -6.422 4.898 1 24.44 203 MET B CA 1
ATOM 3418 C C . MET B 1 203 ? 26.141 -7.715 5.051 1 24.44 203 MET B C 1
ATOM 3420 O O . MET B 1 203 ? 25.359 -8.078 4.172 1 24.44 203 MET B O 1
ATOM 3424 N N . GLY B 1 204 ? 26.719 -8.688 5.746 1 23.64 204 GLY B N 1
ATOM 3425 C CA . GLY B 1 204 ? 26.203 -10 6.109 1 23.64 204 GLY B CA 1
ATOM 3426 C C . GLY B 1 204 ? 24.703 -9.992 6.359 1 23.64 204 GLY B C 1
ATOM 3427 O O . GLY B 1 204 ? 24.156 -8.984 6.801 1 23.64 204 GLY B O 1
ATOM 3428 N N . LEU B 1 205 ? 24.031 -10.773 5.52 1 24.83 205 LEU B N 1
ATOM 3429 C CA . LEU B 1 205 ? 22.672 -11.266 5.727 1 24.83 205 LEU B CA 1
ATOM 3430 C C . LEU B 1 205 ? 22.422 -11.578 7.199 1 24.83 205 LEU B C 1
ATOM 3432 O O . LEU B 1 205 ? 23.094 -12.445 7.773 1 24.83 205 LEU B O 1
ATOM 3436 N N . LEU B 1 206 ? 22.359 -10.602 7.973 1 23.8 206 LEU B N 1
ATOM 3437 C CA . LEU B 1 206 ? 21.969 -10.984 9.328 1 23.8 206 LEU B CA 1
ATOM 3438 C C . LEU B 1 206 ? 20.922 -12.102 9.289 1 23.8 206 LEU B C 1
ATOM 3440 O O . LEU B 1 206 ? 19.891 -11.969 8.641 1 23.8 206 LEU B O 1
ATOM 3444 N N . THR B 1 207 ? 21.484 -13.352 9.266 1 23.98 207 THR B N 1
ATOM 3445 C CA . THR B 1 207 ? 20.703 -14.555 9.531 1 23.98 207 THR B CA 1
ATOM 3446 C C . THR B 1 207 ? 19.797 -14.359 10.75 1 23.98 207 THR B C 1
ATOM 3448 O O . THR B 1 207 ? 20.281 -14.172 11.867 1 23.98 207 THR B O 1
ATOM 3451 N N . CYS B 1 208 ? 18.859 -13.484 10.664 1 26.67 208 CYS B N 1
ATOM 3452 C CA . CYS B 1 208 ? 17.906 -13.539 11.766 1 26.67 208 CYS B CA 1
ATOM 3453 C C . CYS B 1 208 ? 17.484 -14.969 12.047 1 26.67 208 CYS B C 1
ATOM 3455 O O . CYS B 1 208 ? 17 -15.664 11.156 1 26.67 208 CYS B O 1
ATOM 3457 N N . VAL B 1 209 ? 18.25 -15.664 12.875 1 24.55 209 VAL B N 1
ATOM 3458 C CA . VAL B 1 209 ? 17.891 -16.984 13.398 1 24.55 209 VAL B CA 1
ATOM 3459 C C . VAL B 1 209 ? 16.406 -17.016 13.734 1 24.55 209 VAL B C 1
ATOM 3461 O O . VAL B 1 209 ? 15.75 -18.047 13.555 1 24.55 209 VAL B O 1
ATOM 3464 N N . GLY B 1 210 ? 16.109 -16.359 14.906 1 25.48 210 GLY B N 1
ATOM 3465 C CA . GLY B 1 210 ? 14.93 -16.812 15.617 1 25.48 210 GLY B CA 1
ATOM 3466 C C . GLY B 1 210 ? 13.641 -16.594 14.836 1 25.48 210 GLY B C 1
ATOM 3467 O O . GLY B 1 210 ? 13.586 -15.742 13.953 1 25.48 210 GLY B O 1
ATOM 3468 N N . SER B 1 211 ? 12.836 -17.75 14.852 1 27.59 211 SER B N 1
ATOM 3469 C CA . SER B 1 211 ? 11.578 -18.156 14.242 1 27.59 211 SER B CA 1
ATOM 3470 C C . SER B 1 211 ? 10.547 -17.031 14.281 1 27.59 211 SER B C 1
ATOM 3472 O O . SER B 1 211 ? 9.805 -16.828 13.32 1 27.59 211 SER B O 1
ATOM 3474 N N . ASP B 1 212 ? 10.117 -16.688 15.555 1 25.91 212 ASP B N 1
ATOM 3475 C CA . ASP B 1 212 ? 8.773 -16.297 15.969 1 25.91 212 ASP B CA 1
ATOM 3476 C C . ASP B 1 212 ? 8.516 -14.82 15.641 1 25.91 212 ASP B C 1
ATOM 3478 O O . ASP B 1 212 ? 8.367 -14 16.547 1 25.91 212 ASP B O 1
ATOM 3482 N N . TRP B 1 213 ? 9.273 -14.359 14.914 1 27.59 213 TRP B N 1
ATOM 3483 C CA . TRP B 1 213 ? 9.008 -12.93 14.781 1 27.59 213 TRP B CA 1
ATOM 3484 C C . TRP B 1 213 ? 7.52 -12.68 14.539 1 27.59 213 TRP B C 1
ATOM 3486 O O . TRP B 1 213 ? 7.059 -11.539 14.602 1 27.59 213 TRP B O 1
ATOM 3496 N N . PHE B 1 214 ? 6.941 -13.531 13.695 1 29.44 214 PHE B N 1
ATOM 3497 C CA . PHE B 1 214 ? 5.594 -13.219 13.242 1 29.44 214 PHE B CA 1
ATOM 3498 C C . PHE B 1 214 ? 4.578 -13.43 14.359 1 29.44 214 PHE B C 1
ATOM 3500 O O . PHE B 1 214 ? 3.781 -14.367 14.312 1 29.44 214 PHE B O 1
ATOM 3507 N N . CYS B 1 215 ? 4.926 -13.281 15.57 1 29.08 215 CYS B N 1
ATOM 3508 C CA . CYS B 1 215 ? 3.764 -13.367 16.453 1 29.08 215 CYS B CA 1
ATOM 3509 C C . CYS B 1 215 ? 2.541 -12.727 15.805 1 29.08 215 CYS B C 1
ATOM 3511 O O . CYS B 1 215 ? 2.668 -11.75 15.062 1 29.08 215 CYS B O 1
ATOM 3513 N N . GLY B 1 216 ? 1.376 -13.375 15.992 1 26.56 216 GLY B N 1
ATOM 3514 C CA . GLY B 1 216 ? -0.001 -13.211 15.555 1 26.56 216 GLY B CA 1
ATOM 3515 C C . GLY B 1 216 ? -0.433 -11.758 15.5 1 26.56 216 GLY B C 1
ATOM 3516 O O . GLY B 1 216 ? -0.244 -11.008 16.469 1 26.56 216 GLY B O 1
ATOM 3517 N N . PHE B 1 217 ? -0.366 -11.125 14.43 1 30.7 217 PHE B N 1
ATOM 3518 C CA . PHE B 1 217 ? -1.025 -9.961 13.844 1 30.7 217 PHE B CA 1
ATOM 3519 C C . PHE B 1 217 ? -2.473 -9.867 14.32 1 30.7 217 PHE B C 1
ATOM 3521 O O . PHE B 1 217 ? -3.398 -10.156 13.555 1 30.7 217 PHE B O 1
ATOM 3528 N N . GLN B 1 218 ? -2.855 -10.422 15.25 1 27.53 218 GLN B N 1
ATOM 3529 C CA . GLN B 1 218 ? -4.281 -10.398 15.562 1 27.53 218 GLN B CA 1
ATOM 3530 C C . GLN B 1 218 ? -4.84 -8.977 15.484 1 27.53 218 GLN B C 1
ATOM 3532 O O . GLN B 1 218 ? -5.977 -8.773 15.047 1 27.53 218 GLN B O 1
ATOM 3537 N N . ASN B 1 219 ? -4.352 -8.188 16.312 1 27.62 219 ASN B N 1
ATOM 3538 C CA . ASN B 1 219 ? -5.102 -7.008 16.734 1 27.62 219 ASN B CA 1
ATOM 3539 C C . ASN B 1 219 ? -4.859 -5.82 15.812 1 27.62 219 ASN B C 1
ATOM 3541 O O . ASN B 1 219 ? -4.105 -4.906 16.156 1 27.62 219 ASN B O 1
ATOM 3545 N N . GLY B 1 220 ? -5.418 -5.848 14.5 1 29.3 220 GLY B N 1
ATOM 3546 C CA . GLY B 1 220 ? -5.645 -4.711 13.625 1 29.3 220 GLY B CA 1
ATOM 3547 C C . GLY B 1 220 ? -4.363 -4.105 13.086 1 29.3 220 GLY B C 1
ATOM 3548 O O . GLY B 1 220 ? -4.387 -3.049 12.453 1 29.3 220 GLY B O 1
ATOM 3549 N N . LEU B 1 221 ? -3.43 -4.414 13.734 1 29.81 221 LEU B N 1
ATOM 3550 C CA . LEU B 1 221 ? -2.248 -3.713 13.234 1 29.81 221 LEU B CA 1
ATOM 3551 C C . LEU B 1 221 ? -1.89 -4.18 11.828 1 29.81 221 LEU B C 1
ATOM 3553 O O . LEU B 1 221 ? -1.469 -5.32 11.641 1 29.81 221 LEU B O 1
ATOM 3557 N N . LEU B 1 222 ? -2.953 -4.145 10.797 1 32.41 222 LEU B N 1
ATOM 3558 C CA . LEU B 1 222 ? -2.895 -4.434 9.367 1 32.41 222 LEU B CA 1
ATOM 3559 C C . LEU B 1 222 ? -1.515 -4.109 8.805 1 32.41 222 LEU B C 1
ATOM 3561 O O . LEU B 1 222 ? -0.928 -3.078 9.141 1 32.41 222 LEU B O 1
ATOM 3565 N N . ALA B 1 223 ? -0.896 -5.105 8.195 1 34.09 223 ALA B N 1
ATOM 3566 C CA . ALA B 1 223 ? 0.343 -5.512 7.539 1 34.09 223 ALA B CA 1
ATOM 3567 C C . ALA B 1 223 ? 0.705 -4.551 6.41 1 34.09 223 ALA B C 1
ATOM 3569 O O . ALA B 1 223 ? -0.173 -3.9 5.836 1 34.09 223 ALA B O 1
ATOM 3570 N N . THR B 1 224 ? 2.035 -4.266 6.328 1 40.47 224 THR B N 1
ATOM 3571 C CA . THR B 1 224 ? 3.336 -3.713 5.965 1 40.47 224 THR B CA 1
ATOM 3572 C C . THR B 1 224 ? 3.781 -4.238 4.602 1 40.47 224 THR B C 1
ATOM 3574 O O . THR B 1 224 ? 3.646 -5.43 4.312 1 40.47 224 THR B O 1
ATOM 3577 N N . LEU B 1 225 ? 3.555 -3.312 3.6 1 39.91 225 LEU B N 1
ATOM 3578 C CA . LEU B 1 225 ? 4.281 -3.576 2.361 1 39.91 225 LEU B CA 1
ATOM 3579 C C . LEU B 1 225 ? 5.734 -3.938 2.648 1 39.91 225 LEU B C 1
ATOM 3581 O O . LEU B 1 225 ? 6.367 -3.334 3.516 1 39.91 225 LEU B O 1
ATOM 3585 N N . ILE B 1 226 ? 6.105 -5.258 2.447 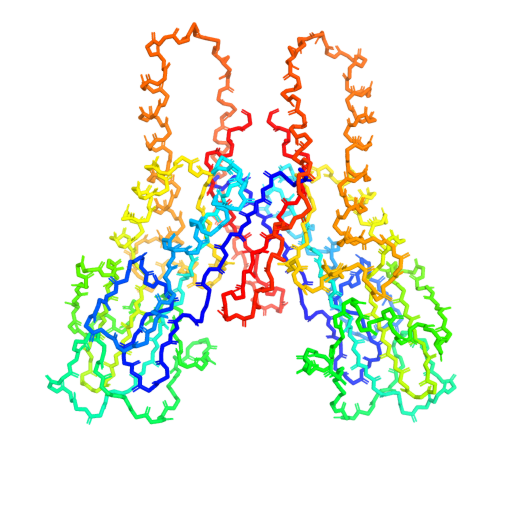1 37.03 226 ILE B N 1
ATOM 3586 C CA . ILE B 1 226 ? 7.492 -5.691 2.568 1 37.03 226 ILE B CA 1
ATOM 3587 C C . ILE B 1 226 ? 8.172 -5.629 1.202 1 37.03 226 ILE B C 1
ATOM 3589 O O . ILE B 1 226 ? 7.672 -6.195 0.227 1 37.03 226 ILE B O 1
ATOM 3593 N N . ALA B 1 227 ? 8.93 -4.59 0.993 1 37.91 227 ALA B N 1
ATOM 3594 C CA . ALA B 1 227 ? 9.695 -4.504 -0.246 1 37.91 227 ALA B CA 1
ATOM 3595 C C . ALA B 1 227 ? 11.023 -5.246 -0.121 1 37.91 227 ALA B C 1
ATOM 3597 O O . ALA B 1 227 ? 11.695 -5.164 0.913 1 37.91 227 ALA B O 1
ATOM 3598 N N . VAL B 1 228 ? 11.211 -6.414 -0.902 1 35.38 228 VAL B N 1
ATOM 3599 C CA . VAL B 1 228 ? 12.5 -7.07 -1.117 1 35.38 228 VAL B CA 1
ATOM 3600 C C . VAL B 1 228 ? 13.102 -6.605 -2.439 1 35.38 228 VAL B C 1
ATOM 3602 O O . VAL B 1 228 ? 12.398 -6.504 -3.449 1 35.38 228 VAL B O 1
ATOM 3605 N N . GLY B 1 229 ? 14.109 -5.82 -2.668 1 36.69 229 GLY B N 1
ATOM 3606 C CA . GLY B 1 229 ? 14.766 -5.543 -3.936 1 36.69 229 GLY B CA 1
ATOM 3607 C C . GLY B 1 229 ? 16.266 -5.375 -3.805 1 36.69 229 GLY B C 1
ATOM 3608 O O . GLY B 1 229 ? 16.859 -5.773 -2.799 1 36.69 229 GLY B O 1
ATOM 3609 N N . HIS B 1 230 ? 16.969 -5.371 -5.086 1 30.77 230 HIS B N 1
ATOM 3610 C CA . HIS B 1 230 ? 18.359 -4.961 -5.238 1 30.77 230 HIS B CA 1
ATOM 3611 C C . HIS B 1 230 ? 18.578 -3.531 -4.75 1 30.77 230 HIS B C 1
ATOM 3613 O O . HIS B 1 230 ? 18.906 -2.645 -5.543 1 30.77 230 HIS B O 1
ATOM 3619 N N . PHE B 1 231 ? 17.875 -3.307 -3.744 1 31.3 231 PHE B N 1
ATOM 3620 C CA . PHE B 1 231 ? 18.109 -1.945 -3.277 1 31.3 231 PHE B CA 1
ATOM 3621 C C . PHE B 1 231 ? 19.594 -1.668 -3.152 1 31.3 231 PHE B C 1
ATOM 3623 O O . PHE B 1 231 ? 20.328 -2.418 -2.494 1 31.3 231 PHE B O 1
ATOM 3630 N N . VAL B 1 232 ? 20.266 -1.688 -4.211 1 25.47 232 VAL B N 1
ATOM 3631 C CA . VAL B 1 232 ? 21.703 -1.479 -4.172 1 25.47 232 VAL B CA 1
ATOM 3632 C C . VAL B 1 232 ? 22.031 -0.202 -3.4 1 25.47 232 VAL B C 1
ATOM 3634 O O . VAL B 1 232 ? 21.5 0.868 -3.711 1 25.47 232 VAL B O 1
ATOM 3637 N N . MET B 1 233 ? 22.094 -0.376 -2.166 1 24.84 233 MET B N 1
ATOM 3638 C CA . MET B 1 233 ? 22.844 0.687 -1.499 1 24.84 233 MET B CA 1
ATOM 3639 C C . MET B 1 233 ? 24.109 1.039 -2.279 1 24.84 233 MET B C 1
ATOM 3641 O O . MET B 1 233 ? 24.766 0.158 -2.836 1 24.84 233 MET B O 1
#

Solvent-accessible surface area (backbone atoms only — not comparable to full-atom values): 24816 Å² total; per-residue (Å²): 118,63,60,32,37,32,44,39,55,55,75,44,50,49,88,53,32,41,42,35,38,62,29,43,36,70,53,87,90,38,84,72,89,60,68,22,42,49,58,56,54,45,50,46,40,76,51,68,44,60,38,63,29,31,24,46,39,41,61,34,50,16,27,27,42,35,36,70,41,58,90,47,70,56,81,57,24,54,30,46,88,63,79,38,56,39,90,85,78,59,36,83,33,24,27,40,34,36,53,46,37,54,50,51,78,74,34,49,80,50,70,41,82,66,26,45,34,36,34,37,41,46,71,37,38,36,34,22,36,60,49,70,68,32,46,49,56,49,50,49,48,36,61,75,63,42,37,23,24,44,20,43,50,37,56,83,29,31,29,64,82,20,75,53,64,72,60,47,56,27,39,63,60,50,46,51,43,56,55,49,54,50,48,49,54,52,47,49,57,56,52,52,72,76,55,80,79,80,74,67,77,69,75,72,76,62,74,74,71,82,80,75,54,74,61,83,70,69,79,62,62,57,61,25,38,32,38,37,46,68,66,65,81,118,61,59,32,37,30,42,34,56,47,74,42,51,51,89,51,31,41,42,35,40,64,29,42,36,71,53,88,89,39,84,71,89,59,67,21,42,51,59,56,54,46,50,47,40,75,51,68,44,58,39,63,27,31,25,46,39,42,62,36,53,15,30,28,44,36,37,71,41,58,88,48,72,56,80,56,24,54,31,45,90,64,78,39,57,40,90,85,79,59,36,80,34,24,27,40,33,34,53,47,37,56,51,52,78,73,34,49,80,48,69,40,82,66,27,48,33,36,33,38,41,45,73,37,38,35,33,22,36,59,49,71,68,32,45,48,55,48,51,51,48,35,61,74,63,42,38,20,25,44,22,41,50,34,53,76,30,29,31,65,83,19,75,52,65,72,61,48,56,27,40,64,60,50,48,51,39,56,55,50,53,50,46,48,54,51,46,48,58,59,52,51,72,77,56,79,78,79,72,69,76,70,74,72,72,61,73,74,71,79,81,73,52,74,63,81,69,68,80,64,64,56,66,25,36,32,38,39,46,68,67,68,81